Protein AF-A0AAD7UFY8-F1 (afdb_monomer)

Sequence (630 aa):
MDPDVDVEQRHHQESTEESSSSSSSSQDAAGMFREYGEAMSRKARALAVEARAWVRRVQTVTSSFAVRCQLRTARLVAACQATTTTSARGAASACRGRKPKNDDDDDDDRPRWPSWQQTWRGAIAAGLVVIAVMQPINYAVERHRKRATKEREAKRAIRRAMSRQLPAWRFGMLDVHHVKAGMSQSTFVVLPDGTTALVDAGDQDPDKFEAQAPHVKVLRLPEGLETSGEAVAEYVKRFAPIERLDYAIITHFHPDHVGVAYPNSTSYALSGIAEIGSKLDIGKFLDRAYPDYQAPRDPIVDNYVRFVRDAIKHRGSKAERFAPGRSDQVKLLKCKKMARYKKTDEARRCSRLRRAFRFRNLKADAMVADRDGNVSAIGPLDARWDENRRSLAMVLEYGNFRYFTGGDNDVDRFSHLKREPTTEIDTTTAVARAAGEVDAATMNNHGLGVNRAFFEYLAPKVVVNQAWRSDQPSEDALYLISTDNIARDGLAAPQFFATWLAPERQATLHGLTSRRRDAPHFLDDARQGHVVVRAHPVPDHEDDTLPQLFSVFVLDETSFEVKLESGPYVAGQTTSQPPVLRRDPTYGRHSRLLGRSRFIVDEAEAFSSSSLSSSLGAYHGADRHSVYGD

Mean predicted aligned error: 17.68 Å

Solvent-accessible surface area (backbone atoms only — not comparable to full-atom values): 35666 Å² total; per-residue (Å²): 134,87,84,90,85,88,92,86,86,82,83,86,80,81,78,72,74,75,70,62,67,65,56,51,59,56,51,50,52,54,46,50,54,51,52,51,54,48,52,52,51,48,52,53,50,51,52,52,49,52,51,51,52,48,52,49,52,52,51,51,53,52,49,54,51,52,53,54,48,51,54,52,51,53,52,52,52,53,57,54,60,72,61,68,82,68,85,94,79,83,81,85,88,86,83,82,89,82,85,87,85,88,84,88,86,86,89,79,97,69,83,84,73,77,65,68,66,61,59,50,53,51,52,50,51,51,51,50,51,51,48,68,54,47,50,59,50,52,51,50,52,50,52,49,49,56,49,53,50,52,50,51,50,48,52,51,49,50,54,47,78,70,39,51,54,68,78,78,88,51,87,41,29,32,38,41,33,38,48,59,24,27,36,21,40,31,33,44,31,36,38,40,60,69,31,35,36,32,42,28,26,5,25,36,59,64,68,66,47,33,74,76,37,77,88,49,53,67,45,71,60,62,91,95,53,93,45,25,18,54,46,48,47,54,50,46,42,73,82,45,85,58,68,56,38,51,29,38,37,39,30,43,66,50,32,34,28,41,9,46,53,57,89,88,51,91,69,47,44,72,25,4,43,44,31,27,45,74,77,28,41,51,41,28,42,30,28,62,43,56,94,74,58,68,71,80,71,52,66,37,45,50,26,54,53,41,40,55,52,47,37,36,77,75,63,74,23,45,75,44,47,50,51,44,38,42,50,72,92,56,72,72,56,53,38,62,70,47,51,77,46,74,85,41,73,66,20,54,52,38,52,51,50,63,72,35,48,45,35,38,30,27,26,26,48,40,34,37,9,40,83,89,34,57,68,44,68,82,52,84,81,53,73,82,49,56,60,41,50,31,16,25,24,36,38,43,34,49,58,60,36,30,36,39,43,31,47,28,17,23,56,53,88,52,67,91,78,50,95,62,91,70,86,69,60,51,40,26,51,54,52,19,56,27,68,28,71,28,40,32,30,46,41,16,41,27,22,64,12,56,57,71,52,35,54,64,31,19,50,30,55,31,36,37,29,58,24,34,38,40,67,28,47,28,70,69,38,45,46,58,51,21,55,67,51,20,46,73,72,75,41,75,58,33,50,63,33,21,27,32,52,35,71,68,45,50,51,53,46,50,65,66,37,70,89,49,96,82,54,87,74,77,47,68,51,41,30,41,15,25,38,34,42,34,36,50,44,69,62,71,80,90,52,88,82,61,76,37,38,29,36,38,35,19,19,39,76,83,82,48,32,46,71,34,59,41,55,73,40,66,36,67,64,82,81,87,74,86,76,74,75,63,79,72,89,83,78,78,87,88,81,87,89,84,85,89,79,88,84,88,85,83,88,86,81,89,86,80,90,80,90,87,81,88,82,89,83,90,80,86,86,80,89,83,92,80,88,88,90,135

Foldseek 3Di:
DDDDDDDDDPPPPPPPPPVPPVVVVVVVVVVVVVVVVVVVVVVVVVVVVVVVVVVVVVVVVVVVVVVVVVVVVVVVVVVVVVPPPDDDDDDDDDDDDDDDDDDDDDDDPDDPDPPPVVVVVVVVVVVVVCCVVVVVVVVVVVVVVVVVVVVVVVVVVVVVVVFLFDPADDQQKKKWWQALQWLAGWIWIQANHRAIEIEFWAWDDQVVVCVVVVPKHFGDGPPPDDTSLRLVLVVCCVNPVAQAHQEYEQFFQDRNGQNDFDPPDPQADLGIPLVSCVRHPYAEYEAAQPPHNDDPDDRSNVRSNSSQVCSVVPVVHYYDYQDALDFPPDASDNLVVVCVPVPDPSVVSSVLQRVQKTKGWAAAQQWGAAPNSDIDGLDDRDSPDDRLCRTTKIWIGGHLAIEIEGAAQAAPPCCPVDPDDDPDTRSLLRSLQRRFAHAEYEQHNQQRRDDLSNCHRHVYQAYEGADTIACGNPLRSLQCLACVNVVVVVGDRHAYAYQAHDPVRLVSSCVNNVPPPPDPNNDPLRHHAIKMKMWGRDDDPPPPPDFTWIKIFGAHNPPRRTQAIADRDGGNDNDPDGDDGDHDPPPDPDPDDDDDDDDDDDDDDDDDDDDDDDDDDDDDDDDDDDDDDD

InterPro domains:
  IPR001279 Metallo-beta-lactamase [PF00753] (183-261)
  IPR036866 Ribonuclease Z/Hydroxyacylglutathione hydrolase-like [G3DSA:3.60.15.10] (173-490)
  IPR036866 Ribonuclease Z/Hydroxyacylglutathione hydrolase-like [SSF56281] (172-417)
  IPR052159 Bacterial competence-related DNA uptake protein [PTHR30619] (119-481)

Structure (mmCIF, N/CA/C/O backbone):
data_AF-A0AAD7UFY8-F1
#
_entry.id   AF-A0AAD7UFY8-F1
#
loop_
_atom_site.group_PDB
_atom_site.id
_atom_site.type_symbol
_atom_site.label_atom_id
_atom_site.label_alt_id
_atom_site.label_comp_id
_atom_site.label_asym_id
_atom_site.label_entity_id
_atom_site.label_seq_id
_atom_site.pdbx_PDB_ins_code
_atom_site.Cartn_x
_atom_site.Cartn_y
_atom_site.Cartn_z
_atom_site.occupancy
_atom_site.B_iso_or_equiv
_atom_site.auth_seq_id
_atom_site.auth_comp_id
_atom_site.auth_asym_id
_atom_site.auth_atom_id
_atom_site.pdbx_PDB_model_num
ATOM 1 N N . MET A 1 1 ? 32.294 50.497 -15.571 1.00 33.16 1 MET A N 1
ATOM 2 C CA . MET A 1 1 ? 31.898 51.683 -14.794 1.00 33.16 1 MET A CA 1
ATOM 3 C C . MET A 1 1 ? 30.389 51.710 -14.825 1.00 33.16 1 MET A C 1
ATOM 5 O O . MET A 1 1 ? 29.840 51.769 -15.915 1.00 33.16 1 MET A O 1
ATOM 9 N N . ASP A 1 2 ? 29.776 51.544 -13.659 1.00 39.69 2 ASP A N 1
ATOM 10 C CA . ASP A 1 2 ? 28.362 51.849 -13.393 1.00 39.69 2 ASP A CA 1
ATOM 11 C C . ASP A 1 2 ? 28.118 53.369 -13.574 1.00 39.69 2 ASP A C 1
ATOM 13 O O . ASP A 1 2 ? 29.115 54.107 -13.490 1.00 39.69 2 ASP A O 1
ATOM 17 N N . PRO A 1 3 ? 26.884 53.875 -13.814 1.00 44.53 3 PRO A N 1
ATOM 18 C CA . PRO A 1 3 ? 25.796 53.739 -12.829 1.00 44.53 3 PRO A CA 1
ATOM 19 C C . PRO A 1 3 ? 24.346 53.604 -13.362 1.00 44.53 3 PRO A C 1
ATOM 21 O O . PRO A 1 3 ? 23.918 54.334 -14.258 1.00 44.53 3 PRO A O 1
ATOM 24 N N . ASP A 1 4 ? 23.566 52.766 -12.677 1.00 35.50 4 ASP A N 1
ATOM 25 C CA . ASP A 1 4 ? 22.106 52.849 -12.487 1.00 35.50 4 ASP A CA 1
ATOM 26 C C . ASP A 1 4 ? 21.739 53.861 -11.384 1.00 35.50 4 ASP A C 1
ATOM 28 O O . ASP A 1 4 ? 22.291 53.743 -10.293 1.00 35.50 4 ASP A O 1
ATOM 32 N N . VAL A 1 5 ? 20.772 54.770 -11.620 1.00 34.88 5 VAL A N 1
ATOM 33 C CA . VAL A 1 5 ? 19.859 55.372 -10.610 1.00 34.88 5 VAL A CA 1
ATOM 34 C C . VAL A 1 5 ? 18.601 55.971 -11.300 1.00 34.88 5 VAL A C 1
ATOM 36 O O . VAL A 1 5 ? 18.716 56.687 -12.291 1.00 34.88 5 VAL A O 1
ATOM 39 N N . ASP A 1 6 ? 17.434 55.730 -10.679 1.00 33.09 6 ASP A N 1
ATOM 40 C CA . ASP A 1 6 ? 16.138 56.445 -10.744 1.00 33.09 6 ASP A CA 1
ATOM 41 C C . ASP A 1 6 ? 15.207 56.288 -11.960 1.00 33.09 6 ASP A C 1
ATOM 43 O O . ASP A 1 6 ? 15.220 57.130 -12.846 1.00 33.09 6 ASP A O 1
ATOM 47 N N . VAL A 1 7 ? 14.251 55.339 -11.885 1.00 32.81 7 VAL A N 1
ATOM 48 C CA . VAL A 1 7 ? 12.791 55.600 -12.017 1.00 32.81 7 VAL A CA 1
ATOM 49 C C . VAL A 1 7 ? 12.005 54.464 -11.330 1.00 32.81 7 VAL A C 1
ATOM 51 O O . VAL A 1 7 ? 11.444 53.590 -11.984 1.00 32.81 7 VAL A O 1
ATOM 54 N N . GLU A 1 8 ? 11.916 54.463 -10.000 1.00 33.19 8 GLU A N 1
ATOM 55 C CA . GLU A 1 8 ? 11.010 53.547 -9.284 1.00 33.19 8 GLU A CA 1
ATOM 56 C C . GLU A 1 8 ? 10.400 54.239 -8.056 1.00 33.19 8 GLU A C 1
ATOM 58 O O . GLU A 1 8 ? 10.715 53.917 -6.919 1.00 33.19 8 GLU A O 1
ATOM 63 N N . GLN A 1 9 ? 9.555 55.263 -8.265 1.00 34.03 9 GLN A N 1
ATOM 64 C CA . GLN A 1 9 ? 8.829 55.883 -7.140 1.00 34.03 9 GLN A CA 1
ATOM 65 C C . GLN A 1 9 ? 7.509 56.613 -7.464 1.00 34.03 9 GLN A C 1
ATOM 67 O O . GLN A 1 9 ? 7.027 57.385 -6.640 1.00 34.03 9 GLN A O 1
ATOM 72 N N . ARG A 1 10 ? 6.860 56.381 -8.619 1.00 30.89 10 ARG A N 1
ATOM 73 C CA . ARG A 1 10 ? 5.578 57.064 -8.945 1.00 30.89 10 ARG A CA 1
ATOM 74 C C . ARG A 1 10 ? 4.385 56.194 -9.354 1.00 30.89 10 ARG A C 1
ATOM 76 O O . ARG A 1 10 ? 3.346 56.749 -9.685 1.00 30.89 10 ARG A O 1
ATOM 83 N N . HIS A 1 11 ? 4.458 54.867 -9.240 1.00 31.70 11 HIS A N 1
ATOM 84 C CA . HIS A 1 11 ? 3.299 53.988 -9.502 1.00 31.70 11 HIS A CA 1
ATOM 85 C C . HIS A 1 11 ? 2.785 53.201 -8.284 1.00 31.70 11 HIS A C 1
ATOM 87 O O . HIS A 1 11 ? 2.001 52.268 -8.427 1.00 31.70 11 HIS A O 1
ATOM 93 N N . HIS A 1 12 ? 3.159 53.609 -7.067 1.00 33.34 12 HIS A N 1
ATOM 94 C CA . HIS A 1 12 ? 2.721 52.965 -5.819 1.00 33.34 12 HIS A CA 1
ATOM 95 C C . HIS A 1 12 ? 1.685 53.751 -5.001 1.00 33.34 12 HIS A C 1
ATOM 97 O O . HIS A 1 12 ? 1.498 53.465 -3.822 1.00 33.34 12 HIS A O 1
ATOM 103 N N . GLN A 1 13 ? 0.975 54.706 -5.610 1.00 31.02 13 GLN A N 1
ATOM 104 C CA . GLN A 1 13 ? 0.010 55.540 -4.879 1.00 31.02 13 GLN A CA 1
ATOM 105 C C . GLN A 1 13 ? -1.427 55.577 -5.422 1.00 31.02 13 GLN A C 1
ATOM 107 O O . GLN A 1 13 ? -2.262 56.203 -4.786 1.00 31.02 13 GLN A O 1
ATOM 112 N N . GLU A 1 14 ? -1.761 54.866 -6.506 1.00 32.81 14 GLU A N 1
ATOM 113 C CA . GLU A 1 14 ? -3.135 54.871 -7.063 1.00 32.81 14 GLU A CA 1
ATOM 114 C C . GLU A 1 14 ? -3.850 53.505 -7.064 1.00 32.81 14 GLU A C 1
ATOM 116 O O . GLU A 1 14 ? -4.998 53.417 -7.480 1.00 32.81 14 GLU A O 1
ATOM 121 N N . SER A 1 15 ? -3.238 52.431 -6.549 1.00 33.56 15 SER A N 1
ATOM 122 C CA . SER A 1 15 ? -3.872 51.095 -6.495 1.00 33.56 15 SER A CA 1
ATOM 123 C C . SER A 1 15 ? -4.316 50.645 -5.096 1.00 33.56 15 SER A C 1
ATOM 125 O O . SER A 1 15 ? -4.818 49.533 -4.938 1.00 33.56 15 SER A O 1
ATOM 127 N N . THR A 1 16 ? -4.180 51.498 -4.078 1.00 33.09 16 THR A N 1
ATOM 128 C CA . THR A 1 16 ? -4.514 51.184 -2.675 1.00 33.09 16 THR A CA 1
ATOM 129 C C . THR A 1 16 ? -5.843 51.768 -2.183 1.00 33.09 16 THR A C 1
ATOM 131 O O . THR A 1 16 ? -6.260 51.443 -1.071 1.00 33.09 16 THR A O 1
ATOM 134 N N . GLU A 1 17 ? -6.562 52.558 -2.989 1.00 30.55 17 GLU A N 1
ATOM 135 C CA . GLU A 1 17 ? -7.838 53.165 -2.565 1.00 30.55 17 GLU A CA 1
ATOM 136 C C . GLU A 1 17 ? -9.103 52.387 -2.984 1.00 30.55 17 GLU A C 1
ATOM 138 O O . GLU A 1 17 ? -10.134 52.528 -2.329 1.00 30.55 17 GLU A O 1
ATOM 143 N N . GLU A 1 18 ? -9.051 51.470 -3.961 1.00 33.09 18 GLU A N 1
ATOM 144 C CA . GLU A 1 18 ? -10.240 50.681 -4.361 1.00 33.09 18 GLU A CA 1
ATOM 145 C C . GLU A 1 18 ? -10.411 49.335 -3.623 1.00 33.09 18 GLU A C 1
ATOM 147 O O . GLU A 1 18 ? -11.503 48.762 -3.626 1.00 33.09 18 GLU A O 1
ATOM 152 N N . SER A 1 19 ? -9.396 48.831 -2.908 1.00 34.62 19 SER A N 1
ATOM 153 C CA . SER A 1 19 ? -9.497 47.569 -2.144 1.00 34.62 19 SER A CA 1
ATOM 154 C C . SER A 1 19 ? -9.990 47.735 -0.697 1.00 34.62 19 SER A C 1
ATOM 156 O O . SER A 1 19 ? -10.214 46.742 0.002 1.00 34.62 19 SER A O 1
ATOM 158 N N . SER A 1 20 ? -10.171 48.969 -0.221 1.00 32.03 20 SER A N 1
ATOM 159 C CA . SER A 1 20 ? -10.594 49.266 1.157 1.00 32.03 20 SER A CA 1
ATOM 160 C C . SER A 1 20 ? -12.116 49.427 1.321 1.00 32.03 20 SER A C 1
ATOM 162 O O . SER A 1 20 ? -12.619 49.348 2.440 1.00 32.03 20 SER A O 1
ATOM 164 N N . SER A 1 21 ? -12.878 49.570 0.228 1.00 33.28 21 SER A N 1
ATOM 165 C CA . SER A 1 21 ? -14.340 49.770 0.280 1.00 33.28 21 SER A CA 1
ATOM 166 C C . SER A 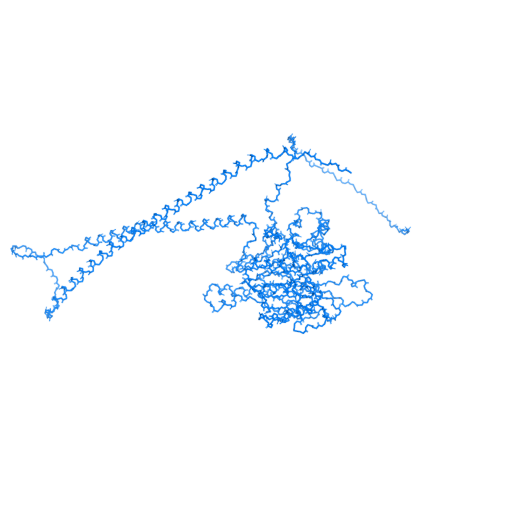1 21 ? -15.165 48.471 0.222 1.00 33.28 21 SER A C 1
ATOM 168 O O . SER A 1 21 ? -16.308 48.439 0.679 1.00 33.28 21 SER A O 1
ATOM 170 N N . SER A 1 22 ? -14.599 47.363 -0.279 1.00 38.03 22 SER A N 1
ATOM 171 C CA . SER A 1 22 ? -15.288 46.059 -0.356 1.00 38.03 22 SER A CA 1
ATOM 172 C C . SER A 1 22 ? -15.062 45.163 0.874 1.00 38.03 22 SER A C 1
ATOM 174 O O . SER A 1 22 ? -15.905 44.320 1.198 1.00 38.03 22 SER A O 1
ATOM 176 N N . SER A 1 23 ? -13.968 45.374 1.612 1.00 37.53 23 SER A N 1
ATOM 177 C CA . SER A 1 23 ? -13.652 44.640 2.845 1.00 37.53 23 SER A CA 1
ATOM 178 C C . SER A 1 23 ? -14.406 45.169 4.073 1.00 37.53 23 SER A C 1
ATOM 180 O O . SER A 1 23 ? -14.764 44.370 4.939 1.00 37.53 23 SER A O 1
ATOM 182 N N . SER A 1 24 ? -14.754 46.461 4.115 1.00 37.00 24 SER A N 1
ATOM 183 C CA . SER A 1 24 ? -15.547 47.051 5.206 1.00 37.00 24 SER A CA 1
ATOM 184 C C . SER A 1 24 ? -17.014 46.595 5.183 1.00 37.00 24 SER A C 1
ATOM 186 O O . SER A 1 24 ? -17.537 46.155 6.204 1.00 37.00 24 SER A O 1
ATOM 188 N N . SER A 1 25 ? -17.656 46.546 4.009 1.00 40.66 25 SER A N 1
ATOM 189 C CA . SER A 1 25 ? -19.080 46.165 3.898 1.00 40.66 25 SER A CA 1
ATOM 190 C C . SER A 1 25 ? -19.382 44.698 4.260 1.00 40.66 25 SER A C 1
ATOM 192 O O . SER A 1 25 ? -20.459 44.384 4.773 1.00 40.66 25 SER A O 1
ATOM 194 N N . SER A 1 26 ? -18.429 43.782 4.043 1.00 41.31 26 SER A N 1
ATOM 195 C CA . SER A 1 26 ? -18.577 42.359 4.391 1.00 41.31 26 SER A CA 1
ATOM 196 C C . SER A 1 26 ? -18.260 42.066 5.864 1.00 41.31 26 SER A C 1
ATOM 198 O O . SER A 1 26 ? -18.891 41.191 6.469 1.00 41.31 26 SER A O 1
ATOM 200 N N . GLN A 1 27 ? -17.342 42.829 6.468 1.00 41.94 27 GLN A N 1
ATOM 201 C CA . GLN A 1 27 ? -17.058 42.772 7.902 1.00 41.94 27 GLN A CA 1
ATOM 202 C C . GLN A 1 27 ? -18.187 43.402 8.732 1.00 41.94 27 GLN A C 1
ATOM 204 O O . GLN A 1 27 ? -18.560 42.824 9.757 1.00 41.94 27 GLN A O 1
ATOM 209 N N . ASP A 1 28 ? -18.819 44.473 8.244 1.00 43.88 28 ASP A N 1
ATOM 210 C CA . ASP A 1 28 ? -19.970 45.114 8.895 1.00 43.88 28 ASP A CA 1
ATOM 211 C C . ASP A 1 28 ? -21.227 44.229 8.872 1.00 43.88 28 ASP A C 1
ATOM 213 O O . ASP A 1 28 ? -21.911 44.080 9.890 1.00 43.88 28 ASP A O 1
ATOM 217 N N . ALA A 1 29 ? -21.498 43.531 7.762 1.00 40.47 29 ALA A N 1
ATOM 218 C CA . ALA A 1 29 ? -22.605 42.575 7.688 1.00 40.47 29 ALA A CA 1
ATOM 219 C C . ALA A 1 29 ? -22.383 41.361 8.613 1.00 40.47 29 ALA A C 1
ATOM 221 O O . ALA A 1 29 ? -23.294 40.936 9.330 1.00 40.47 29 ALA A O 1
ATOM 222 N N . ALA A 1 30 ? -21.163 40.812 8.651 1.00 42.09 30 ALA A N 1
ATOM 223 C CA . ALA A 1 30 ? -20.816 39.702 9.539 1.00 42.09 30 ALA A CA 1
ATOM 224 C C . ALA A 1 30 ? -20.826 40.107 11.026 1.00 42.09 30 ALA A C 1
ATOM 226 O O . ALA A 1 30 ? -21.192 39.285 11.874 1.00 42.09 30 ALA A O 1
ATOM 227 N N . GLY A 1 31 ? -20.461 41.356 11.336 1.00 39.97 31 GLY A N 1
ATOM 228 C CA . GLY A 1 31 ? -20.588 41.970 12.657 1.00 39.97 31 GLY A CA 1
ATOM 229 C C . GLY A 1 31 ? -22.048 42.077 13.090 1.00 39.97 31 GLY A C 1
ATOM 230 O O . GLY A 1 31 ? -22.416 41.509 14.119 1.00 39.97 31 GLY A O 1
ATOM 231 N N . MET A 1 32 ? -22.906 42.664 12.247 1.00 44.28 32 MET A N 1
ATOM 232 C CA . MET A 1 32 ? -24.347 42.799 12.501 1.00 44.28 32 MET A CA 1
ATOM 233 C C . MET A 1 32 ? -25.052 41.454 12.724 1.00 44.28 32 MET A C 1
ATOM 235 O O . MET A 1 32 ? -25.847 41.322 13.655 1.00 44.28 32 MET A O 1
ATOM 239 N N . PHE A 1 33 ? -24.769 40.422 11.918 1.00 41.41 33 PHE A N 1
ATOM 240 C CA . PHE A 1 33 ? -25.386 39.099 12.106 1.00 41.41 33 PHE A CA 1
ATOM 241 C C . PHE A 1 33 ? -24.938 38.415 13.405 1.00 41.41 33 PHE A C 1
ATOM 243 O O . PHE A 1 33 ? -25.727 37.700 14.035 1.00 41.41 33 PHE A O 1
ATOM 250 N N . ARG A 1 34 ? -23.688 38.640 13.828 1.00 46.66 34 ARG A N 1
ATOM 251 C CA . ARG A 1 34 ? -23.148 38.106 15.084 1.00 46.66 34 ARG A CA 1
ATOM 252 C C . ARG A 1 34 ? -23.769 38.822 16.283 1.00 46.66 34 ARG A C 1
ATOM 254 O O . ARG A 1 34 ? -24.257 38.157 17.195 1.00 46.66 34 ARG A O 1
ATOM 261 N N . GLU A 1 35 ? -23.865 40.148 16.229 1.00 48.00 35 GLU A N 1
ATOM 262 C CA . GLU A 1 35 ? -24.509 40.967 17.259 1.00 48.00 35 GLU A CA 1
ATOM 263 C C . GLU A 1 35 ? -26.005 40.662 17.398 1.00 48.00 35 GLU A C 1
ATOM 265 O O . GLU A 1 35 ? -26.506 40.490 18.513 1.00 48.00 35 GLU A O 1
ATOM 270 N N . TYR A 1 36 ? -26.715 40.496 16.277 1.00 42.72 36 TYR A N 1
ATOM 271 C CA . TYR A 1 36 ? -28.135 40.143 16.273 1.00 42.72 36 TYR A CA 1
ATOM 272 C C . TYR A 1 36 ? -28.373 38.723 16.816 1.00 42.72 36 TYR A C 1
ATOM 274 O O . TYR A 1 36 ? -29.276 38.497 17.628 1.00 42.72 36 TYR A O 1
ATOM 282 N N . GLY A 1 37 ? -27.523 37.759 16.440 1.00 43.50 37 GLY A N 1
ATOM 283 C CA . GLY A 1 37 ? -27.566 36.386 16.957 1.00 43.50 37 GLY A CA 1
ATOM 284 C C . GLY A 1 37 ? -27.269 36.293 18.459 1.00 43.50 37 GLY A C 1
ATOM 285 O O . GLY A 1 37 ? -27.918 35.531 19.190 1.00 43.50 37 GLY A O 1
ATOM 286 N N . GLU A 1 38 ? -26.336 37.106 18.950 1.00 53.19 38 GLU A N 1
ATOM 287 C CA . GLU A 1 38 ? -26.041 37.214 20.374 1.00 53.19 38 GLU A CA 1
ATOM 288 C C . GLU A 1 38 ? -27.149 37.925 21.152 1.00 53.19 38 GLU A C 1
ATOM 290 O O . GLU A 1 38 ? -27.535 37.444 22.219 1.00 53.19 38 GLU A O 1
ATOM 295 N N . ALA A 1 39 ? -27.716 39.011 20.622 1.00 46.81 39 ALA A N 1
ATOM 296 C CA . ALA A 1 39 ? -28.837 39.721 21.233 1.00 46.81 39 ALA A CA 1
ATOM 297 C C . ALA A 1 39 ? -30.076 38.818 21.366 1.00 46.81 39 ALA A C 1
ATOM 299 O O . ALA A 1 39 ? -30.699 38.766 22.431 1.00 46.81 39 ALA A O 1
ATOM 300 N N . MET A 1 40 ? -30.380 38.026 20.333 1.00 43.84 40 MET A N 1
ATOM 301 C CA . MET A 1 40 ? -31.454 37.028 20.369 1.00 43.84 40 MET A CA 1
ATOM 302 C C . MET A 1 40 ? -31.158 35.898 21.363 1.00 43.84 40 MET A C 1
ATOM 304 O O . MET A 1 40 ? -32.041 35.490 22.120 1.00 43.84 40 MET A O 1
ATOM 308 N N . SER A 1 41 ? -29.905 35.441 21.450 1.00 49.09 41 SER A N 1
ATOM 309 C CA . SER A 1 41 ? -29.491 34.441 22.443 1.00 49.09 41 SER A CA 1
ATOM 310 C C . SER A 1 41 ? -29.503 34.978 23.879 1.00 49.09 41 SER A C 1
ATOM 312 O O . SER A 1 41 ? -29.748 34.208 24.810 1.00 49.09 41 SER A O 1
ATOM 314 N N . ARG A 1 42 ? -29.242 36.276 24.088 1.00 59.00 42 ARG A N 1
ATOM 315 C CA . ARG A 1 42 ? -29.355 36.952 25.391 1.00 59.00 42 ARG A CA 1
ATOM 316 C C . ARG A 1 42 ? -30.820 37.081 25.809 1.00 59.00 42 ARG A C 1
ATOM 318 O O . ARG A 1 42 ? -31.152 36.664 26.916 1.00 59.00 42 ARG A O 1
ATOM 325 N N . LYS A 1 43 ? -31.713 37.521 24.911 1.00 48.72 43 LYS A N 1
ATOM 326 C CA . LYS A 1 43 ? -33.168 37.560 25.165 1.00 48.72 43 LYS A CA 1
ATOM 327 C C . LYS A 1 43 ? -33.750 36.172 25.447 1.00 48.72 43 LYS A C 1
ATOM 329 O O . LYS A 1 43 ? -34.502 36.012 26.403 1.00 48.72 43 LYS A O 1
ATOM 334 N N . ALA A 1 44 ? -33.357 35.151 24.685 1.00 44.41 44 ALA A N 1
ATOM 335 C CA . ALA A 1 44 ? -33.808 33.777 24.914 1.00 44.41 44 ALA A CA 1
ATOM 336 C C . ALA A 1 44 ? -33.318 33.214 26.262 1.00 44.41 44 ALA A C 1
ATOM 338 O O . ALA A 1 44 ? -34.069 32.530 26.958 1.00 44.41 44 ALA A O 1
ATOM 339 N N . ARG A 1 45 ? -32.077 33.525 26.665 1.00 55.44 45 ARG A N 1
ATOM 340 C CA . ARG A 1 45 ? -31.550 33.152 27.988 1.00 55.44 45 ARG A CA 1
ATOM 341 C C . ARG A 1 45 ? -32.264 33.891 29.121 1.00 55.44 45 ARG A C 1
ATOM 343 O O . ARG A 1 45 ? -32.598 33.246 30.109 1.00 55.44 45 ARG A O 1
ATOM 350 N N . ALA A 1 46 ? -32.553 35.182 28.961 1.00 55.25 46 ALA A N 1
ATOM 351 C CA . ALA A 1 46 ? -33.312 35.965 29.937 1.00 55.25 46 ALA A CA 1
ATOM 352 C C . ALA A 1 46 ? -34.733 35.405 30.134 1.00 55.25 46 ALA A C 1
ATOM 354 O O . ALA A 1 46 ? -35.115 35.096 31.260 1.00 55.25 46 ALA A O 1
ATOM 355 N N . LEU A 1 47 ? -35.452 35.127 29.040 1.00 48.41 47 LEU A N 1
ATOM 356 C CA . LEU A 1 47 ? -36.782 34.505 29.082 1.00 48.41 47 LEU A CA 1
ATOM 357 C C . LEU A 1 47 ? -36.757 33.108 29.721 1.00 48.41 47 LEU A C 1
ATOM 359 O O . LEU A 1 47 ? -37.661 32.745 30.469 1.00 48.41 47 LEU A O 1
ATOM 363 N N . ALA A 1 48 ? -35.707 32.317 29.480 1.00 45.81 48 ALA A N 1
ATOM 364 C CA . ALA A 1 48 ? -35.552 31.006 30.111 1.00 45.81 48 ALA A CA 1
ATOM 365 C C . ALA A 1 48 ? -35.267 31.100 31.621 1.00 45.81 48 ALA A C 1
ATOM 367 O O . ALA A 1 48 ? -35.697 30.231 32.384 1.00 45.81 48 ALA A O 1
ATOM 368 N N . VAL A 1 49 ? -34.547 32.135 32.066 1.00 58.50 49 VAL A N 1
ATOM 369 C CA . VAL A 1 49 ? -34.302 32.403 33.491 1.00 58.50 49 VAL A CA 1
ATOM 370 C C . VAL A 1 49 ? -35.588 32.862 34.177 1.00 58.50 49 VAL A C 1
ATOM 372 O O . VAL A 1 49 ? -35.923 32.319 35.231 1.00 58.50 49 VAL A O 1
ATOM 375 N N . GLU A 1 50 ? -36.353 33.764 33.561 1.00 54.31 50 GLU A N 1
ATOM 376 C CA . GLU A 1 50 ? -37.657 34.203 34.075 1.00 54.31 50 GLU A CA 1
ATOM 377 C C . GLU A 1 50 ? -38.664 33.053 34.142 1.00 54.31 50 GLU A C 1
ATOM 379 O O . GLU A 1 50 ? -39.301 32.853 35.177 1.00 54.31 50 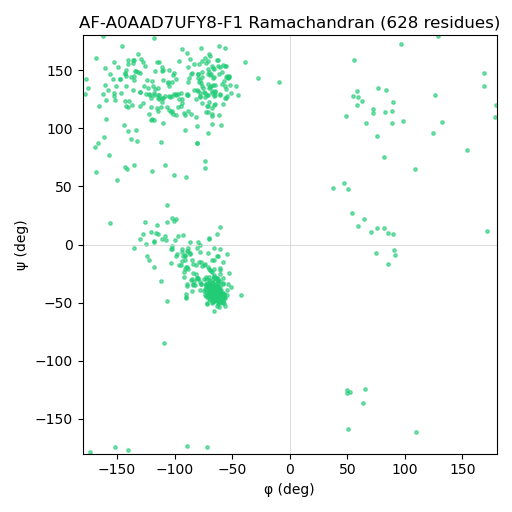GLU A O 1
ATOM 384 N N . ALA A 1 51 ? -38.738 32.218 33.102 1.00 44.91 51 ALA A N 1
ATOM 385 C CA . ALA A 1 51 ? -39.595 31.035 33.094 1.00 44.91 51 ALA A CA 1
ATOM 386 C C . ALA A 1 51 ? -39.216 30.046 34.212 1.00 44.91 51 ALA A C 1
ATOM 388 O O . ALA A 1 51 ? -40.089 29.520 34.901 1.00 44.91 51 ALA A O 1
ATOM 389 N N . ARG A 1 52 ? -37.917 29.824 34.461 1.00 53.53 52 ARG A N 1
ATOM 390 C CA . ARG A 1 52 ? -37.448 28.974 35.573 1.00 53.53 52 ARG A CA 1
ATOM 391 C C . ARG A 1 52 ? -37.748 29.585 36.940 1.00 53.53 52 ARG A C 1
ATOM 393 O O . ARG A 1 52 ? -38.113 28.849 37.856 1.00 53.53 52 ARG A O 1
ATOM 400 N N . ALA A 1 53 ? -37.604 30.900 37.091 1.00 55.41 53 ALA A N 1
ATOM 401 C CA . ALA A 1 53 ? -37.946 31.604 38.323 1.00 55.41 53 ALA A CA 1
ATOM 402 C C . ALA A 1 53 ? -39.454 31.534 38.605 1.00 55.41 53 ALA A C 1
ATOM 404 O O . ALA A 1 53 ? -39.857 31.299 39.745 1.00 55.41 53 ALA A O 1
ATOM 405 N N . TRP A 1 54 ? -40.283 31.655 37.566 1.00 50.56 54 TRP A N 1
ATOM 406 C CA . TRP A 1 54 ? -41.731 31.512 37.663 1.00 50.56 54 TRP A CA 1
ATOM 407 C C . TRP A 1 54 ? -42.138 30.082 38.036 1.00 50.56 54 TRP A C 1
ATOM 409 O O . TRP A 1 54 ? -42.883 29.896 38.996 1.00 50.56 54 TRP A O 1
ATOM 419 N N . VAL A 1 55 ? -41.559 29.063 37.388 1.00 47.88 55 VAL A N 1
ATOM 420 C CA . VAL A 1 55 ? -41.786 27.647 37.738 1.00 47.88 55 VAL A CA 1
ATOM 421 C C . VAL A 1 55 ? -41.403 27.360 39.191 1.00 47.88 55 VAL A C 1
ATOM 423 O O . VAL A 1 55 ? -42.169 26.708 39.897 1.00 47.88 55 VAL A O 1
ATOM 426 N N . ARG A 1 56 ? -40.271 27.890 39.677 1.00 51.78 56 ARG A N 1
ATOM 427 C CA . ARG A 1 56 ? -39.882 27.745 41.090 1.00 51.78 56 ARG A CA 1
ATOM 428 C C . ARG A 1 56 ? -40.885 28.410 42.030 1.00 51.78 56 ARG A C 1
ATOM 430 O O . ARG A 1 56 ? -41.259 27.794 43.018 1.00 51.78 56 ARG A O 1
ATOM 437 N N . ARG A 1 57 ? -41.373 29.620 41.725 1.00 53.16 57 ARG A N 1
ATOM 438 C CA . ARG A 1 57 ? -42.405 30.288 42.545 1.00 53.16 57 ARG A CA 1
ATOM 439 C C . ARG A 1 57 ? -43.704 29.488 42.586 1.00 53.16 57 ARG A C 1
ATOM 441 O O . ARG A 1 57 ? -44.266 29.317 43.664 1.00 53.16 57 ARG A O 1
ATOM 448 N N . VAL A 1 58 ? -44.145 28.953 41.447 1.00 48.50 58 VAL A N 1
ATOM 449 C CA . VAL A 1 58 ? -45.333 28.091 41.373 1.00 48.50 58 VAL A CA 1
ATOM 450 C C . VAL A 1 58 ? -45.126 26.820 42.200 1.00 48.50 58 VAL A C 1
ATOM 452 O O . VAL A 1 58 ? -45.985 26.496 43.014 1.00 48.50 58 VAL A O 1
ATOM 455 N N . GLN A 1 59 ? -43.964 26.167 42.092 1.00 46.97 59 GLN A N 1
ATOM 456 C CA . GLN A 1 59 ? -43.620 24.987 42.896 1.00 46.97 59 GLN A CA 1
ATOM 457 C C . GLN A 1 59 ? -43.592 25.282 44.402 1.00 46.97 59 GLN A C 1
ATOM 459 O O . GLN A 1 59 ? -44.067 24.467 45.194 1.00 46.97 59 GLN A O 1
ATOM 464 N N . THR A 1 60 ? -43.086 26.442 44.824 1.00 49.03 60 THR A N 1
ATOM 465 C CA . THR A 1 60 ? -43.075 26.842 46.240 1.00 49.03 60 THR A CA 1
ATOM 466 C C . THR A 1 60 ? -44.489 27.087 46.771 1.00 49.03 60 THR A C 1
ATOM 468 O O . THR A 1 60 ? -44.810 26.661 47.884 1.00 49.03 60 THR A O 1
ATOM 471 N N . VAL A 1 61 ? -45.362 27.715 45.976 1.00 49.56 61 VAL A N 1
ATOM 472 C CA . VAL A 1 61 ? -46.769 27.951 46.340 1.00 49.56 61 VAL A CA 1
ATOM 473 C C . VAL A 1 61 ? -47.545 26.633 46.419 1.00 49.56 61 VAL A C 1
ATOM 475 O O . VAL A 1 61 ? -48.252 26.405 47.401 1.00 49.56 61 VAL A O 1
ATOM 478 N N . THR A 1 62 ? -47.363 25.721 45.458 1.00 45.59 62 THR A N 1
ATOM 479 C CA . THR A 1 62 ? -48.038 24.411 45.464 1.00 45.59 62 THR A CA 1
ATOM 480 C C . THR A 1 62 ? -47.544 23.511 46.593 1.00 45.59 62 THR A C 1
ATOM 482 O O . THR A 1 62 ? -48.348 22.837 47.233 1.00 45.59 62 THR A O 1
ATOM 485 N N . SER A 1 63 ? -46.245 23.546 46.906 1.00 44.75 63 SER A N 1
ATOM 486 C CA . SER A 1 63 ? -45.663 22.783 48.021 1.00 44.75 63 SER A CA 1
ATOM 487 C C . SER A 1 63 ? -46.138 23.317 49.375 1.00 44.75 63 SER A C 1
ATOM 489 O O . SER A 1 63 ? -46.515 22.544 50.251 1.00 44.75 63 SER A O 1
ATOM 491 N N . SER A 1 64 ? -46.229 24.643 49.528 1.00 47.12 64 SER A N 1
ATOM 492 C CA . SER A 1 64 ? -46.761 25.277 50.743 1.00 47.12 64 SER A CA 1
ATOM 493 C C . SER A 1 64 ? -48.246 24.963 50.963 1.00 47.12 64 SER A C 1
ATOM 495 O O . SER A 1 64 ? -48.687 24.803 52.102 1.00 47.12 64 SER A O 1
ATOM 497 N N . PHE A 1 65 ? -49.023 24.844 49.883 1.00 44.50 65 PHE A N 1
ATOM 498 C CA . PHE A 1 65 ? -50.433 24.459 49.941 1.00 44.50 65 PHE A CA 1
ATOM 499 C C . PHE A 1 65 ? -50.613 22.969 50.281 1.00 44.50 65 PHE A C 1
ATOM 501 O O . PHE A 1 65 ? -51.451 22.626 51.118 1.00 44.50 65 PHE A O 1
ATOM 508 N N . ALA A 1 66 ? -49.780 22.094 49.706 1.00 42.56 66 ALA A N 1
ATOM 509 C CA . ALA A 1 66 ? -49.771 20.660 49.996 1.00 42.56 66 ALA A CA 1
ATOM 510 C C . ALA A 1 66 ? -49.396 20.364 51.459 1.00 42.56 66 ALA A C 1
ATOM 512 O O . ALA A 1 66 ? -50.085 19.589 52.121 1.00 42.56 66 ALA A O 1
ATOM 513 N N . VAL A 1 67 ? -48.385 21.053 52.001 1.00 45.44 67 VAL A N 1
ATOM 514 C CA . VAL A 1 67 ? -47.970 20.917 53.409 1.00 45.44 67 VAL A CA 1
ATOM 515 C C . VAL A 1 67 ? -49.065 21.403 54.368 1.00 45.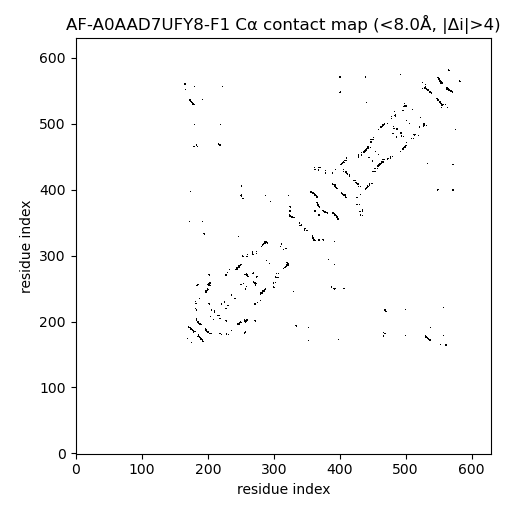44 67 VAL A C 1
ATOM 517 O O . VAL A 1 67 ? -49.358 20.736 55.360 1.00 45.44 67 VAL A O 1
ATOM 520 N N . ARG A 1 68 ? -49.751 22.518 54.063 1.00 47.59 68 ARG A N 1
ATOM 521 C CA . ARG A 1 68 ? -50.896 22.989 54.872 1.00 47.59 68 ARG A CA 1
ATOM 522 C C . ARG A 1 68 ? -52.091 22.033 54.816 1.00 47.59 68 ARG A C 1
ATOM 524 O O . ARG A 1 68 ? -52.769 21.868 55.831 1.00 47.59 68 ARG A O 1
ATOM 531 N N . CYS A 1 69 ? -52.337 21.391 53.673 1.00 44.75 69 CYS A N 1
ATOM 532 C CA . CYS A 1 69 ? -53.356 20.346 53.560 1.00 44.75 69 CYS A CA 1
ATOM 533 C C . CYS A 1 69 ? -52.981 19.118 54.395 1.00 44.75 69 CYS A C 1
ATOM 535 O O . CYS A 1 69 ? -53.791 18.689 55.214 1.00 44.75 69 CYS A O 1
ATOM 537 N N . GLN A 1 70 ? -51.749 18.613 54.283 1.00 45.97 70 GLN A N 1
ATOM 538 C CA . GLN A 1 70 ? -51.271 17.462 55.061 1.00 45.97 70 GLN A CA 1
ATOM 539 C C . GLN A 1 70 ? -51.317 17.714 56.573 1.00 45.97 70 GLN A C 1
ATOM 541 O O . GLN A 1 70 ? -51.802 16.862 57.310 1.00 45.97 70 GLN A O 1
ATOM 546 N N . LEU A 1 71 ? -50.929 18.906 57.043 1.00 46.78 71 LEU A N 1
ATOM 547 C CA . LEU A 1 71 ? -51.024 19.278 58.463 1.00 46.78 71 LEU A CA 1
ATOM 548 C C . LEU A 1 71 ? -52.475 19.359 58.965 1.00 46.78 71 LEU A C 1
ATOM 550 O O . LEU A 1 71 ? -52.758 18.957 60.093 1.00 46.78 71 LEU A O 1
ATOM 554 N N . ARG A 1 72 ? -53.415 19.836 58.137 1.00 47.91 72 ARG A N 1
ATOM 555 C CA . ARG A 1 72 ? -54.852 19.811 58.469 1.00 47.91 72 ARG A CA 1
ATOM 556 C C . ARG A 1 72 ? -55.420 18.393 58.473 1.00 47.91 72 ARG A C 1
ATOM 558 O O . ARG A 1 72 ? -56.217 18.078 59.350 1.00 47.91 72 ARG A O 1
ATOM 565 N N . THR A 1 73 ? -54.981 17.538 57.549 1.00 47.22 73 THR A N 1
ATOM 566 C CA . THR A 1 73 ? -55.432 16.137 57.489 1.00 47.22 73 THR A CA 1
ATOM 567 C C . THR A 1 73 ? -54.886 15.344 58.678 1.00 47.22 73 THR A C 1
ATOM 569 O O . THR A 1 73 ? -55.635 14.616 59.314 1.00 47.22 73 THR A O 1
ATOM 572 N N . ALA A 1 74 ? -53.623 15.559 59.058 1.00 46.38 74 ALA A N 1
ATOM 573 C CA . ALA A 1 74 ? -53.009 14.936 60.230 1.00 46.38 74 ALA A CA 1
ATOM 574 C C . ALA A 1 74 ? -53.692 15.350 61.547 1.00 46.38 74 ALA A C 1
ATOM 576 O O . ALA A 1 74 ? -53.926 14.504 62.404 1.00 46.38 74 ALA A O 1
ATOM 577 N N . ARG A 1 75 ? -54.086 16.626 61.694 1.00 48.00 75 ARG A N 1
ATOM 578 C CA . ARG A 1 75 ? -54.862 17.095 62.860 1.00 48.00 75 ARG A CA 1
ATOM 579 C C . ARG A 1 75 ? -56.271 16.493 62.920 1.00 48.00 75 ARG A C 1
ATOM 581 O O . ARG A 1 75 ? -56.736 16.167 64.004 1.00 48.00 75 ARG A O 1
ATOM 588 N N . LEU A 1 76 ? -56.926 16.310 61.772 1.00 48.09 76 LEU A N 1
ATOM 589 C CA . LEU A 1 76 ? -58.241 15.662 61.676 1.00 48.09 76 LEU A CA 1
ATOM 590 C C . LEU A 1 76 ? -58.180 14.159 61.993 1.00 48.09 76 LEU A C 1
ATOM 592 O O . LEU A 1 76 ? -59.048 13.646 62.694 1.00 48.09 76 LEU A O 1
ATOM 596 N N . VAL A 1 77 ? -57.134 13.466 61.534 1.00 49.06 77 VAL A N 1
ATOM 597 C CA . VAL A 1 77 ? -56.900 12.044 61.842 1.00 49.06 77 VAL A CA 1
ATOM 598 C C . VAL A 1 77 ? -56.561 11.849 63.324 1.00 49.06 77 VAL A C 1
ATOM 600 O O . VAL A 1 77 ? -57.108 10.945 63.950 1.00 49.06 77 VAL A O 1
ATOM 603 N N . ALA A 1 78 ? -55.753 12.734 63.918 1.00 46.78 78 ALA A N 1
ATOM 604 C CA . ALA A 1 78 ? -55.465 12.711 65.354 1.00 46.78 78 ALA A CA 1
ATOM 605 C C . ALA A 1 78 ? -56.721 12.967 66.216 1.00 46.78 78 ALA A C 1
ATOM 607 O O . ALA A 1 78 ? -56.893 12.327 67.250 1.00 46.78 78 ALA A O 1
ATOM 608 N N . ALA A 1 79 ? -57.635 13.839 65.771 1.00 46.91 79 ALA A N 1
ATOM 609 C CA . ALA A 1 79 ? -58.904 14.095 66.459 1.00 46.91 79 ALA A CA 1
ATOM 610 C C . ALA A 1 79 ? -59.893 12.910 66.364 1.00 46.91 79 ALA A C 1
ATOM 612 O O . ALA A 1 79 ? -60.622 12.636 67.317 1.00 46.91 79 ALA A O 1
ATOM 613 N N . CYS A 1 80 ? -59.887 12.170 65.247 1.00 43.00 80 CYS A N 1
ATOM 614 C CA . CYS A 1 80 ? -60.659 10.928 65.088 1.00 43.00 80 CYS A CA 1
ATOM 615 C C . CYS A 1 80 ? -60.093 9.760 65.912 1.00 43.00 80 CYS A C 1
ATOM 617 O O . CYS A 1 80 ? -60.856 8.970 66.454 1.00 43.00 80 CYS A O 1
ATOM 619 N N . GLN A 1 81 ? -58.769 9.646 66.047 1.00 44.69 81 GLN A N 1
ATOM 620 C CA . GLN A 1 81 ? -58.157 8.573 66.844 1.00 44.69 81 GLN A CA 1
ATOM 621 C C . GLN A 1 81 ? -58.327 8.781 68.357 1.00 44.69 81 GLN A C 1
ATOM 623 O O . GLN A 1 81 ? -58.429 7.802 69.094 1.00 44.69 81 GLN A O 1
ATOM 628 N N . ALA A 1 82 ? -58.435 10.032 68.817 1.00 43.44 82 ALA A N 1
ATOM 629 C CA . ALA A 1 82 ? -58.726 10.359 70.215 1.00 43.44 82 ALA A CA 1
ATOM 630 C C . ALA A 1 82 ? -60.190 10.088 70.629 1.00 43.44 82 ALA A C 1
ATOM 632 O O . ALA A 1 82 ? -60.476 10.008 71.818 1.00 43.44 82 ALA A O 1
ATOM 633 N N . THR A 1 83 ? -61.113 9.929 69.672 1.00 45.84 83 THR A N 1
ATOM 634 C CA . THR A 1 83 ? -62.544 9.662 69.929 1.00 45.84 83 THR A CA 1
ATOM 635 C C . THR A 1 83 ? -62.925 8.179 69.825 1.00 45.84 83 THR A C 1
ATOM 637 O O . THR A 1 83 ? -64.020 7.803 70.229 1.00 45.84 83 THR A O 1
ATOM 640 N N . THR A 1 84 ? -62.023 7.306 69.360 1.00 41.00 84 THR A N 1
ATOM 641 C CA . THR A 1 84 ? -62.274 5.859 69.185 1.00 41.00 84 THR A CA 1
ATOM 642 C C . THR A 1 84 ? -61.796 4.955 70.333 1.00 41.00 84 THR A C 1
ATOM 644 O O . THR A 1 84 ? -61.870 3.735 70.211 1.00 41.00 84 THR A O 1
ATOM 647 N N . THR A 1 85 ? -61.334 5.499 71.465 1.00 37.66 85 THR A N 1
ATOM 648 C CA . THR A 1 85 ? -60.945 4.707 72.655 1.00 37.66 85 THR A CA 1
ATOM 649 C C . THR A 1 85 ? -62.054 4.511 73.694 1.00 37.66 85 THR A C 1
ATOM 651 O O . THR A 1 85 ? -61.808 3.901 74.734 1.00 37.66 85 THR A O 1
ATOM 654 N N . THR A 1 86 ? -63.298 4.902 73.407 1.00 39.25 86 THR A N 1
ATOM 655 C CA . THR A 1 86 ? -64.443 4.609 74.282 1.00 39.25 86 THR A CA 1
ATOM 656 C C . THR A 1 86 ? -65.613 4.004 73.503 1.00 39.25 86 THR A C 1
ATOM 658 O O . THR A 1 86 ? -66.203 4.626 72.627 1.00 39.25 86 THR A O 1
ATOM 661 N N . SER A 1 87 ? -65.977 2.779 73.897 1.00 36.16 87 SER A N 1
ATOM 662 C CA . SER A 1 87 ? -67.134 1.972 73.468 1.00 36.16 87 SER A CA 1
ATOM 663 C C . SER A 1 87 ? -67.010 1.178 72.154 1.00 36.16 87 SER A C 1
ATOM 665 O O . SER A 1 87 ? -67.646 1.441 71.140 1.00 36.16 87 SER A O 1
ATOM 667 N N . ALA A 1 88 ? -66.268 0.071 72.221 1.00 34.06 88 ALA A N 1
ATOM 668 C CA . ALA A 1 88 ? -66.549 -1.100 71.397 1.00 34.06 88 ALA A CA 1
ATOM 669 C C . ALA A 1 88 ? -67.502 -2.032 72.166 1.00 34.06 88 ALA A C 1
ATOM 671 O O . ALA A 1 88 ? -67.059 -2.788 73.026 1.00 34.06 88 ALA A O 1
ATOM 672 N N . ARG A 1 89 ? -68.807 -1.966 71.877 1.00 33.56 89 ARG A N 1
ATOM 673 C CA . ARG A 1 89 ? -69.797 -3.031 72.136 1.00 33.56 89 ARG A CA 1
ATOM 674 C C . ARG A 1 89 ? -71.076 -2.721 71.352 1.00 33.56 89 ARG A C 1
ATOM 676 O O . ARG A 1 89 ? -71.720 -1.720 71.631 1.00 33.56 89 ARG A O 1
ATOM 683 N N . GLY A 1 90 ? -71.465 -3.614 70.441 1.00 28.91 90 GLY A N 1
ATOM 684 C CA . GLY A 1 90 ? -72.851 -3.702 69.967 1.00 28.91 90 GLY A CA 1
ATOM 685 C C . GLY A 1 90 ? -73.068 -3.593 68.458 1.00 28.91 90 GLY A C 1
ATOM 686 O O . GLY A 1 90 ? -73.218 -2.506 67.928 1.00 28.91 90 GLY A O 1
ATOM 687 N N . ALA A 1 91 ? -73.163 -4.767 67.833 1.00 30.59 91 ALA A N 1
ATOM 688 C CA . ALA A 1 91 ? -74.151 -5.158 66.824 1.00 30.59 91 ALA A CA 1
ATOM 689 C C . ALA A 1 91 ? -74.309 -4.364 65.507 1.00 30.59 91 ALA A C 1
ATOM 691 O O . ALA A 1 91 ? -74.748 -3.221 65.436 1.00 30.59 91 ALA A O 1
ATOM 692 N N . ALA A 1 92 ? -74.077 -5.118 64.431 1.00 32.53 92 ALA A N 1
ATOM 693 C CA . ALA A 1 92 ? -74.595 -4.908 63.090 1.00 32.53 92 ALA A CA 1
ATOM 694 C C . ALA A 1 92 ? -76.139 -4.971 63.026 1.00 32.53 92 ALA A C 1
ATOM 696 O O . ALA A 1 92 ? -76.780 -5.476 63.944 1.00 32.53 92 ALA A O 1
ATOM 697 N N . SER A 1 93 ? -76.675 -4.589 61.856 1.00 30.45 93 SER A N 1
ATOM 698 C CA . SER A 1 93 ? -78.075 -4.674 61.389 1.00 30.45 93 SER A CA 1
ATOM 699 C C . SER A 1 93 ? -78.981 -3.477 61.709 1.00 30.45 93 SER A C 1
ATOM 701 O O . SER A 1 93 ? -79.553 -3.399 62.787 1.00 30.45 93 SER A O 1
ATOM 703 N N . ALA A 1 94 ? -79.263 -2.647 60.696 1.00 29.59 94 ALA A N 1
ATOM 704 C CA . ALA A 1 94 ? -80.608 -2.583 60.105 1.00 29.59 94 ALA A CA 1
ATOM 705 C C . ALA A 1 94 ? -80.655 -1.644 58.887 1.00 29.59 94 ALA A C 1
ATOM 707 O O . ALA A 1 94 ? -80.145 -0.528 58.879 1.00 29.59 94 ALA A O 1
ATOM 708 N N . CYS A 1 95 ? -81.299 -2.150 57.843 1.00 29.08 95 CYS A N 1
ATOM 709 C CA . CYS A 1 95 ? -81.610 -1.499 56.583 1.00 29.08 95 CYS A CA 1
ATOM 710 C C . CYS A 1 95 ? -82.891 -0.645 56.675 1.00 29.08 95 CYS A C 1
ATOM 712 O O . CYS A 1 95 ? -83.827 -1.019 57.369 1.00 29.08 95 CYS A O 1
ATOM 714 N N . ARG A 1 96 ? -82.965 0.364 55.790 1.00 29.38 96 ARG A N 1
ATOM 715 C CA . ARG A 1 96 ? -84.168 0.972 55.169 1.00 29.38 96 ARG A CA 1
ATOM 716 C C . ARG A 1 96 ? -85.097 1.862 56.019 1.00 29.38 96 ARG A C 1
ATOM 718 O O . ARG A 1 96 ? -85.944 1.387 56.755 1.00 29.38 96 ARG A O 1
ATOM 725 N N . GLY A 1 97 ? -85.092 3.146 55.641 1.00 31.97 97 GLY A N 1
ATOM 726 C CA . GLY A 1 97 ? -86.276 3.850 55.124 1.00 31.97 97 GLY A CA 1
ATOM 727 C C . GLY A 1 97 ? -87.211 4.541 56.122 1.00 31.97 97 GLY A C 1
ATOM 728 O O . GLY A 1 97 ? -87.941 3.867 56.834 1.00 31.97 97 GLY A O 1
ATOM 729 N N . ARG A 1 98 ? -87.292 5.881 56.040 1.00 27.58 98 ARG A N 1
ATOM 730 C CA . ARG A 1 98 ? -88.523 6.716 56.009 1.00 27.58 98 ARG A CA 1
ATOM 731 C C . ARG A 1 98 ? -88.176 8.207 56.189 1.00 27.58 98 ARG A C 1
ATOM 733 O O . ARG A 1 98 ? -87.388 8.563 57.051 1.00 27.58 98 ARG A O 1
ATOM 740 N N . LYS A 1 99 ? -88.800 9.074 55.384 1.00 38.72 99 LYS A N 1
ATOM 741 C CA . LYS A 1 99 ? -89.239 10.435 55.785 1.00 38.72 99 LYS A CA 1
ATOM 742 C C . LYS A 1 99 ? -90.649 10.280 56.413 1.00 38.72 99 LYS A C 1
ATOM 744 O O . LYS A 1 99 ? -91.272 9.280 56.039 1.00 38.72 99 LYS A O 1
ATOM 749 N N . PRO A 1 100 ? -91.215 11.193 57.248 1.00 51.03 100 PRO A N 1
ATOM 750 C CA . PRO A 1 100 ? -91.058 12.664 57.194 1.00 51.03 100 PRO A CA 1
ATOM 751 C C . PRO A 1 100 ? -91.197 13.464 58.536 1.00 51.03 100 PRO A C 1
ATOM 753 O O . PRO A 1 100 ? -91.448 12.886 59.582 1.00 51.03 100 PRO A O 1
ATOM 756 N N . LYS A 1 101 ? -91.169 14.807 58.389 1.00 29.81 101 LYS A N 1
ATOM 757 C CA . LYS A 1 101 ? -91.787 15.911 59.178 1.00 29.81 101 LYS A CA 1
ATOM 758 C C . LYS A 1 101 ? -91.124 16.482 60.459 1.00 29.81 101 LYS A C 1
ATOM 760 O O . LYS A 1 101 ? -90.705 15.747 61.340 1.00 29.81 101 LYS A O 1
ATOM 765 N N . ASN A 1 102 ? -91.113 17.827 60.447 1.00 35.81 102 ASN A N 1
ATOM 766 C CA . ASN A 1 102 ? -90.936 18.881 61.469 1.00 35.81 102 ASN A CA 1
ATOM 767 C C . ASN A 1 102 ? -91.620 18.564 62.829 1.00 35.81 102 ASN A C 1
ATOM 769 O O . ASN A 1 102 ? -92.528 17.737 62.838 1.00 35.81 102 ASN A O 1
ATOM 773 N N . ASP A 1 103 ? -91.245 19.111 63.993 1.00 32.91 103 ASP A N 1
ATOM 774 C CA . ASP A 1 103 ? -91.050 20.526 64.367 1.00 32.91 103 ASP A CA 1
ATOM 775 C C . ASP A 1 103 ? -90.015 20.720 65.513 1.00 32.91 103 ASP A C 1
ATOM 777 O O . ASP A 1 103 ? -89.759 19.797 66.283 1.00 32.91 103 ASP A O 1
ATOM 781 N N . ASP A 1 104 ? -89.459 21.938 65.537 1.00 35.91 104 ASP A N 1
ATOM 782 C CA . ASP A 1 104 ? -89.042 22.842 66.633 1.00 35.91 104 ASP A CA 1
ATOM 783 C C . ASP A 1 104 ? -88.009 22.502 67.744 1.00 35.91 104 ASP A C 1
ATOM 785 O O . ASP A 1 104 ? -88.082 21.512 68.467 1.00 35.91 104 ASP A O 1
ATOM 789 N N . ASP A 1 105 ? -87.121 23.501 67.877 1.00 36.03 105 ASP A N 1
ATOM 790 C CA . ASP A 1 105 ? -86.354 24.035 69.013 1.00 36.03 105 ASP A CA 1
ATOM 791 C C . ASP A 1 105 ? -85.022 23.422 69.515 1.00 36.03 105 ASP A C 1
ATOM 793 O O . ASP A 1 105 ? -84.937 22.350 70.108 1.00 36.03 105 ASP A O 1
ATOM 797 N N . ASP A 1 106 ? -84.012 24.285 69.320 1.00 40.91 106 ASP A N 1
ATOM 798 C CA . ASP A 1 106 ? -82.830 24.621 70.118 1.00 40.91 106 ASP A CA 1
ATOM 799 C C . ASP A 1 106 ? -81.577 23.722 70.191 1.00 40.91 106 ASP A C 1
ATOM 801 O O . ASP A 1 106 ? -81.602 22.510 70.383 1.00 40.91 106 ASP A O 1
ATOM 805 N N . ASP A 1 107 ? -80.454 24.448 70.068 1.00 43.56 107 ASP A N 1
ATOM 806 C CA . ASP A 1 107 ? -79.034 24.108 70.211 1.00 43.56 107 ASP A CA 1
ATOM 807 C C . ASP A 1 107 ? -78.394 23.137 69.204 1.00 43.56 107 ASP A C 1
ATOM 809 O O . ASP A 1 107 ? -78.472 21.917 69.331 1.00 43.56 107 ASP A O 1
ATOM 813 N N . ASP A 1 108 ? -77.594 23.683 68.268 1.00 35.53 108 ASP A N 1
ATOM 814 C CA . ASP A 1 108 ? -76.373 22.979 67.852 1.00 35.53 108 ASP A CA 1
ATOM 815 C C . ASP A 1 108 ? -75.309 23.871 67.182 1.00 35.53 108 ASP A C 1
ATOM 817 O O . ASP A 1 108 ? -75.388 24.263 66.011 1.00 35.53 108 ASP A O 1
ATOM 821 N N . ASP A 1 109 ? -74.242 24.106 67.936 1.00 44.81 109 ASP A N 1
ATOM 822 C CA . ASP A 1 109 ? -72.971 24.688 67.524 1.00 44.81 109 ASP A CA 1
ATOM 823 C C . ASP A 1 109 ? -72.165 23.655 66.698 1.00 44.81 109 ASP A C 1
ATOM 825 O O . ASP A 1 109 ? -71.123 23.139 67.112 1.00 44.81 109 ASP A O 1
ATOM 829 N N . ARG A 1 110 ? -72.665 23.279 65.507 1.00 37.09 110 ARG A N 1
ATOM 830 C CA . ARG A 1 110 ? -71.947 22.364 64.595 1.00 37.09 110 ARG A CA 1
ATOM 831 C C . ARG A 1 110 ? -71.023 23.118 63.634 1.00 37.09 110 ARG A C 1
ATOM 833 O O . ARG A 1 110 ? -71.484 23.970 62.868 1.00 37.09 110 ARG A O 1
ATOM 840 N N . PRO A 1 111 ? -69.734 22.740 63.534 1.00 39.94 111 PRO A N 1
ATOM 841 C CA . PRO A 1 111 ? -68.828 23.338 62.566 1.00 39.94 111 PRO A CA 1
ATOM 842 C C . PRO A 1 111 ? -69.286 23.007 61.139 1.00 39.94 111 PRO A C 1
ATOM 844 O O . PRO A 1 111 ? -69.369 21.842 60.745 1.00 39.94 111 PRO A O 1
ATOM 847 N N . ARG A 1 112 ? -69.559 24.041 60.332 1.00 41.16 112 ARG A N 1
ATOM 848 C CA . ARG A 1 112 ? -69.789 23.913 58.884 1.00 41.16 112 ARG A CA 1
ATOM 849 C C . ARG A 1 112 ? -68.547 23.309 58.222 1.00 41.16 112 ARG A C 1
ATOM 851 O O . ARG A 1 112 ? -67.556 24.000 57.989 1.00 41.16 112 ARG A O 1
ATOM 858 N N . TRP A 1 113 ? -68.599 22.024 57.887 1.00 42.53 113 TRP A N 1
ATOM 859 C CA . TRP A 1 113 ? -67.574 21.381 57.067 1.00 42.53 113 TRP A CA 1
ATOM 860 C C . TRP A 1 113 ? -67.622 21.953 55.641 1.00 42.53 113 TRP A C 1
ATOM 862 O O . TRP A 1 113 ? -68.701 21.991 55.042 1.00 42.53 113 TRP A O 1
ATOM 872 N N . PRO A 1 114 ? -66.489 22.386 55.053 1.00 47.56 114 PRO A N 1
ATOM 873 C CA . PRO A 1 114 ? -66.464 22.816 53.661 1.00 47.56 114 PRO A CA 1
ATOM 874 C C . PRO A 1 114 ? -66.876 21.650 52.759 1.00 47.56 114 PRO A C 1
ATOM 876 O O . PRO A 1 114 ? -66.329 20.552 52.875 1.00 47.56 114 PRO A O 1
ATOM 879 N N . SER A 1 115 ? -67.831 21.872 51.852 1.00 46.16 115 SER A N 1
ATOM 880 C CA . SER A 1 115 ? -68.238 20.838 50.897 1.00 46.16 115 SER A CA 1
ATOM 881 C C . SER A 1 115 ? -67.027 20.386 50.066 1.00 46.16 115 SER A C 1
ATOM 883 O O . SER A 1 115 ? -66.394 21.177 49.364 1.00 46.16 115 SER A O 1
ATOM 885 N N . TRP A 1 116 ? -66.702 19.094 50.130 1.00 44.69 116 TRP A N 1
ATOM 886 C CA . TRP A 1 116 ? -65.578 18.485 49.408 1.00 44.69 116 TRP A CA 1
ATOM 887 C C . TRP A 1 116 ? -65.665 18.663 47.877 1.00 44.69 116 TRP A C 1
ATOM 889 O O . TRP A 1 116 ? -64.676 18.500 47.167 1.00 44.69 116 TRP A O 1
ATOM 899 N N . GLN A 1 117 ? -66.826 19.049 47.339 1.00 45.19 117 GLN A N 1
ATOM 900 C CA . GLN A 1 117 ? -67.009 19.319 45.912 1.00 45.19 117 GLN A CA 1
ATOM 901 C C . GLN A 1 117 ? -66.298 20.594 45.426 1.00 45.19 117 GLN A C 1
ATOM 903 O O . GLN A 1 117 ? -65.865 20.637 44.274 1.00 45.19 117 GLN A O 1
ATOM 908 N N . GLN A 1 118 ? -66.131 21.622 46.267 1.00 49.12 118 GLN A N 1
ATOM 909 C CA . GLN A 1 118 ? -65.448 22.860 45.855 1.00 49.12 118 GLN A CA 1
ATOM 910 C C . GLN A 1 118 ? -63.920 22.699 45.812 1.00 49.12 118 GLN A C 1
ATOM 912 O O . GLN A 1 118 ? -63.269 23.240 44.918 1.00 49.12 118 GLN A O 1
ATOM 917 N N . THR A 1 119 ? -63.342 21.892 46.705 1.00 54.59 119 THR A N 1
ATOM 918 C CA . THR A 1 119 ? -61.899 21.600 46.726 1.00 54.59 119 THR A CA 1
ATOM 919 C C . THR A 1 119 ? -61.474 20.682 45.579 1.00 54.59 119 THR A C 1
ATOM 921 O O . THR A 1 119 ? -60.440 20.930 44.959 1.00 54.59 119 THR A O 1
ATOM 924 N N . TRP A 1 120 ? -62.295 19.690 45.212 1.00 47.88 120 TRP A N 1
ATOM 925 C CA . TRP A 1 120 ? -62.036 18.839 44.043 1.00 47.88 120 TRP A CA 1
ATOM 926 C C . TRP A 1 120 ? -62.176 19.588 42.716 1.00 47.88 120 TRP A C 1
ATOM 928 O O . TRP A 1 120 ? -61.331 19.430 41.837 1.00 47.88 120 TRP A O 1
ATOM 938 N N . ARG A 1 121 ? -63.185 20.458 42.571 1.00 49.97 121 ARG A N 1
ATOM 939 C CA . ARG A 1 121 ? -63.330 21.301 41.371 1.00 49.97 121 ARG A CA 1
ATOM 940 C C . ARG A 1 121 ? -62.159 22.268 41.203 1.00 49.97 121 ARG A C 1
ATOM 942 O O . ARG A 1 121 ? -61.667 22.414 40.089 1.00 49.97 121 ARG A O 1
ATOM 949 N N . GLY A 1 122 ? -61.667 22.861 42.294 1.00 51.84 122 GLY A N 1
ATOM 950 C CA . GLY A 1 122 ? -60.471 23.709 42.275 1.00 51.84 122 GLY A CA 1
ATOM 951 C C . GLY A 1 122 ? -59.194 22.945 41.907 1.00 51.84 122 GLY A C 1
ATOM 952 O O . GLY A 1 122 ? -58.404 23.429 41.100 1.00 51.84 122 GLY A O 1
ATOM 953 N N . ALA A 1 123 ? -59.011 21.729 42.432 1.00 55.00 123 ALA A N 1
ATOM 954 C CA . ALA A 1 123 ? -57.855 20.887 42.116 1.00 55.00 123 ALA A CA 1
ATOM 955 C C . ALA A 1 123 ? -57.872 20.375 40.664 1.00 55.00 123 ALA A C 1
ATOM 957 O O . ALA A 1 123 ? -56.841 20.401 39.993 1.00 55.00 123 ALA A O 1
ATOM 958 N N . ILE A 1 124 ? -59.040 19.969 40.154 1.00 57.19 124 ILE A N 1
ATOM 959 C CA . ILE A 1 124 ? -59.212 19.548 38.756 1.00 57.19 124 ILE A CA 1
ATOM 960 C C . ILE A 1 124 ? -59.014 20.740 37.815 1.00 57.19 124 ILE A C 1
ATOM 962 O O . ILE A 1 124 ? -58.291 20.614 36.831 1.00 57.19 124 ILE A O 1
ATOM 966 N N . ALA A 1 125 ? -59.575 21.912 38.129 1.00 57.62 125 ALA A N 1
ATOM 967 C CA . ALA A 1 125 ? -59.368 23.123 37.336 1.00 57.62 125 ALA A CA 1
ATOM 968 C C . ALA A 1 125 ? -57.888 23.543 37.312 1.00 57.62 125 ALA A C 1
ATOM 970 O O . ALA A 1 125 ? -57.354 23.834 36.245 1.00 57.62 125 ALA A O 1
ATOM 971 N N . ALA A 1 126 ? -57.191 23.498 38.452 1.00 57.84 126 ALA A N 1
ATOM 972 C CA . ALA A 1 126 ? -55.757 23.778 38.517 1.00 57.84 126 ALA A CA 1
ATOM 973 C C . ALA A 1 126 ? -54.928 22.752 37.722 1.00 57.84 126 ALA A C 1
ATOM 975 O O . ALA A 1 126 ? -54.015 23.134 36.992 1.00 57.84 126 ALA A O 1
ATOM 976 N N . GLY A 1 127 ? -55.272 21.462 37.802 1.00 60.03 127 GLY A N 1
ATOM 977 C CA . GLY A 1 127 ? -54.638 20.406 37.008 1.00 60.03 127 GLY A CA 1
ATOM 978 C C . GLY A 1 127 ? -54.855 20.586 35.503 1.00 60.03 127 GLY A C 1
ATOM 979 O O . GLY A 1 127 ? -53.907 20.477 34.728 1.00 60.03 127 GLY A O 1
ATOM 980 N N . LEU A 1 128 ? -56.074 20.940 35.088 1.00 63.09 128 LEU A N 1
ATOM 981 C CA . LEU A 1 128 ? -56.411 21.216 33.690 1.00 63.09 128 LEU A CA 1
ATOM 982 C C . LEU A 1 128 ? -55.695 22.461 33.160 1.00 63.09 128 LEU A C 1
ATOM 984 O O . LEU A 1 128 ? -55.217 22.431 32.032 1.00 63.09 128 LEU A O 1
ATOM 988 N N . VAL A 1 129 ? -55.539 23.516 33.967 1.00 65.00 129 VAL A N 1
ATOM 989 C CA . VAL A 1 129 ? -54.751 24.704 33.594 1.00 65.00 129 VAL A CA 1
ATOM 990 C C . VAL A 1 129 ? -53.268 24.354 33.443 1.00 65.00 129 VAL A C 1
ATOM 992 O O . VAL A 1 129 ? -52.640 24.767 32.471 1.00 65.00 129 VAL A O 1
ATOM 995 N N . VAL A 1 130 ? -52.702 23.541 34.341 1.00 63.28 130 VAL A N 1
ATOM 996 C CA . VAL A 1 130 ? -51.310 23.078 34.216 1.00 63.28 130 VAL A CA 1
ATOM 997 C C . VAL A 1 130 ? -51.120 22.243 32.950 1.00 63.28 130 VAL A C 1
ATOM 999 O O . VAL A 1 130 ? -50.143 22.455 32.239 1.00 63.28 130 VAL A O 1
ATOM 1002 N N . ILE A 1 131 ? -52.050 21.344 32.618 1.00 63.03 131 ILE A N 1
ATOM 1003 C CA . ILE A 1 131 ? -51.991 20.542 31.385 1.00 63.03 131 ILE A CA 1
ATOM 1004 C C . ILE A 1 131 ? -52.146 21.436 30.146 1.00 63.03 131 ILE A C 1
ATOM 1006 O O . ILE A 1 131 ? -51.332 21.340 29.226 1.00 63.03 131 ILE A O 1
ATOM 1010 N N . ALA A 1 132 ? -53.128 22.342 30.144 1.00 65.75 132 ALA A N 1
ATOM 1011 C CA . ALA A 1 132 ? -53.406 23.255 29.036 1.00 65.75 132 ALA A CA 1
ATOM 1012 C C . ALA A 1 132 ? -52.254 24.232 28.762 1.00 65.75 132 ALA A C 1
ATOM 1014 O O . ALA A 1 132 ? -52.067 24.638 27.621 1.00 65.75 132 ALA A O 1
ATOM 1015 N N . VAL A 1 133 ? -51.456 24.583 29.777 1.00 67.62 133 VAL A N 1
ATOM 1016 C CA . VAL A 1 133 ? -50.282 25.457 29.627 1.00 67.62 133 VAL A CA 1
ATOM 1017 C C . VAL A 1 133 ? -49.007 24.659 29.332 1.00 67.62 133 VAL A C 1
ATOM 1019 O O . VAL A 1 133 ? -48.226 25.044 28.463 1.00 67.62 133 VAL A O 1
ATOM 1022 N N . MET A 1 134 ? -48.778 23.527 30.005 1.00 61.88 134 MET A N 1
ATOM 1023 C CA . MET A 1 134 ? -47.531 22.763 29.865 1.00 61.88 134 MET A CA 1
ATOM 1024 C C . MET A 1 134 ? -47.472 21.926 28.588 1.00 61.88 134 MET A C 1
ATOM 1026 O O . MET A 1 134 ? -46.384 21.758 28.036 1.00 61.88 134 MET A O 1
ATOM 1030 N N . GLN A 1 135 ? -48.596 21.406 28.082 1.00 64.06 135 GLN A N 1
ATOM 1031 C CA . GLN A 1 135 ? -48.575 20.617 26.845 1.00 64.06 135 GLN A CA 1
ATOM 1032 C C . GLN A 1 135 ? -48.172 21.431 25.607 1.00 64.06 135 GLN A C 1
ATOM 1034 O O . GLN A 1 135 ? -47.285 20.968 24.884 1.00 64.06 135 GLN A O 1
ATOM 1039 N N . PRO A 1 136 ? -48.707 22.645 25.364 1.00 71.19 136 PRO A N 1
ATOM 1040 C CA . PRO A 1 136 ? -48.252 23.485 24.258 1.00 71.19 136 PRO A CA 1
ATOM 1041 C C . PRO A 1 136 ? -46.776 23.865 24.378 1.00 71.19 136 PRO A C 1
ATOM 1043 O O . PRO A 1 136 ? -46.065 23.873 23.374 1.00 71.19 136 PRO A O 1
ATOM 1046 N N . ILE A 1 137 ? -46.293 24.125 25.599 1.00 68.00 137 ILE A N 1
ATOM 1047 C CA . ILE A 1 137 ? -44.885 24.451 25.860 1.00 68.00 137 ILE A CA 1
ATOM 1048 C C . ILE A 1 137 ? -43.990 23.245 25.560 1.00 68.00 137 ILE A C 1
ATOM 1050 O O . ILE A 1 137 ? -43.014 23.383 24.825 1.00 68.00 137 ILE A O 1
ATOM 1054 N N . ASN A 1 138 ? -44.329 22.053 26.056 1.00 62.81 138 ASN A N 1
ATOM 1055 C CA . ASN A 1 138 ? -43.565 20.834 25.781 1.00 62.81 138 ASN A CA 1
ATOM 1056 C C . ASN A 1 138 ? -43.561 20.495 24.285 1.00 62.81 138 ASN A C 1
ATOM 1058 O O . ASN A 1 138 ? -42.504 20.199 23.724 1.00 62.81 138 ASN A O 1
ATOM 1062 N N . TYR A 1 139 ? -44.707 20.628 23.613 1.00 66.31 139 TYR A N 1
ATOM 1063 C CA . TYR A 1 139 ? -44.816 20.433 22.170 1.00 66.31 139 TYR A CA 1
ATOM 1064 C C . TYR A 1 139 ? -43.976 21.453 21.383 1.00 66.31 139 TYR A C 1
ATOM 1066 O O . TYR A 1 139 ? -43.257 21.085 20.451 1.00 66.31 139 TYR A O 1
ATOM 1074 N N . ALA A 1 140 ? -43.995 22.729 21.780 1.00 66.12 140 ALA A N 1
ATOM 1075 C CA . ALA A 1 140 ? -43.182 23.776 21.167 1.00 66.12 140 ALA A CA 1
ATOM 1076 C C . ALA A 1 140 ? -41.678 23.542 21.381 1.00 66.12 140 ALA A C 1
ATOM 1078 O O . ALA A 1 140 ? -40.903 23.679 20.433 1.00 66.12 140 ALA A O 1
ATOM 1079 N N . VAL A 1 141 ? -41.265 23.127 22.584 1.00 67.00 141 VAL A N 1
ATOM 1080 C CA . VAL A 1 141 ? -39.872 22.778 22.911 1.00 67.00 141 VAL A CA 1
ATOM 1081 C C . VAL A 1 141 ? -39.401 21.589 22.081 1.00 67.00 141 VAL A C 1
ATOM 1083 O O . VAL A 1 141 ? -38.301 21.620 21.526 1.00 67.00 141 VAL A O 1
ATOM 1086 N N . GLU A 1 142 ? -40.221 20.551 21.943 1.00 69.69 142 GLU A N 1
ATOM 1087 C CA . GLU A 1 142 ? -39.855 19.372 21.166 1.00 69.69 142 GLU A CA 1
ATOM 1088 C C . GLU A 1 142 ? -39.816 19.661 19.660 1.00 69.69 142 GLU A C 1
ATOM 1090 O O . GLU A 1 142 ? -38.895 19.225 18.963 1.00 69.69 142 GLU A O 1
ATOM 1095 N N . ARG A 1 143 ? -40.740 20.486 19.155 1.00 72.50 143 ARG A N 1
ATOM 1096 C CA . ARG A 1 143 ? -40.721 20.981 17.772 1.00 72.50 143 ARG A CA 1
ATOM 1097 C C . ARG A 1 143 ? -39.491 21.849 17.497 1.00 72.50 143 ARG A C 1
ATOM 1099 O O . ARG A 1 143 ? -38.876 21.698 16.441 1.00 72.50 143 ARG A O 1
ATOM 1106 N N . HIS A 1 144 ? -39.095 22.707 18.441 1.00 70.50 144 HIS A N 1
ATOM 1107 C CA . HIS A 1 144 ? -37.861 23.491 18.348 1.00 70.50 144 HIS A CA 1
ATOM 1108 C C . HIS A 1 144 ? -36.614 22.608 18.382 1.00 70.50 144 HIS A C 1
ATOM 1110 O O . HIS A 1 144 ? -35.715 22.823 17.575 1.00 70.50 144 HIS A O 1
ATOM 1116 N N . ARG A 1 145 ? -36.567 21.582 19.244 1.00 67.44 145 ARG A N 1
ATOM 1117 C CA . ARG A 1 145 ? -35.474 20.595 19.258 1.00 67.44 145 ARG A CA 1
ATOM 1118 C C . ARG A 1 145 ? -35.371 19.866 17.920 1.00 67.44 145 ARG A C 1
ATOM 1120 O O . ARG A 1 145 ? -34.295 19.846 17.338 1.00 67.44 145 ARG A O 1
ATOM 1127 N N . LYS A 1 146 ? -36.483 19.344 17.387 1.00 68.44 146 LYS A N 1
ATOM 1128 C CA . LYS A 1 146 ? -36.513 18.644 16.088 1.00 68.44 146 LYS A CA 1
ATOM 1129 C C . LYS A 1 146 ? -36.092 19.557 14.929 1.00 68.44 146 LYS A C 1
ATOM 1131 O O . LYS A 1 146 ? -35.325 19.125 14.071 1.00 68.44 146 LYS A O 1
ATOM 1136 N N . ARG A 1 147 ? -36.531 20.823 14.915 1.00 70.31 147 ARG A N 1
ATOM 1137 C CA . ARG A 1 147 ? -36.083 21.825 13.928 1.00 70.31 147 ARG A CA 1
ATOM 1138 C C . ARG A 1 147 ? -34.599 22.158 14.068 1.00 70.31 147 ARG A C 1
ATOM 1140 O O . ARG A 1 147 ? -33.906 22.151 13.063 1.00 70.31 147 ARG A O 1
ATOM 1147 N N . ALA A 1 148 ? -34.101 22.370 15.285 1.00 66.56 148 ALA A N 1
ATOM 1148 C CA . ALA A 1 148 ? -32.690 22.662 15.532 1.00 66.56 148 ALA A CA 1
ATOM 1149 C C . ALA A 1 148 ? -31.771 21.491 15.140 1.00 66.56 148 ALA A C 1
ATOM 1151 O O . ALA A 1 148 ? -30.675 21.719 14.633 1.00 66.56 148 ALA A O 1
ATOM 1152 N N . THR A 1 149 ? -32.213 20.243 15.330 1.00 74.25 149 THR A N 1
ATOM 1153 C CA . THR A 1 149 ? -31.487 19.056 14.854 1.00 74.25 149 THR A CA 1
ATOM 1154 C C . THR A 1 149 ? -31.458 19.005 13.329 1.00 74.25 149 THR A C 1
ATOM 1156 O O . THR A 1 149 ? -30.371 18.931 12.764 1.00 74.25 149 THR A O 1
ATOM 1159 N N . LYS A 1 150 ? -32.611 19.162 12.658 1.00 70.56 150 LYS A N 1
ATOM 1160 C CA . LYS A 1 150 ? -32.679 19.209 11.185 1.00 70.56 150 LYS A CA 1
ATOM 1161 C C . LYS A 1 150 ? -31.856 20.353 10.594 1.00 70.56 150 LYS A C 1
ATOM 1163 O O . LYS A 1 150 ? -31.189 20.176 9.585 1.00 70.56 150 LYS A O 1
ATOM 1168 N N . GLU A 1 151 ? -31.865 21.520 11.229 1.00 71.06 151 GLU A N 1
ATOM 1169 C CA . GLU A 1 151 ? -31.080 22.678 10.801 1.00 71.06 151 GLU A CA 1
ATOM 1170 C C . GLU A 1 151 ? -29.575 22.452 11.006 1.00 71.06 151 GLU A C 1
ATOM 1172 O O . GLU A 1 151 ? -28.776 22.811 10.146 1.00 71.06 151 GLU A O 1
ATOM 1177 N N . ARG A 1 152 ? -29.162 21.809 12.108 1.00 67.88 152 ARG A N 1
ATOM 1178 C CA . ARG A 1 152 ? -27.764 21.393 12.318 1.00 67.88 152 ARG A CA 1
ATOM 1179 C C . ARG A 1 152 ? -27.321 20.357 11.293 1.00 67.88 152 ARG A C 1
ATOM 1181 O O . ARG A 1 152 ? -26.209 20.462 10.787 1.00 67.88 152 ARG A O 1
ATOM 1188 N N . GLU A 1 153 ? -28.167 19.383 10.981 1.00 64.81 153 GLU A N 1
ATOM 1189 C CA . GLU A 1 153 ? -27.906 18.372 9.954 1.00 64.81 153 GLU A CA 1
ATOM 1190 C C . GLU A 1 153 ? -27.800 19.006 8.566 1.00 64.81 153 GLU A C 1
ATOM 1192 O O . GLU A 1 153 ? -26.822 18.751 7.869 1.00 64.81 153 GLU A O 1
ATOM 1197 N N . ALA A 1 154 ? -28.713 19.914 8.213 1.00 58.62 154 ALA A N 1
ATOM 1198 C CA . ALA A 1 154 ? -28.673 20.667 6.963 1.00 58.62 154 ALA A CA 1
ATOM 1199 C C . ALA A 1 154 ? -27.429 21.564 6.869 1.00 58.62 154 ALA A C 1
ATOM 1201 O O . ALA A 1 154 ? -26.725 21.526 5.867 1.00 58.62 154 ALA A O 1
ATOM 1202 N N . LYS A 1 155 ? -27.075 22.305 7.928 1.00 59.97 155 LYS A N 1
ATOM 1203 C CA . LYS A 1 155 ? -25.841 23.115 7.970 1.00 59.97 155 LYS A CA 1
ATOM 1204 C C . LYS A 1 155 ? -24.584 22.255 7.871 1.00 59.97 155 LYS A C 1
ATOM 1206 O O . LYS A 1 155 ? -23.614 22.665 7.243 1.00 59.97 155 LYS A O 1
ATOM 1211 N N . ARG A 1 156 ? -24.583 21.057 8.463 1.00 55.97 156 ARG A N 1
ATOM 1212 C CA . ARG A 1 156 ? -23.466 20.106 8.364 1.00 55.97 156 ARG A CA 1
ATOM 1213 C C . ARG A 1 156 ? -23.390 19.465 6.978 1.00 55.97 156 ARG A C 1
ATOM 1215 O O . ARG A 1 156 ? -22.285 19.227 6.508 1.00 55.97 156 ARG A O 1
ATOM 1222 N N . ALA A 1 157 ? -24.526 19.223 6.327 1.00 53.34 157 ALA A N 1
ATOM 1223 C CA . ALA A 1 157 ? -24.606 18.745 4.950 1.00 53.34 157 ALA A CA 1
ATOM 1224 C C . ALA A 1 157 ? -24.141 19.816 3.954 1.00 53.34 157 ALA A C 1
ATOM 1226 O O . ALA A 1 157 ? -23.315 19.512 3.107 1.00 53.34 157 ALA A O 1
ATOM 1227 N N . ILE A 1 158 ? -24.562 21.074 4.120 1.00 57.88 158 ILE A N 1
ATOM 1228 C CA . ILE A 1 158 ? -24.094 22.215 3.317 1.00 57.88 158 ILE A CA 1
ATOM 1229 C C . ILE A 1 158 ? -22.593 22.431 3.528 1.00 57.88 158 ILE A C 1
ATOM 1231 O O . ILE A 1 158 ? -21.844 22.505 2.566 1.00 57.88 158 ILE A O 1
ATOM 1235 N N . ARG A 1 159 ? -22.114 22.438 4.780 1.00 52.50 159 ARG A N 1
ATOM 1236 C CA . ARG A 1 159 ? -20.679 22.576 5.078 1.00 52.50 159 ARG A CA 1
ATOM 1237 C C . ARG A 1 159 ? -19.851 21.395 4.550 1.00 52.50 159 ARG A C 1
ATOM 1239 O O . ARG A 1 159 ? -18.693 21.598 4.228 1.00 52.50 159 ARG A O 1
ATOM 1246 N N . ARG A 1 160 ? -20.427 20.188 4.444 1.00 52.78 160 ARG A N 1
ATOM 1247 C CA . ARG A 1 160 ? -19.812 19.025 3.772 1.00 52.78 160 ARG A CA 1
ATOM 1248 C C . ARG A 1 160 ? -19.813 19.167 2.253 1.00 52.78 160 ARG A C 1
ATOM 1250 O O . ARG A 1 160 ? -18.793 18.897 1.649 1.00 52.78 160 ARG A O 1
ATOM 1257 N N . ALA A 1 161 ? -20.913 19.628 1.665 1.00 51.62 161 ALA A N 1
ATOM 1258 C CA . ALA A 1 161 ? -21.018 19.892 0.232 1.00 51.62 161 ALA A CA 1
ATOM 1259 C C . ALA A 1 161 ? -20.105 21.047 -0.222 1.00 51.62 161 ALA A C 1
ATOM 1261 O O . ALA A 1 161 ? -19.688 21.078 -1.369 1.00 51.62 161 ALA A O 1
ATOM 1262 N N . MET A 1 162 ? -19.774 21.973 0.683 1.00 53.72 162 MET A N 1
ATOM 1263 C CA . MET A 1 162 ? -18.787 23.039 0.468 1.00 53.72 162 MET A CA 1
ATOM 1264 C C . MET A 1 162 ? -17.360 22.645 0.885 1.00 53.72 162 MET A C 1
ATOM 1266 O O . MET A 1 162 ? -16.423 23.397 0.640 1.00 53.72 162 MET A O 1
ATOM 1270 N N . SER A 1 163 ? -17.183 21.511 1.566 1.00 59.59 163 SER A N 1
ATOM 1271 C CA . SER A 1 163 ? -15.886 21.042 2.050 1.00 59.59 163 SER A CA 1
ATOM 1272 C C . SER A 1 163 ? -15.267 20.156 0.984 1.00 59.59 163 SER A C 1
ATOM 1274 O O . SER A 1 163 ? -15.698 19.019 0.818 1.00 59.59 163 SER A O 1
ATOM 1276 N N . ARG A 1 164 ? -14.185 20.623 0.362 1.00 83.00 164 ARG A N 1
ATOM 1277 C CA . ARG A 1 164 ? -13.331 19.779 -0.482 1.00 83.00 164 ARG A CA 1
ATOM 1278 C C . ARG A 1 164 ? -12.527 18.747 0.308 1.00 83.00 164 ARG A C 1
ATOM 1280 O O . ARG A 1 164 ? -11.714 18.057 -0.262 1.00 83.00 164 ARG A O 1
ATOM 1287 N N . GLN A 1 165 ? -12.698 18.610 1.619 1.00 89.62 165 GLN A N 1
ATOM 1288 C CA . GLN A 1 165 ? -11.965 17.607 2.398 1.00 89.62 165 GLN A CA 1
ATOM 1289 C C . GLN A 1 165 ? -12.539 16.202 2.186 1.00 89.62 165 GLN A C 1
ATOM 1291 O O . GLN A 1 165 ? -13.755 16.038 2.046 1.00 89.62 165 GLN A O 1
ATOM 1296 N N . LEU A 1 166 ? -11.676 15.182 2.258 1.00 93.00 166 LEU A N 1
ATOM 1297 C CA . LEU A 1 166 ? -12.110 13.785 2.246 1.00 93.00 166 LEU A CA 1
ATOM 1298 C C . LEU A 1 166 ? -13.151 13.577 3.359 1.00 93.00 166 LEU A C 1
ATOM 1300 O O . LEU A 1 166 ? -12.878 13.906 4.522 1.00 93.00 166 LEU A O 1
ATOM 1304 N N . PRO A 1 167 ? -14.341 13.019 3.064 1.00 91.19 167 PRO A N 1
ATOM 1305 C CA . PRO A 1 167 ? -15.312 12.735 4.108 1.00 91.19 167 PRO A CA 1
ATOM 1306 C C . PRO A 1 167 ? -14.673 11.862 5.192 1.00 91.19 167 PRO A C 1
ATOM 1308 O O . PRO A 1 167 ? -14.002 10.881 4.881 1.00 91.19 167 PRO A O 1
ATOM 1311 N N . ALA A 1 168 ? -14.868 12.211 6.463 1.00 92.38 168 ALA A N 1
ATOM 1312 C CA . ALA A 1 168 ? -14.254 11.464 7.558 1.00 92.38 168 ALA A CA 1
ATOM 1313 C C . ALA A 1 168 ? -14.683 9.987 7.540 1.00 92.38 168 ALA A C 1
ATOM 1315 O O . ALA A 1 168 ? -15.871 9.688 7.361 1.00 92.38 168 ALA A O 1
ATOM 1316 N N . TRP A 1 169 ? -13.720 9.095 7.780 1.00 95.25 169 TRP A N 1
ATOM 1317 C CA . TRP A 1 169 ? -13.965 7.668 7.953 1.00 95.25 169 TRP A CA 1
ATOM 1318 C C . TRP A 1 169 ? -15.002 7.420 9.057 1.00 95.25 169 TRP A C 1
ATOM 1320 O O . TRP A 1 169 ? -15.076 8.139 10.062 1.00 95.25 169 TRP A O 1
ATOM 1330 N N . ARG A 1 170 ? -15.835 6.394 8.875 1.00 93.06 170 ARG A N 1
ATOM 1331 C CA . ARG A 1 170 ? -16.830 5.965 9.863 1.00 93.06 170 ARG A CA 1
ATOM 1332 C C . ARG A 1 170 ? -16.742 4.464 10.053 1.00 93.06 170 ARG A C 1
ATOM 1334 O O . ARG A 1 170 ? -16.508 3.736 9.099 1.00 93.06 170 ARG A O 1
ATOM 1341 N N . PHE A 1 171 ? -17.049 4.016 11.266 1.00 92.69 171 PHE A N 1
ATOM 1342 C CA . PHE A 1 171 ? -17.165 2.598 11.590 1.00 92.69 171 PHE A CA 1
ATOM 1343 C C . PHE A 1 171 ? -17.960 1.831 10.521 1.00 92.69 171 PHE A C 1
ATOM 1345 O O . PHE A 1 171 ? -19.076 2.226 10.172 1.00 92.69 171 PHE A O 1
ATOM 1352 N N . GLY A 1 172 ? -17.380 0.736 10.033 1.00 93.81 172 GLY A N 1
ATOM 1353 C CA . GLY A 1 172 ? -17.882 -0.067 8.924 1.00 93.81 172 GLY A CA 1
ATOM 1354 C C . GLY A 1 172 ? -17.346 0.334 7.548 1.00 93.81 172 GLY A C 1
ATOM 1355 O O . GLY A 1 172 ? -17.584 -0.399 6.599 1.00 93.81 172 GLY A O 1
ATOM 1356 N N . MET A 1 173 ? -16.634 1.449 7.395 1.00 97.06 173 MET A N 1
ATOM 1357 C CA . MET A 1 173 ? -15.927 1.766 6.147 1.00 97.06 173 MET A CA 1
ATOM 1358 C C . MET A 1 173 ? -14.551 1.104 6.137 1.00 97.06 173 MET A C 1
ATOM 1360 O O . MET A 1 173 ? -13.918 0.979 7.179 1.00 97.06 173 MET A O 1
ATOM 1364 N N . LEU A 1 174 ? -14.070 0.711 4.969 1.00 98.31 174 LEU A N 1
ATOM 1365 C CA . LEU A 1 174 ? -12.670 0.350 4.758 1.00 98.31 174 LEU A CA 1
ATOM 1366 C C . LEU A 1 174 ? -12.046 1.438 3.891 1.00 98.31 174 LEU A C 1
ATOM 1368 O O . LEU A 1 174 ? -12.558 1.671 2.799 1.00 98.31 174 LEU A O 1
ATOM 1372 N N . ASP A 1 175 ? -10.941 2.029 4.340 1.00 98.69 175 ASP A N 1
ATOM 1373 C CA . ASP A 1 175 ? -10.147 2.943 3.517 1.00 98.69 175 ASP A CA 1
ATOM 1374 C C . ASP A 1 175 ? -8.765 2.352 3.239 1.00 98.69 175 ASP A C 1
ATOM 1376 O O . ASP A 1 175 ? -8.098 1.857 4.149 1.00 98.69 175 ASP A O 1
ATOM 1380 N N . VAL A 1 176 ? -8.333 2.442 1.983 1.00 98.81 176 VAL A N 1
ATOM 1381 C CA . VAL A 1 176 ? -6.992 2.095 1.506 1.00 98.81 176 VAL A CA 1
ATOM 1382 C C . VAL A 1 176 ? -6.384 3.348 0.878 1.00 98.81 176 VAL A C 1
ATOM 1384 O O . VAL A 1 176 ? -6.811 3.784 -0.189 1.00 98.81 176 VAL A O 1
ATOM 1387 N N . HIS A 1 177 ? -5.421 3.952 1.565 1.00 98.75 177 HIS A N 1
ATOM 1388 C CA . HIS A 1 177 ? -4.759 5.197 1.195 1.00 98.75 177 HIS A CA 1
ATOM 1389 C C . HIS A 1 177 ? -3.382 4.900 0.603 1.00 98.75 177 HIS A C 1
ATOM 1391 O O . HIS A 1 177 ? -2.495 4.437 1.311 1.00 98.75 177 HIS A O 1
ATOM 1397 N N . HIS A 1 178 ? -3.188 5.210 -0.670 1.00 98.69 178 HIS A N 1
ATOM 1398 C CA . HIS A 1 178 ? -1.900 5.166 -1.353 1.00 98.69 178 HIS A CA 1
ATOM 1399 C C . HIS A 1 178 ? -1.274 6.553 -1.231 1.00 98.69 178 HIS A C 1
ATOM 1401 O O . HIS A 1 178 ? -1.831 7.537 -1.734 1.00 98.69 178 HIS A O 1
ATOM 1407 N N . VAL A 1 179 ? -0.175 6.643 -0.491 1.00 97.56 179 VAL A N 1
ATOM 1408 C CA . VAL A 1 179 ? 0.393 7.918 -0.049 1.00 97.56 179 VAL A CA 1
ATOM 1409 C C . VAL A 1 179 ? 1.457 8.369 -1.045 1.00 97.56 179 VAL A C 1
ATOM 1411 O O . VAL A 1 179 ? 2.400 7.636 -1.329 1.00 97.56 179 VAL A O 1
ATOM 1414 N N . LYS A 1 180 ? 1.321 9.588 -1.572 1.00 95.88 180 LYS A N 1
ATOM 1415 C CA . LYS A 1 180 ? 2.360 10.241 -2.370 1.00 95.88 180 LYS A CA 1
ATOM 1416 C C . LYS A 1 180 ? 3.394 10.844 -1.417 1.00 95.88 180 LYS A C 1
ATOM 1418 O O . LYS A 1 180 ? 3.145 11.890 -0.826 1.00 95.88 180 LYS A O 1
ATOM 1423 N N . ALA A 1 181 ? 4.531 10.177 -1.255 1.00 94.38 181 ALA A N 1
ATOM 1424 C CA . ALA A 1 181 ? 5.567 10.567 -0.299 1.00 94.38 181 ALA A CA 1
ATOM 1425 C C . ALA A 1 181 ? 6.968 10.349 -0.888 1.00 94.38 181 ALA A C 1
ATOM 1427 O O . ALA A 1 181 ? 7.708 9.493 -0.424 1.00 94.38 181 ALA A O 1
ATOM 1428 N N . GLY A 1 182 ? 7.321 11.095 -1.940 1.00 92.88 182 GLY A N 1
ATOM 1429 C CA . GLY A 1 182 ? 8.644 10.984 -2.564 1.00 92.88 182 GLY A CA 1
ATOM 1430 C C . GLY A 1 182 ? 8.878 9.600 -3.176 1.00 92.88 182 GLY A C 1
ATOM 1431 O O . GLY A 1 182 ? 7.988 9.044 -3.820 1.00 92.88 182 GLY A O 1
ATOM 1432 N N . MET A 1 183 ? 10.064 9.033 -2.959 1.00 94.19 183 MET A N 1
ATOM 1433 C CA . MET A 1 183 ? 10.437 7.700 -3.445 1.00 94.19 183 MET A CA 1
ATOM 1434 C C . MET A 1 183 ? 10.092 6.613 -2.426 1.00 94.19 183 MET A C 1
ATOM 1436 O O . MET A 1 183 ? 10.947 5.873 -1.934 1.00 94.19 183 MET A O 1
ATOM 1440 N N . SER A 1 184 ? 8.807 6.562 -2.091 1.00 95.00 184 SER A N 1
ATOM 1441 C CA . SER A 1 184 ? 8.232 5.600 -1.164 1.00 95.00 184 SER A CA 1
ATOM 1442 C C . SER A 1 184 ? 7.013 4.940 -1.779 1.00 95.00 184 SER A C 1
ATOM 1444 O O . SER A 1 184 ? 6.093 5.617 -2.244 1.00 95.00 184 SER A O 1
ATOM 1446 N N . GLN A 1 185 ? 6.964 3.614 -1.704 1.00 97.50 185 GLN A N 1
ATOM 1447 C CA . GLN A 1 185 ? 5.718 2.878 -1.761 1.00 97.50 185 GLN A CA 1
ATOM 1448 C C . GLN A 1 185 ? 5.157 2.743 -0.344 1.00 97.50 185 GLN A C 1
ATOM 1450 O O . GLN A 1 185 ? 5.741 2.088 0.517 1.00 97.50 185 GLN A O 1
ATOM 1455 N N . SER A 1 186 ? 4.006 3.374 -0.113 1.00 97.75 186 SER A N 1
ATOM 1456 C CA . SER A 1 186 ? 3.348 3.405 1.193 1.00 97.75 186 SER A CA 1
ATOM 1457 C C . SER A 1 186 ? 1.837 3.319 1.043 1.00 97.75 186 SER A C 1
ATOM 1459 O O . SER A 1 186 ? 1.204 4.215 0.477 1.00 97.75 186 SER A O 1
ATOM 1461 N N . THR A 1 187 ? 1.231 2.276 1.609 1.00 98.75 187 THR A N 1
ATOM 1462 C CA . THR A 1 187 ? -0.229 2.137 1.645 1.00 98.75 187 THR A CA 1
ATOM 1463 C C . THR A 1 187 ? -0.746 2.070 3.082 1.00 98.75 187 THR A C 1
ATOM 1465 O O . THR A 1 187 ? -0.596 1.062 3.774 1.00 98.75 187 THR A O 1
ATOM 1468 N N . PHE A 1 188 ? -1.406 3.134 3.537 1.00 98.81 188 PHE A N 1
ATOM 1469 C CA . PHE A 1 188 ? -2.061 3.192 4.841 1.00 98.81 188 PHE A CA 1
ATOM 1470 C C . PHE A 1 188 ? -3.501 2.675 4.758 1.00 98.81 188 PHE A C 1
ATOM 1472 O O . PHE A 1 188 ? -4.294 3.121 3.935 1.00 98.81 188 PHE A O 1
ATOM 1479 N N . VAL A 1 189 ? -3.873 1.743 5.630 1.00 98.81 189 VAL A N 1
ATOM 1480 C CA . VAL A 1 189 ? -5.180 1.079 5.610 1.00 98.81 189 VAL A CA 1
ATOM 1481 C C . VAL A 1 189 ? -5.900 1.277 6.938 1.00 98.81 189 VAL A C 1
ATOM 1483 O O . VAL A 1 189 ? -5.362 0.959 8.001 1.00 98.81 189 VAL A O 1
ATOM 1486 N N . VAL A 1 190 ? -7.155 1.726 6.875 1.00 98.56 190 VAL A N 1
ATOM 1487 C CA . VAL A 1 190 ? -8.077 1.781 8.017 1.00 98.56 190 VAL A CA 1
ATOM 1488 C C . VAL A 1 190 ? -9.170 0.736 7.813 1.00 98.56 190 VAL A C 1
ATOM 1490 O O . VAL A 1 190 ? -10.077 0.903 6.998 1.00 98.56 190 VAL A O 1
ATOM 1493 N N . LEU A 1 191 ? -9.074 -0.367 8.557 1.00 98.06 191 LEU A N 1
ATOM 1494 C CA . LEU A 1 191 ? -10.010 -1.487 8.496 1.00 98.06 191 LEU A CA 1
ATOM 1495 C C . LEU A 1 191 ? -11.394 -1.112 9.059 1.00 98.06 191 LEU A C 1
ATOM 1497 O O . LEU A 1 191 ? -11.497 -0.175 9.851 1.00 98.06 191 LEU A O 1
ATOM 1501 N N . PRO A 1 192 ? -12.455 -1.888 8.756 1.00 96.44 192 PRO A N 1
ATOM 1502 C CA . PRO A 1 192 ? -13.835 -1.580 9.150 1.00 96.44 192 PRO A CA 1
ATOM 1503 C C . PRO A 1 192 ? -14.109 -1.294 10.629 1.00 96.44 192 PRO A C 1
ATOM 1505 O O . PRO A 1 192 ? -15.088 -0.617 10.947 1.00 96.44 192 PRO A O 1
ATOM 1508 N N . ASP A 1 193 ? -13.282 -1.785 11.551 1.00 95.06 193 ASP A N 1
ATOM 1509 C CA . ASP A 1 193 ? -13.416 -1.511 12.985 1.00 95.06 193 ASP A CA 1
ATOM 1510 C C . ASP A 1 193 ? -12.478 -0.408 13.507 1.00 95.06 193 ASP A C 1
ATOM 1512 O O . ASP A 1 193 ? -12.468 -0.138 14.709 1.00 95.06 193 ASP A O 1
ATOM 1516 N N . GLY A 1 194 ? -11.710 0.233 12.624 1.00 95.44 194 GLY A N 1
ATOM 1517 C CA . GLY A 1 194 ? -10.686 1.222 12.953 1.00 95.44 194 GLY A CA 1
ATOM 1518 C C . GLY A 1 194 ? -9.321 0.613 13.285 1.00 95.44 194 GLY A C 1
ATOM 1519 O O . GLY A 1 194 ? -8.453 1.319 13.796 1.00 95.44 194 GLY A O 1
ATOM 1520 N N . THR A 1 195 ? -9.117 -0.689 13.060 1.00 97.69 195 THR A N 1
ATOM 1521 C CA . THR A 1 195 ? -7.769 -1.270 13.067 1.00 97.69 195 THR A CA 1
ATOM 1522 C C . THR A 1 195 ? -6.939 -0.702 11.923 1.00 97.69 195 THR A C 1
ATOM 1524 O O . THR A 1 195 ? -7.433 -0.589 10.806 1.00 97.69 195 THR A O 1
ATOM 1527 N N . THR A 1 196 ? -5.681 -0.362 12.195 1.00 98.50 196 THR A N 1
ATOM 1528 C CA . THR A 1 196 ? -4.797 0.281 11.217 1.00 98.50 196 THR A CA 1
ATOM 1529 C C . THR A 1 196 ? -3.685 -0.642 10.739 1.00 98.50 196 THR A C 1
ATOM 1531 O O . THR A 1 196 ? -3.105 -1.399 11.518 1.00 98.50 196 THR A O 1
ATOM 1534 N N . ALA A 1 197 ? -3.360 -0.572 9.454 1.00 98.62 197 ALA A N 1
ATOM 1535 C CA . ALA A 1 197 ? -2.204 -1.248 8.885 1.00 98.62 197 ALA A CA 1
ATOM 1536 C C . ALA A 1 197 ? -1.431 -0.296 7.973 1.00 98.62 197 ALA A C 1
ATOM 1538 O O . ALA A 1 197 ? -2.022 0.588 7.360 1.00 98.62 197 ALA A O 1
ATOM 1539 N N . LEU A 1 198 ? -0.123 -0.493 7.884 1.00 98.75 198 LEU A N 1
ATOM 1540 C CA . LEU A 1 198 ? 0.735 0.156 6.903 1.00 98.75 198 LEU A CA 1
ATOM 1541 C C . LEU A 1 198 ? 1.399 -0.943 6.071 1.00 98.75 198 LEU A C 1
ATOM 1543 O O . LEU A 1 198 ? 2.058 -1.814 6.640 1.00 98.75 198 LEU A O 1
ATOM 1547 N N . VAL A 1 199 ? 1.138 -0.961 4.765 1.00 98.88 199 VAL A N 1
ATOM 1548 C CA . VAL A 1 199 ? 1.769 -1.883 3.814 1.00 98.88 199 VAL A CA 1
ATOM 1549 C C . VAL A 1 199 ? 2.894 -1.132 3.128 1.00 98.88 199 VAL A C 1
ATOM 1551 O O . VAL A 1 199 ? 2.617 -0.202 2.370 1.00 98.88 199 VAL A O 1
ATOM 1554 N N . ASP A 1 200 ? 4.120 -1.552 3.430 1.00 98.75 200 ASP A N 1
ATOM 1555 C CA . ASP A 1 200 ? 5.369 -0.866 3.107 1.00 98.75 200 ASP A CA 1
ATOM 1556 C C . ASP A 1 200 ? 5.437 0.577 3.630 1.00 98.75 200 ASP A C 1
ATOM 1558 O O . ASP A 1 200 ? 4.432 1.203 3.973 1.00 98.75 200 ASP A O 1
ATOM 1562 N N . ALA A 1 201 ? 6.659 1.079 3.755 1.00 97.25 201 ALA A N 1
ATOM 1563 C CA . ALA A 1 201 ? 6.946 2.499 3.842 1.00 97.25 201 ALA A CA 1
ATOM 1564 C C . ALA A 1 201 ? 8.437 2.727 3.638 1.00 97.25 201 ALA A C 1
ATOM 1566 O O . ALA A 1 201 ? 9.209 2.739 4.600 1.00 97.25 201 ALA A O 1
ATOM 1567 N N . GLY A 1 202 ? 8.858 2.864 2.386 1.00 96.06 202 GLY A N 1
ATOM 1568 C CA . GLY A 1 202 ? 10.254 3.150 2.100 1.00 96.06 202 GLY A CA 1
ATOM 1569 C C . GLY A 1 202 ? 10.587 4.621 2.046 1.00 96.06 202 GLY A C 1
ATOM 1570 O O . GLY A 1 202 ? 9.775 5.479 2.394 1.00 96.06 202 GLY A O 1
ATOM 1571 N N . ASP A 1 203 ? 11.826 4.874 1.657 1.00 95.31 203 ASP A N 1
ATOM 1572 C CA . ASP A 1 203 ? 12.453 6.189 1.675 1.00 95.31 203 ASP A CA 1
ATOM 1573 C C . ASP A 1 203 ? 13.764 6.110 0.882 1.00 95.31 203 ASP A C 1
ATOM 1575 O O . ASP A 1 203 ? 14.863 6.198 1.432 1.00 95.31 203 ASP A O 1
ATOM 1579 N N . GLN A 1 204 ? 13.639 5.798 -0.412 1.00 93.81 204 GLN A N 1
ATOM 1580 C CA . GLN A 1 204 ? 14.791 5.677 -1.297 1.00 93.81 204 GLN A CA 1
ATOM 1581 C C . GLN A 1 204 ? 15.458 7.044 -1.484 1.00 93.81 204 GLN A C 1
ATOM 1583 O O . GLN A 1 204 ? 14.793 8.057 -1.683 1.00 93.81 204 GLN A O 1
ATOM 1588 N N . ASP A 1 205 ? 16.789 7.051 -1.445 1.00 90.00 205 ASP A N 1
ATOM 1589 C CA . ASP A 1 205 ? 17.588 8.268 -1.567 1.00 90.00 205 ASP A CA 1
ATOM 1590 C C . ASP A 1 205 ? 17.568 8.775 -3.024 1.00 90.00 205 ASP A C 1
ATOM 1592 O O . ASP A 1 205 ? 18.095 8.092 -3.916 1.00 90.00 205 ASP A O 1
ATOM 1596 N N . PRO A 1 206 ? 16.971 9.952 -3.288 1.00 89.81 206 PRO A N 1
ATOM 1597 C CA . PRO A 1 206 ? 16.805 10.450 -4.645 1.00 89.81 206 PRO A CA 1
ATOM 1598 C C . PRO A 1 206 ? 18.121 10.856 -5.297 1.00 89.81 206 PRO A C 1
ATOM 1600 O O . PRO A 1 206 ? 18.304 10.614 -6.489 1.00 89.81 206 PRO A O 1
ATOM 1603 N N . ASP A 1 207 ? 19.065 11.401 -4.533 1.00 89.38 207 ASP A N 1
ATOM 1604 C CA . ASP A 1 207 ? 20.334 11.875 -5.081 1.00 89.38 207 ASP A CA 1
ATOM 1605 C C . ASP A 1 207 ? 21.240 10.693 -5.431 1.00 89.38 207 ASP A C 1
ATOM 1607 O O . ASP A 1 207 ? 21.862 10.663 -6.496 1.00 89.38 207 ASP A O 1
ATOM 1611 N N . LYS A 1 208 ? 21.262 9.659 -4.578 1.00 88.50 208 LYS A N 1
ATOM 1612 C CA . LYS A 1 208 ? 21.962 8.408 -4.905 1.00 88.50 208 LYS A CA 1
ATOM 1613 C C . LYS A 1 208 ? 21.347 7.705 -6.109 1.00 88.50 208 LYS A C 1
ATOM 1615 O O . LYS A 1 208 ? 22.095 7.151 -6.913 1.00 88.50 208 LYS A O 1
ATOM 1620 N N . PHE A 1 209 ? 20.019 7.702 -6.235 1.00 90.69 209 PHE A N 1
ATOM 1621 C CA . PHE A 1 209 ? 19.359 7.075 -7.378 1.00 90.69 209 PHE A CA 1
ATOM 1622 C C . PHE A 1 209 ? 19.666 7.818 -8.681 1.00 90.69 209 PHE A C 1
ATOM 1624 O O . PHE A 1 209 ? 20.084 7.192 -9.652 1.00 90.69 209 PHE A O 1
ATOM 1631 N N . GLU A 1 210 ? 19.524 9.144 -8.708 1.00 90.50 210 GLU A N 1
ATOM 1632 C CA . GLU A 1 210 ? 19.823 9.947 -9.901 1.00 90.50 210 GLU A CA 1
ATOM 1633 C C . GLU A 1 210 ? 21.301 9.847 -10.307 1.00 90.50 210 GLU A C 1
ATOM 1635 O O . GLU A 1 210 ? 21.604 9.802 -11.498 1.00 90.50 210 GLU A O 1
ATOM 1640 N N . ALA A 1 211 ? 22.229 9.709 -9.354 1.00 91.44 211 ALA A N 1
ATOM 1641 C CA . ALA A 1 211 ? 23.634 9.445 -9.669 1.00 91.44 211 ALA A CA 1
ATOM 1642 C C . ALA A 1 211 ? 23.849 8.099 -10.395 1.00 91.44 211 ALA A C 1
ATOM 1644 O O . ALA A 1 211 ? 24.766 7.976 -11.208 1.00 91.44 211 ALA A O 1
ATOM 1645 N N . GLN A 1 212 ? 23.017 7.089 -10.116 1.00 91.06 212 GLN A N 1
ATOM 1646 C CA . GLN A 1 212 ? 23.069 5.771 -10.764 1.00 91.06 212 GLN A CA 1
ATOM 1647 C C . GLN A 1 212 ? 22.291 5.729 -12.087 1.00 91.06 212 GLN A C 1
ATOM 1649 O O . GLN A 1 212 ? 22.660 4.984 -12.994 1.00 91.06 212 GLN A O 1
ATOM 1654 N N . ALA A 1 213 ? 21.225 6.521 -12.205 1.00 90.62 213 ALA A N 1
ATOM 1655 C CA . ALA A 1 213 ? 20.336 6.561 -13.360 1.00 90.62 213 ALA A CA 1
ATOM 1656 C C . ALA A 1 213 ? 20.018 8.015 -13.774 1.00 90.62 213 ALA A C 1
ATOM 1658 O O . ALA A 1 213 ? 18.867 8.442 -13.681 1.00 90.62 213 ALA A O 1
ATOM 1659 N N . PRO A 1 214 ? 20.996 8.780 -14.300 1.00 88.56 214 PRO A N 1
ATOM 1660 C CA . PRO A 1 214 ? 20.864 10.229 -14.524 1.00 88.56 214 PRO A CA 1
ATOM 1661 C C . PRO A 1 214 ? 19.815 10.625 -15.572 1.00 88.56 214 PRO A C 1
ATOM 1663 O O . PRO A 1 214 ? 19.453 11.793 -15.691 1.00 88.56 214 PRO A O 1
ATOM 1666 N N . HIS A 1 215 ? 19.323 9.666 -16.358 1.00 89.44 215 HIS A N 1
ATOM 1667 C CA . HIS A 1 215 ? 18.274 9.879 -17.358 1.00 89.44 215 HIS A CA 1
ATOM 1668 C C . HIS A 1 215 ? 16.861 9.598 -16.830 1.00 89.44 215 HIS A C 1
ATOM 1670 O O . HIS A 1 215 ? 15.885 9.843 -17.538 1.00 89.44 215 HIS A O 1
ATOM 1676 N N . VAL A 1 216 ? 16.741 9.080 -15.606 1.00 90.19 216 VAL A N 1
ATOM 1677 C CA . VAL A 1 216 ? 15.467 8.759 -14.965 1.00 90.19 216 VAL A CA 1
ATOM 1678 C C . VAL A 1 216 ? 15.178 9.825 -13.915 1.00 90.19 216 VAL A C 1
ATOM 1680 O O . VAL A 1 216 ? 15.900 9.947 -12.931 1.00 90.19 216 VAL A O 1
ATOM 1683 N N . LYS A 1 217 ? 14.109 10.600 -14.115 1.00 91.75 217 LYS A N 1
ATOM 1684 C CA . LYS A 1 217 ? 13.691 11.623 -13.148 1.00 91.75 217 LYS A CA 1
ATOM 1685 C C . LYS A 1 217 ? 12.957 10.955 -11.997 1.00 91.75 217 LYS A C 1
ATOM 1687 O O . LYS A 1 217 ? 12.120 10.081 -12.237 1.00 91.75 217 LYS A O 1
ATOM 1692 N N . VAL A 1 218 ? 13.209 11.407 -10.775 1.00 93.25 218 VAL A N 1
ATOM 1693 C CA . VAL A 1 218 ? 12.537 10.888 -9.578 1.00 93.25 218 VAL A CA 1
ATOM 1694 C C . VAL A 1 218 ? 11.592 11.918 -8.972 1.00 93.25 218 VAL A C 1
ATOM 1696 O O . VAL A 1 218 ? 11.760 13.130 -9.123 1.00 93.25 218 VAL A O 1
ATOM 1699 N N . LEU A 1 219 ? 10.570 11.427 -8.284 1.00 91.81 219 LEU A N 1
ATOM 1700 C CA . LEU A 1 219 ? 9.630 12.238 -7.537 1.00 91.81 219 LEU A CA 1
ATOM 1701 C C . LEU A 1 219 ? 10.319 12.800 -6.291 1.00 91.81 219 LEU A C 1
ATOM 1703 O O . LEU A 1 219 ? 10.742 12.056 -5.408 1.00 91.81 219 LEU A O 1
ATOM 1707 N N . ARG A 1 220 ? 10.380 14.128 -6.205 1.00 89.94 220 ARG A N 1
ATOM 1708 C CA . ARG A 1 220 ? 10.845 14.843 -5.015 1.00 89.94 220 ARG A CA 1
ATOM 1709 C C . ARG A 1 220 ? 9.683 15.094 -4.049 1.00 89.94 220 ARG A C 1
ATOM 1711 O O . ARG A 1 220 ? 8.524 15.167 -4.464 1.00 89.94 220 ARG A O 1
ATOM 1718 N N . LEU A 1 221 ? 10.002 15.201 -2.762 1.00 89.19 221 LEU A N 1
ATOM 1719 C CA . LEU A 1 221 ? 9.034 15.583 -1.735 1.00 89.19 221 LEU A CA 1
ATOM 1720 C C . LEU A 1 221 ? 8.600 17.049 -1.914 1.00 89.19 221 LEU A C 1
ATOM 1722 O O . LEU A 1 221 ? 9.369 17.851 -2.452 1.00 89.19 221 LEU A O 1
ATOM 1726 N N . PRO A 1 222 ? 7.385 17.413 -1.465 1.00 81.69 222 PRO A N 1
ATOM 1727 C CA . PRO A 1 222 ? 6.994 18.811 -1.319 1.00 81.69 222 PRO A CA 1
ATOM 1728 C C . PRO A 1 222 ? 7.964 19.587 -0.416 1.00 81.69 222 PRO A C 1
ATOM 1730 O O . PRO A 1 222 ? 8.582 19.019 0.484 1.00 81.69 222 PRO A O 1
ATOM 1733 N N . GLU A 1 223 ? 8.059 20.900 -0.630 1.00 76.69 223 GLU A N 1
ATOM 1734 C CA . GLU A 1 223 ? 8.873 21.787 0.207 1.00 76.69 223 GLU A CA 1
ATOM 1735 C C . GLU A 1 223 ? 8.472 21.681 1.690 1.00 76.69 223 GLU A C 1
ATOM 1737 O O . GLU A 1 223 ? 7.286 21.670 2.025 1.00 76.69 223 GLU A O 1
ATOM 1742 N N . GLY A 1 224 ? 9.469 21.612 2.577 1.00 77.50 224 GLY A N 1
ATOM 1743 C CA . GLY A 1 224 ? 9.277 21.526 4.028 1.00 77.50 224 GLY A CA 1
ATOM 1744 C C . GLY A 1 224 ? 9.188 20.108 4.602 1.00 77.50 224 GLY A C 1
ATOM 1745 O O . GLY A 1 224 ? 9.151 19.980 5.821 1.00 77.50 224 GLY A O 1
ATOM 1746 N N . LEU A 1 225 ? 9.187 19.065 3.764 1.00 83.06 225 LEU A N 1
ATOM 1747 C CA . LEU A 1 225 ? 9.322 17.668 4.192 1.00 83.06 225 LEU A CA 1
ATOM 1748 C C . LEU A 1 225 ? 10.735 17.164 3.892 1.00 83.06 225 LEU A C 1
ATOM 1750 O O . LEU A 1 225 ? 11.195 17.267 2.754 1.00 83.06 225 LEU A O 1
ATOM 1754 N N . GLU A 1 226 ? 11.414 16.609 4.898 1.00 83.25 226 GLU A N 1
ATOM 1755 C CA . GLU A 1 226 ? 12.808 16.168 4.747 1.00 83.25 226 GLU A CA 1
ATOM 1756 C C . GLU A 1 226 ? 12.920 14.716 4.272 1.00 83.25 226 GLU A C 1
ATOM 1758 O O . GLU A 1 226 ? 13.809 14.391 3.484 1.00 83.25 226 GLU A O 1
ATOM 1763 N N . THR A 1 227 ? 12.012 13.840 4.716 1.00 92.19 227 THR A N 1
ATOM 1764 C CA . THR A 1 227 ? 12.046 12.404 4.397 1.00 92.19 227 THR A CA 1
ATOM 1765 C C . THR A 1 227 ? 10.670 11.855 4.030 1.00 92.19 227 THR A C 1
ATOM 1767 O O . THR A 1 227 ? 9.615 12.386 4.398 1.00 92.19 227 THR A O 1
ATOM 1770 N N . SER A 1 228 ? 10.664 10.726 3.323 1.00 94.94 228 SER A N 1
ATOM 1771 C CA . SER A 1 228 ? 9.423 10.024 2.985 1.00 94.94 228 SER A CA 1
ATOM 1772 C C . SER A 1 228 ? 8.760 9.449 4.239 1.00 94.94 228 SER A C 1
ATOM 1774 O O . SER A 1 228 ? 7.534 9.466 4.366 1.00 94.94 228 SER A O 1
ATOM 1776 N N . GLY A 1 229 ? 9.568 8.986 5.202 1.00 94.62 229 GLY A N 1
ATOM 1777 C CA . GLY A 1 229 ? 9.094 8.489 6.494 1.00 94.62 229 GLY A CA 1
ATOM 1778 C C . GLY A 1 229 ? 8.339 9.557 7.288 1.00 94.62 229 GLY A C 1
ATOM 1779 O O . GLY A 1 229 ? 7.280 9.277 7.860 1.00 94.62 229 GLY A O 1
ATOM 1780 N N . GLU A 1 230 ? 8.823 10.799 7.273 1.00 93.12 230 GLU A N 1
ATOM 1781 C CA . GLU A 1 230 ? 8.123 11.943 7.848 1.00 93.12 230 GLU A CA 1
ATOM 1782 C C . GLU A 1 230 ? 6.781 12.199 7.167 1.00 93.12 230 GLU A C 1
ATOM 1784 O O . GLU A 1 230 ? 5.751 12.205 7.847 1.00 93.12 230 GLU A O 1
ATOM 1789 N N . ALA A 1 231 ? 6.782 12.327 5.839 1.00 94.81 231 ALA A N 1
ATOM 1790 C CA . ALA A 1 231 ? 5.581 12.594 5.054 1.00 94.81 231 ALA A CA 1
ATOM 1791 C C . ALA A 1 231 ? 4.474 11.558 5.323 1.00 94.81 231 ALA A C 1
ATOM 1793 O O . ALA A 1 231 ? 3.307 11.902 5.538 1.00 94.81 231 ALA A O 1
ATOM 1794 N N . VAL A 1 232 ? 4.838 10.272 5.382 1.00 96.81 232 VAL A N 1
ATOM 1795 C CA . VAL A 1 232 ? 3.899 9.184 5.687 1.00 96.81 232 VAL A CA 1
ATOM 1796 C C . VAL A 1 232 ? 3.416 9.258 7.137 1.00 96.81 232 VAL A C 1
ATOM 1798 O O . VAL A 1 232 ? 2.220 9.100 7.389 1.00 96.81 232 VAL A O 1
ATOM 1801 N N . ALA A 1 233 ? 4.296 9.525 8.107 1.00 94.94 233 ALA A N 1
ATOM 1802 C CA . ALA A 1 233 ? 3.902 9.639 9.511 1.00 94.94 233 ALA A CA 1
ATOM 1803 C C . ALA A 1 233 ? 2.921 10.802 9.747 1.00 94.94 233 ALA A C 1
ATOM 1805 O O . ALA A 1 233 ? 1.952 10.648 10.499 1.00 94.94 233 ALA A O 1
ATOM 1806 N N . GLU A 1 234 ? 3.139 11.950 9.101 1.00 92.44 234 GLU A N 1
ATOM 1807 C CA . GLU A 1 234 ? 2.220 13.089 9.147 1.00 92.44 234 GLU A CA 1
ATOM 1808 C C . GLU A 1 234 ? 0.872 12.765 8.500 1.00 92.44 234 GLU A C 1
ATOM 1810 O O . GLU A 1 234 ? -0.182 13.034 9.091 1.00 92.44 234 GLU A O 1
ATOM 1815 N N . TYR A 1 235 ? 0.896 12.106 7.337 1.00 95.69 235 TYR A N 1
ATOM 1816 C CA . TYR A 1 235 ? -0.313 11.643 6.662 1.00 95.69 235 TYR A CA 1
ATOM 1817 C C . TYR A 1 235 ? -1.138 10.720 7.567 1.00 95.69 235 TYR A C 1
ATOM 1819 O O . TYR A 1 235 ? -2.334 10.949 7.782 1.00 95.69 235 TYR A O 1
ATOM 1827 N N . VAL A 1 236 ? -0.500 9.702 8.156 1.00 96.50 236 VAL A N 1
ATOM 1828 C CA . VAL A 1 236 ? -1.161 8.754 9.063 1.00 96.50 236 VAL A CA 1
ATOM 1829 C C . VAL A 1 236 ? -1.790 9.494 10.238 1.00 96.50 236 VAL A C 1
ATOM 1831 O O . VAL A 1 236 ? -2.980 9.310 10.482 1.00 96.50 236 VAL A O 1
ATOM 1834 N N . LYS A 1 237 ? -1.050 10.381 10.919 1.00 93.06 237 LYS A N 1
ATOM 1835 C CA . LYS A 1 237 ? -1.568 11.159 12.062 1.00 93.06 237 LYS A CA 1
ATOM 1836 C C . LYS A 1 237 ? -2.791 12.001 11.699 1.00 93.06 237 LYS A C 1
ATOM 1838 O O . LYS A 1 237 ? -3.675 12.182 12.540 1.00 93.06 237 LYS A O 1
ATOM 1843 N N . ARG A 1 238 ? -2.874 12.498 10.460 1.00 91.88 238 ARG A N 1
ATOM 1844 C CA . ARG A 1 238 ? -4.013 13.294 9.990 1.00 91.88 238 ARG A CA 1
ATOM 1845 C C . ARG A 1 238 ? -5.277 12.466 9.769 1.00 91.88 238 ARG A C 1
ATOM 1847 O O . ARG A 1 238 ? -6.358 12.898 10.173 1.00 91.88 238 ARG A O 1
ATOM 1854 N N . PHE A 1 239 ? -5.161 11.300 9.136 1.00 94.00 239 PHE A N 1
ATOM 1855 C CA . PHE A 1 239 ? -6.320 10.457 8.803 1.00 94.00 239 PHE A CA 1
ATOM 1856 C C . PHE A 1 239 ? -6.684 9.453 9.903 1.00 94.00 239 PHE A C 1
ATOM 1858 O O . PHE A 1 239 ? -7.830 9.006 9.983 1.00 94.00 239 PHE A O 1
ATOM 1865 N N . ALA A 1 240 ? -5.748 9.165 10.801 1.00 91.81 240 ALA A N 1
ATOM 1866 C CA . ALA A 1 240 ? -5.956 8.418 12.027 1.00 91.81 240 ALA A CA 1
ATOM 1867 C C . ALA A 1 240 ? -5.065 9.015 13.133 1.00 91.81 240 ALA A C 1
ATOM 1869 O O . ALA A 1 240 ? -3.870 8.733 13.165 1.00 91.81 240 ALA A O 1
ATOM 1870 N N . PRO A 1 241 ? -5.610 9.808 14.073 1.00 87.19 241 PRO A N 1
ATOM 1871 C CA . PRO A 1 241 ? -4.839 10.365 15.185 1.00 87.19 241 PRO A CA 1
ATOM 1872 C C . PRO A 1 241 ? -4.523 9.268 16.215 1.00 87.19 241 PRO A C 1
ATOM 1874 O O . PRO A 1 241 ? -5.130 9.183 17.283 1.00 87.19 241 PRO A O 1
ATOM 1877 N N . ILE A 1 242 ? -3.616 8.371 15.842 1.00 91.44 242 ILE A N 1
ATOM 1878 C CA . ILE A 1 242 ? -3.164 7.213 16.606 1.00 91.44 242 ILE A CA 1
ATOM 1879 C C . ILE A 1 242 ? -1.717 7.416 17.043 1.00 91.44 242 ILE A C 1
ATOM 1881 O O . ILE A 1 242 ? -0.926 8.037 16.345 1.00 91.44 242 ILE A O 1
ATOM 1885 N N . GLU A 1 243 ? -1.365 6.839 18.185 1.00 91.88 243 GLU A N 1
ATOM 1886 C CA . GLU A 1 243 ? 0.026 6.774 18.662 1.00 91.88 243 GLU A CA 1
ATOM 1887 C C . GLU A 1 243 ? 0.704 5.459 18.257 1.00 91.88 243 GLU A C 1
ATOM 1889 O O . GLU A 1 243 ? 1.926 5.340 18.292 1.00 91.88 243 GLU A O 1
ATOM 1894 N N . ARG A 1 244 ? -0.102 4.456 17.883 1.00 95.69 244 ARG A N 1
ATOM 1895 C CA . ARG A 1 244 ? 0.353 3.105 17.561 1.00 95.69 244 ARG A CA 1
ATOM 1896 C C . ARG A 1 244 ? -0.388 2.530 16.358 1.00 95.69 244 ARG A C 1
ATOM 1898 O O . ARG A 1 244 ? -1.615 2.400 16.397 1.00 95.69 244 ARG A O 1
ATOM 1905 N N . LEU A 1 245 ? 0.362 2.128 15.335 1.00 97.50 245 LEU A N 1
ATOM 1906 C CA . LEU A 1 245 ? -0.113 1.310 14.219 1.00 97.50 245 LEU A CA 1
ATOM 1907 C C . LEU A 1 245 ? -0.392 -0.111 14.712 1.00 97.50 245 LEU A C 1
ATOM 1909 O O . LEU A 1 245 ? 0.415 -0.679 15.447 1.00 97.50 245 LEU A O 1
ATOM 1913 N N . ASP A 1 246 ? -1.520 -0.718 14.332 1.00 98.38 246 ASP A N 1
ATOM 1914 C CA . ASP A 1 246 ? -1.784 -2.103 14.744 1.00 98.38 246 ASP A CA 1
ATOM 1915 C C . ASP A 1 246 ? -0.900 -3.100 13.966 1.00 98.38 246 ASP A C 1
ATOM 1917 O O . ASP A 1 246 ? -0.397 -4.058 14.563 1.00 98.38 246 ASP A O 1
ATOM 1921 N N . TYR A 1 247 ? -0.671 -2.852 12.671 1.00 98.81 247 TYR A N 1
ATOM 1922 C CA . TYR A 1 247 ? 0.138 -3.695 11.785 1.00 98.81 247 TYR A CA 1
ATOM 1923 C C . TYR A 1 247 ? 1.093 -2.880 10.901 1.00 98.81 247 TYR A C 1
ATOM 1925 O O . TYR A 1 247 ? 0.706 -1.846 10.362 1.00 98.81 247 TYR A O 1
ATOM 1933 N N . ALA A 1 248 ? 2.298 -3.401 10.691 1.00 98.75 248 ALA A N 1
ATOM 1934 C CA . ALA A 1 248 ? 3.171 -3.061 9.571 1.00 98.75 248 ALA A CA 1
ATOM 1935 C C . ALA A 1 248 ? 3.402 -4.334 8.745 1.00 98.75 248 ALA A C 1
ATOM 1937 O O . ALA A 1 248 ? 3.716 -5.385 9.309 1.00 98.75 248 ALA A O 1
ATOM 1938 N N . ILE A 1 249 ? 3.187 -4.263 7.436 1.00 98.88 249 ILE A N 1
ATOM 1939 C CA . ILE A 1 249 ? 3.268 -5.395 6.512 1.00 98.88 249 ILE A CA 1
ATOM 1940 C C . ILE A 1 249 ? 4.295 -5.034 5.449 1.00 98.88 249 ILE A C 1
ATOM 1942 O O . ILE A 1 249 ? 4.055 -4.125 4.667 1.00 98.88 249 ILE A O 1
ATOM 1946 N N . ILE A 1 250 ? 5.425 -5.728 5.442 1.00 98.75 250 ILE A N 1
ATOM 1947 C CA . ILE A 1 250 ? 6.545 -5.445 4.548 1.00 98.75 250 ILE A CA 1
ATOM 1948 C C . ILE A 1 250 ? 6.554 -6.471 3.428 1.00 98.75 250 ILE A C 1
ATOM 1950 O O . ILE A 1 250 ? 6.748 -7.664 3.677 1.00 98.75 250 ILE A O 1
ATOM 1954 N N . THR A 1 251 ? 6.314 -6.012 2.204 1.00 98.56 251 THR A N 1
ATOM 1955 C CA . THR A 1 251 ? 6.218 -6.872 1.028 1.00 98.56 251 THR A CA 1
ATOM 1956 C C . THR A 1 251 ? 7.571 -7.480 0.680 1.00 98.56 251 THR A C 1
ATOM 1958 O O . THR A 1 251 ? 7.652 -8.689 0.470 1.00 98.56 251 THR A O 1
ATOM 1961 N N . HIS A 1 252 ? 8.628 -6.677 0.667 1.00 97.12 252 HIS A N 1
ATOM 1962 C CA . HIS A 1 252 ? 10.011 -7.092 0.442 1.00 97.12 252 HIS A CA 1
ATOM 1963 C C . HIS A 1 252 ? 10.968 -5.993 0.923 1.00 97.12 252 HIS A C 1
ATOM 1965 O O . HIS A 1 252 ? 10.526 -4.974 1.451 1.00 97.12 252 HIS A O 1
ATOM 1971 N N . PHE A 1 253 ? 12.277 -6.215 0.797 1.00 96.81 253 PHE A N 1
ATOM 1972 C CA . PHE A 1 253 ? 13.287 -5.387 1.463 1.00 96.81 253 PHE A CA 1
ATOM 1973 C C . PHE A 1 253 ? 13.992 -4.353 0.572 1.00 96.81 253 PHE A C 1
ATOM 1975 O O . PHE A 1 253 ? 15.088 -3.913 0.914 1.00 96.81 253 PHE A O 1
ATOM 1982 N N . HIS A 1 254 ? 13.382 -3.932 -0.539 1.00 96.38 254 HIS A N 1
ATOM 1983 C CA . HIS A 1 254 ? 13.910 -2.809 -1.315 1.00 96.38 254 HIS A CA 1
ATOM 1984 C C . HIS A 1 254 ? 13.727 -1.461 -0.601 1.00 96.38 254 HIS A C 1
ATOM 1986 O O . HIS A 1 254 ? 12.806 -1.287 0.204 1.00 96.38 254 HIS A O 1
ATOM 1992 N N . PRO A 1 255 ? 14.619 -0.490 -0.857 1.00 96.31 255 PRO A N 1
ATOM 1993 C CA . PRO A 1 255 ? 14.682 0.743 -0.077 1.00 96.31 255 PRO A CA 1
ATOM 1994 C C . PRO A 1 255 ? 13.452 1.648 -0.215 1.00 96.31 255 PRO A C 1
ATOM 1996 O O . PRO A 1 255 ? 13.098 2.345 0.732 1.00 96.31 255 PRO A O 1
ATOM 1999 N N . ASP A 1 256 ? 12.741 1.609 -1.334 1.00 96.94 256 ASP A N 1
ATOM 2000 C CA . ASP A 1 256 ? 11.462 2.297 -1.519 1.00 96.94 256 ASP A CA 1
ATOM 2001 C C . ASP A 1 256 ? 10.274 1.571 -0.853 1.00 96.94 256 ASP A C 1
ATOM 2003 O O . ASP A 1 256 ? 9.186 2.140 -0.764 1.00 96.94 256 ASP A O 1
ATOM 2007 N N . HIS A 1 257 ? 10.514 0.419 -0.209 1.00 98.12 257 HIS A N 1
ATOM 2008 C CA . HIS A 1 257 ? 9.546 -0.308 0.627 1.00 98.12 257 HIS A CA 1
ATOM 2009 C C . HIS A 1 257 ? 9.893 -0.326 2.121 1.00 98.12 257 HIS A C 1
ATOM 2011 O O . HIS A 1 257 ? 8.984 -0.336 2.954 1.00 98.12 257 HIS A O 1
ATOM 2017 N N . VAL A 1 258 ? 11.182 -0.317 2.490 1.00 97.56 258 VAL A N 1
ATOM 2018 C CA . VAL A 1 258 ? 11.616 -0.361 3.907 1.00 97.56 258 VAL A CA 1
ATOM 2019 C C . VAL A 1 258 ? 12.483 0.808 4.365 1.00 97.56 258 VAL A C 1
ATOM 2021 O O . VAL A 1 258 ? 12.658 0.991 5.568 1.00 97.56 258 VAL A O 1
ATOM 2024 N N . GLY A 1 259 ? 13.001 1.611 3.442 1.00 96.31 259 GLY A N 1
ATOM 2025 C CA . GLY A 1 259 ? 13.953 2.684 3.713 1.00 96.31 259 GLY A CA 1
ATOM 2026 C C . GLY A 1 259 ? 15.394 2.249 3.472 1.00 96.31 259 GLY A C 1
ATOM 2027 O O . GLY A 1 259 ? 15.689 1.080 3.223 1.00 96.31 259 GLY A O 1
ATOM 2028 N N . VAL A 1 260 ? 16.314 3.205 3.546 1.00 93.94 260 VAL A N 1
ATOM 2029 C CA . VAL A 1 260 ? 17.740 2.969 3.296 1.00 93.94 260 VAL A CA 1
ATOM 2030 C C . VAL A 1 260 ? 18.515 2.663 4.581 1.00 93.94 260 VAL A C 1
ATOM 2032 O O . VAL A 1 260 ? 18.048 2.848 5.707 1.00 93.94 260 VAL A O 1
ATOM 2035 N N . ALA A 1 261 ? 19.754 2.206 4.408 1.00 91.81 261 ALA A N 1
ATOM 2036 C CA . ALA A 1 261 ? 20.741 2.129 5.475 1.00 91.81 261 ALA A CA 1
ATOM 2037 C C . ALA A 1 261 ? 21.795 3.229 5.304 1.00 91.81 261 ALA A C 1
ATOM 2039 O O . ALA A 1 261 ? 22.277 3.474 4.196 1.00 91.81 261 ALA A O 1
ATOM 2040 N N . TYR A 1 262 ? 22.205 3.848 6.412 1.00 83.94 262 TYR A N 1
ATOM 2041 C CA . TYR A 1 262 ? 23.341 4.768 6.437 1.00 83.94 262 TYR A CA 1
ATOM 2042 C C . TYR A 1 262 ? 24.577 4.078 7.031 1.00 83.94 262 TYR A C 1
ATOM 2044 O O . TYR A 1 262 ? 24.445 3.335 8.014 1.00 83.94 262 TYR A O 1
ATOM 2052 N N . PRO A 1 263 ? 25.782 4.318 6.474 1.00 69.00 263 PRO A N 1
ATOM 2053 C CA . PRO A 1 263 ? 27.024 3.845 7.072 1.00 69.00 263 PRO A CA 1
ATOM 2054 C C . PRO A 1 263 ? 27.136 4.287 8.540 1.00 69.00 263 PRO A C 1
ATOM 2056 O O . PRO A 1 263 ? 26.747 5.399 8.888 1.00 69.00 263 PRO A O 1
ATOM 2059 N N . ASN A 1 264 ? 27.702 3.430 9.394 1.00 64.31 264 ASN A N 1
ATOM 2060 C CA . ASN A 1 264 ? 28.043 3.718 10.797 1.00 64.31 264 ASN A CA 1
ATOM 2061 C C . ASN A 1 264 ? 26.884 3.876 11.801 1.00 64.31 264 ASN A C 1
ATOM 2063 O O . ASN A 1 264 ? 27.138 4.254 12.946 1.00 64.31 264 ASN A O 1
ATOM 2067 N N . SER A 1 265 ? 25.635 3.542 11.454 1.00 65.44 265 SER A N 1
ATOM 2068 C CA . SER A 1 265 ? 24.591 3.439 12.485 1.00 65.44 265 SER A CA 1
ATOM 2069 C C . SER A 1 265 ? 24.824 2.204 13.364 1.00 65.44 265 SER A C 1
ATOM 2071 O O . SER A 1 265 ? 24.733 1.067 12.899 1.00 65.44 265 SER A O 1
ATOM 2073 N N . THR A 1 266 ? 25.137 2.420 14.644 1.00 65.12 266 THR A N 1
ATOM 2074 C CA . THR A 1 266 ? 25.374 1.346 15.625 1.00 65.12 266 THR A CA 1
ATOM 2075 C C . THR A 1 266 ? 24.082 0.656 16.079 1.00 65.12 266 THR A C 1
ATOM 2077 O O . THR A 1 266 ? 24.139 -0.460 16.595 1.00 65.12 266 THR A O 1
ATOM 2080 N N . SER A 1 267 ? 22.919 1.282 15.856 1.00 85.25 267 SER A N 1
ATOM 2081 C CA . SER A 1 267 ? 21.585 0.723 16.101 1.00 85.25 267 SER A CA 1
ATOM 2082 C C . SER A 1 267 ? 20.873 0.420 14.780 1.00 85.25 267 SER A C 1
ATOM 2084 O O . SER A 1 267 ? 20.924 -0.703 14.295 1.00 85.25 267 SER A O 1
ATOM 2086 N N . TYR A 1 268 ? 20.211 1.401 14.183 1.00 92.56 268 TYR A N 1
ATOM 2087 C CA . TYR A 1 268 ? 19.612 1.377 12.851 1.00 92.56 268 TYR A CA 1
ATOM 2088 C C . TYR A 1 268 ? 19.385 2.824 12.393 1.00 92.56 268 TYR A C 1
ATOM 2090 O O . TYR A 1 268 ? 19.256 3.740 13.204 1.00 92.56 268 TYR A O 1
ATOM 2098 N N . ALA A 1 269 ? 19.410 3.056 11.087 1.00 93.12 269 ALA A N 1
ATOM 2099 C CA . ALA A 1 269 ? 19.044 4.316 10.467 1.00 93.12 269 ALA A CA 1
ATOM 2100 C C . ALA A 1 269 ? 17.536 4.555 10.610 1.00 93.12 269 ALA A C 1
ATOM 2102 O O . ALA A 1 269 ? 16.739 3.647 10.362 1.00 93.12 269 ALA A O 1
ATOM 2103 N N . LEU A 1 270 ? 17.162 5.782 10.978 1.00 93.94 270 LEU A N 1
ATOM 2104 C CA . LEU A 1 270 ? 15.786 6.263 10.908 1.00 93.94 270 LEU A CA 1
ATOM 2105 C C . LEU A 1 270 ? 15.500 6.681 9.464 1.00 93.94 270 LEU A C 1
ATOM 2107 O O . LEU A 1 270 ? 15.725 7.822 9.088 1.00 93.94 270 LEU A O 1
ATOM 2111 N N . SER A 1 271 ? 15.070 5.717 8.658 1.00 94.56 271 SER A N 1
ATOM 2112 C CA . SER A 1 271 ? 14.615 5.916 7.282 1.00 94.56 271 SER A CA 1
ATOM 2113 C C . SER A 1 271 ? 13.427 4.991 7.027 1.00 94.56 271 SER A C 1
ATOM 2115 O O . SER A 1 271 ? 13.357 3.899 7.606 1.00 94.56 271 SER A O 1
ATOM 2117 N N . GLY A 1 272 ? 12.464 5.450 6.226 1.00 96.69 272 GLY A N 1
ATOM 2118 C CA . GLY A 1 272 ? 11.253 4.696 5.896 1.00 96.69 272 GLY A CA 1
ATOM 2119 C C . GLY A 1 272 ? 10.513 4.189 7.139 1.00 96.69 272 GLY A C 1
ATOM 2120 O O . GLY A 1 272 ? 10.227 4.943 8.077 1.00 96.69 272 GLY A O 1
ATOM 2121 N N . ILE A 1 273 ? 10.233 2.884 7.188 1.00 98.19 273 ILE A N 1
ATOM 2122 C CA . ILE A 1 273 ? 9.455 2.266 8.267 1.00 98.19 273 ILE A CA 1
ATOM 2123 C C . ILE A 1 273 ? 10.126 2.401 9.639 1.00 98.19 273 ILE A C 1
ATOM 2125 O O . ILE A 1 273 ? 9.430 2.484 10.653 1.00 98.19 273 ILE A O 1
ATOM 2129 N N . ALA A 1 274 ? 11.461 2.458 9.693 1.00 97.25 274 ALA A N 1
ATOM 2130 C CA . ALA A 1 274 ? 12.186 2.638 10.947 1.00 97.25 274 ALA A CA 1
ATOM 2131 C C . ALA A 1 274 ? 11.985 4.049 11.521 1.00 97.25 274 ALA A C 1
ATOM 2133 O O . ALA A 1 274 ? 11.807 4.211 12.731 1.00 97.25 274 ALA A O 1
ATOM 2134 N N . GLU A 1 275 ? 11.944 5.068 10.659 1.00 96.56 275 GLU A N 1
ATOM 2135 C CA . GLU A 1 275 ? 11.624 6.433 11.072 1.00 96.56 275 GLU A CA 1
ATOM 2136 C C . GLU A 1 275 ? 10.172 6.540 11.547 1.00 96.56 275 GLU A C 1
ATOM 2138 O O . GLU A 1 275 ? 9.909 7.055 12.638 1.00 96.56 275 GLU A O 1
ATOM 2143 N N . ILE A 1 276 ? 9.228 5.978 10.786 1.00 97.00 276 ILE A N 1
ATOM 2144 C CA . ILE A 1 276 ? 7.809 5.952 11.163 1.00 97.00 276 ILE A CA 1
ATOM 2145 C C . ILE A 1 276 ? 7.638 5.254 12.511 1.00 97.00 276 ILE A C 1
ATOM 2147 O O . ILE A 1 276 ? 6.958 5.786 13.382 1.00 97.00 276 ILE A O 1
ATOM 2151 N N . GLY A 1 277 ? 8.316 4.123 12.724 1.00 96.12 277 GLY A N 1
ATOM 2152 C CA . GLY A 1 277 ? 8.328 3.380 13.984 1.00 96.12 277 GLY A CA 1
ATOM 2153 C C . GLY A 1 277 ? 8.879 4.146 15.189 1.00 96.12 277 GLY A C 1
ATOM 2154 O O . GLY A 1 277 ? 8.574 3.805 16.333 1.00 96.12 277 GLY A O 1
ATOM 2155 N N . SER A 1 278 ? 9.686 5.185 14.954 1.00 93.44 278 SER A N 1
ATOM 2156 C CA . SER A 1 278 ? 10.153 6.092 16.006 1.00 93.44 278 SER A CA 1
ATOM 2157 C C . SER A 1 278 ? 9.100 7.142 16.385 1.00 93.44 278 SER A C 1
ATOM 2159 O O . SER A 1 278 ? 9.043 7.547 17.547 1.00 93.44 278 SER A O 1
ATOM 2161 N N . LYS A 1 279 ? 8.247 7.533 15.424 1.00 93.94 279 LYS A N 1
ATOM 2162 C CA . LYS A 1 279 ? 7.183 8.547 15.550 1.00 93.94 279 LYS A CA 1
ATOM 2163 C C . LYS A 1 279 ? 5.824 7.945 15.949 1.00 93.94 279 LYS A C 1
ATOM 2165 O O . LYS A 1 279 ? 5.004 8.648 16.540 1.00 93.94 279 LYS A O 1
ATOM 2170 N N . LEU A 1 280 ? 5.577 6.687 15.590 1.00 94.94 280 LEU A N 1
ATOM 2171 C CA . LEU A 1 280 ? 4.362 5.905 15.811 1.00 94.94 280 LEU A CA 1
ATOM 2172 C C . LEU A 1 280 ? 4.775 4.476 16.173 1.00 94.94 280 LEU A C 1
ATOM 2174 O O . LEU A 1 280 ? 5.383 3.783 15.360 1.00 94.94 280 LEU A O 1
ATOM 2178 N N . ASP A 1 281 ? 4.418 3.999 17.364 1.00 95.81 281 ASP A N 1
ATOM 2179 C CA . ASP A 1 281 ? 4.742 2.623 17.744 1.00 95.81 281 ASP A CA 1
ATOM 2180 C C . ASP A 1 281 ? 4.081 1.619 16.782 1.00 95.81 281 ASP A C 1
ATOM 2182 O O . ASP A 1 281 ? 2.998 1.861 16.244 1.00 95.81 281 ASP A O 1
ATOM 2186 N N . ILE A 1 282 ? 4.678 0.436 16.615 1.00 98.38 282 ILE A N 1
ATOM 2187 C CA . ILE A 1 282 ? 4.133 -0.613 15.741 1.00 98.38 282 ILE A CA 1
ATOM 2188 C C . ILE A 1 282 ? 3.698 -1.822 16.573 1.00 98.38 282 ILE A C 1
ATOM 2190 O O . ILE A 1 282 ? 4.434 -2.379 17.380 1.00 98.38 282 ILE A O 1
ATOM 2194 N N . GLY A 1 283 ? 2.442 -2.239 16.425 1.00 98.44 283 GLY A N 1
ATOM 2195 C CA . GLY A 1 283 ? 1.850 -3.392 17.103 1.00 98.44 283 GLY A CA 1
ATOM 2196 C C . GLY A 1 283 ? 2.482 -4.708 16.676 1.00 98.44 283 GLY A C 1
ATOM 2197 O O . GLY A 1 283 ? 2.981 -5.467 17.514 1.00 98.44 283 GLY A O 1
ATOM 2198 N N . LYS A 1 284 ? 2.439 -4.981 15.374 1.00 98.75 284 LYS A N 1
ATOM 2199 C CA . LYS A 1 284 ? 2.913 -6.234 14.803 1.00 98.75 284 LYS A CA 1
ATOM 2200 C C . LYS A 1 284 ? 3.518 -6.030 13.417 1.00 98.75 284 LYS A C 1
ATOM 2202 O O . LYS A 1 284 ? 2.853 -5.479 12.549 1.00 98.75 284 LYS A O 1
ATOM 2207 N N . PHE A 1 285 ? 4.713 -6.565 13.211 1.00 98.81 285 PHE A N 1
ATOM 2208 C CA . PHE A 1 285 ? 5.352 -6.706 11.909 1.00 98.81 285 PHE A CA 1
ATOM 2209 C C . PHE A 1 285 ? 4.960 -8.031 11.251 1.00 98.81 285 PHE A C 1
ATOM 2211 O O . PHE A 1 285 ? 4.873 -9.070 11.917 1.00 98.81 285 PHE A O 1
ATOM 2218 N N . LEU A 1 286 ? 4.719 -7.985 9.947 1.00 98.69 286 LEU A N 1
ATOM 2219 C CA . LEU A 1 286 ? 4.579 -9.140 9.071 1.00 98.69 286 LEU A CA 1
ATOM 2220 C C . LEU A 1 286 ? 5.528 -8.962 7.891 1.00 98.69 286 LEU A C 1
ATOM 2222 O O . LEU A 1 286 ? 5.401 -7.988 7.160 1.00 98.69 286 LEU A O 1
ATOM 2226 N N . ASP A 1 287 ? 6.439 -9.906 7.697 1.00 98.19 287 ASP A N 1
ATOM 2227 C CA . ASP A 1 287 ? 7.361 -9.922 6.559 1.00 98.19 287 ASP A CA 1
ATOM 2228 C C . ASP A 1 287 ? 7.647 -11.361 6.112 1.00 98.19 287 ASP A C 1
ATOM 2230 O O . ASP A 1 287 ? 7.244 -12.327 6.767 1.00 98.19 287 ASP A O 1
ATOM 2234 N N . ARG A 1 288 ? 8.317 -11.521 4.970 1.00 95.25 288 ARG A N 1
ATOM 2235 C CA . ARG A 1 288 ? 8.571 -12.839 4.369 1.00 95.25 288 ARG A CA 1
ATOM 2236 C C . ARG A 1 288 ? 9.567 -13.714 5.147 1.00 95.25 288 ARG A C 1
ATOM 2238 O O . ARG A 1 288 ? 9.540 -14.940 5.013 1.00 95.25 288 ARG A O 1
ATOM 2245 N N . ALA A 1 289 ? 10.435 -13.127 5.974 1.00 95.00 289 ALA A N 1
ATOM 2246 C CA . ALA A 1 289 ? 11.674 -13.785 6.392 1.00 95.00 289 ALA A CA 1
ATOM 2247 C C . ALA A 1 289 ? 11.874 -13.931 7.912 1.00 95.00 289 ALA A C 1
ATOM 2249 O O . ALA A 1 289 ? 12.766 -14.677 8.324 1.00 95.00 289 ALA A O 1
ATOM 2250 N N . TYR A 1 290 ? 11.049 -13.301 8.753 1.00 96.75 290 TYR A N 1
ATOM 2251 C CA . TYR A 1 290 ? 11.094 -13.478 10.207 1.00 96.75 290 TYR A CA 1
ATOM 2252 C C . TYR A 1 290 ? 10.967 -14.965 10.616 1.00 96.75 290 TYR A C 1
ATOM 2254 O O . TYR A 1 290 ? 10.187 -15.703 10.015 1.00 96.75 290 TYR A O 1
ATOM 2262 N N . PRO A 1 291 ? 11.652 -15.448 11.667 1.00 95.69 291 PRO A N 1
ATOM 2263 C CA . PRO A 1 291 ? 12.669 -14.760 12.468 1.00 95.69 291 PRO A CA 1
ATOM 2264 C C . PRO A 1 291 ? 14.089 -14.871 11.895 1.00 95.69 291 PRO A C 1
ATOM 2266 O O . PRO A 1 291 ? 15.004 -14.227 12.414 1.00 95.69 291 PRO A O 1
ATOM 2269 N N . ASP A 1 292 ? 14.273 -15.696 10.866 1.00 90.75 292 ASP A N 1
ATOM 2270 C CA . ASP A 1 292 ? 15.586 -16.199 10.463 1.00 90.75 292 ASP A CA 1
ATOM 2271 C C . ASP A 1 292 ? 16.331 -15.222 9.553 1.00 90.75 292 ASP A C 1
ATOM 2273 O O . ASP A 1 292 ? 17.550 -15.094 9.659 1.00 90.75 292 ASP A O 1
ATOM 2277 N N . TYR A 1 293 ? 15.600 -14.507 8.689 1.00 91.19 293 TYR A N 1
ATOM 2278 C CA . TYR A 1 293 ? 16.153 -13.573 7.703 1.00 91.19 293 TYR A CA 1
ATOM 2279 C C . TYR A 1 293 ? 17.324 -14.186 6.925 1.00 91.19 293 TYR A C 1
ATOM 2281 O O . TYR A 1 293 ? 18.430 -13.640 6.907 1.00 91.19 293 TYR A O 1
ATOM 2289 N N . GLN A 1 294 ? 17.090 -15.371 6.347 1.00 79.88 294 GLN A N 1
ATOM 2290 C CA . GLN A 1 294 ? 18.086 -16.069 5.535 1.00 79.88 294 GLN A CA 1
ATOM 2291 C C . GLN A 1 294 ? 18.466 -15.249 4.290 1.00 79.88 294 GLN A C 1
ATOM 2293 O O . GLN A 1 294 ? 17.683 -14.429 3.815 1.00 79.88 294 GLN A O 1
ATOM 2298 N N . ALA A 1 295 ? 19.687 -15.476 3.797 1.00 65.56 295 ALA A N 1
ATOM 2299 C CA . ALA A 1 295 ? 20.325 -14.723 2.719 1.00 65.56 295 ALA A CA 1
ATOM 2300 C C . ALA A 1 295 ? 19.499 -14.672 1.406 1.00 65.56 295 ALA A C 1
ATOM 2302 O O . ALA A 1 295 ? 18.753 -15.614 1.125 1.00 65.56 295 ALA A O 1
ATOM 2303 N N . PRO A 1 296 ? 19.677 -13.623 0.573 1.00 72.44 296 PRO A N 1
ATOM 2304 C CA . PRO A 1 296 ? 20.692 -12.569 0.698 1.00 72.44 296 PRO A CA 1
ATOM 2305 C C . PRO A 1 296 ? 20.349 -11.521 1.768 1.00 72.44 296 PRO A C 1
ATOM 2307 O O . PRO A 1 296 ? 19.201 -11.119 1.925 1.00 72.44 296 PRO A O 1
ATOM 2310 N N . ARG A 1 297 ? 21.367 -11.110 2.534 1.00 80.75 297 ARG A N 1
ATOM 2311 C CA . ARG A 1 297 ? 21.300 -9.974 3.458 1.00 80.75 297 ARG A CA 1
ATOM 2312 C C . ARG A 1 297 ? 22.252 -8.913 2.950 1.00 80.75 297 ARG A C 1
ATOM 2314 O O . ARG A 1 297 ? 23.423 -9.203 2.711 1.00 80.75 297 ARG A O 1
ATOM 2321 N N . ASP A 1 298 ? 21.739 -7.710 2.819 1.00 89.25 298 ASP A N 1
ATOM 2322 C CA . ASP A 1 298 ? 22.514 -6.519 2.528 1.00 89.25 298 ASP A CA 1
ATOM 2323 C C . ASP A 1 298 ? 22.369 -5.523 3.700 1.00 89.25 298 ASP A C 1
ATOM 2325 O O . ASP A 1 298 ? 21.641 -5.791 4.670 1.00 89.25 298 ASP A O 1
ATOM 2329 N N . PRO A 1 299 ? 23.049 -4.365 3.653 1.00 92.38 299 PRO A N 1
ATOM 2330 C CA . PRO A 1 299 ? 22.930 -3.363 4.704 1.00 92.38 299 PRO A CA 1
ATOM 2331 C C . PRO A 1 299 ? 21.500 -2.852 4.954 1.00 92.38 299 PRO A C 1
ATOM 2333 O O . PRO A 1 299 ? 21.204 -2.469 6.089 1.00 92.38 299 PRO A O 1
ATOM 2336 N N . ILE A 1 300 ? 20.620 -2.849 3.943 1.00 93.38 300 ILE A N 1
ATOM 2337 C CA . ILE A 1 300 ? 19.219 -2.408 4.051 1.00 93.38 300 ILE A CA 1
ATOM 2338 C C . ILE A 1 300 ? 18.416 -3.434 4.854 1.00 93.38 300 ILE A C 1
ATOM 2340 O O . ILE A 1 300 ? 17.796 -3.082 5.863 1.00 93.38 300 ILE A O 1
ATOM 2344 N N . VAL A 1 301 ? 18.505 -4.715 4.484 1.00 94.38 301 VAL A N 1
ATOM 2345 C CA . VAL A 1 301 ? 17.878 -5.818 5.231 1.00 94.38 301 VAL A CA 1
ATOM 2346 C C . VAL A 1 301 ? 18.380 -5.825 6.674 1.00 94.38 301 VAL A C 1
ATOM 2348 O O . VAL A 1 301 ? 17.598 -5.943 7.618 1.00 94.38 301 VAL A O 1
ATOM 2351 N N . ASP A 1 302 ? 19.687 -5.651 6.876 1.00 93.75 302 ASP A N 1
ATOM 2352 C CA . ASP A 1 302 ? 20.275 -5.594 8.211 1.00 93.75 302 ASP A CA 1
ATOM 2353 C C . ASP A 1 302 ? 19.731 -4.431 9.045 1.00 93.75 302 ASP A C 1
ATOM 2355 O O . ASP A 1 302 ? 19.479 -4.603 10.242 1.00 93.75 302 ASP A O 1
ATOM 2359 N N . ASN A 1 303 ? 19.513 -3.269 8.426 1.00 95.56 303 ASN A N 1
ATOM 2360 C CA . ASN A 1 303 ? 18.904 -2.118 9.078 1.00 95.56 303 ASN A CA 1
ATOM 2361 C C . ASN A 1 303 ? 17.478 -2.414 9.550 1.00 95.56 303 ASN A C 1
ATOM 2363 O O . ASN A 1 303 ? 17.174 -2.242 10.734 1.00 95.56 303 ASN A O 1
ATOM 2367 N N . TYR A 1 304 ? 16.640 -2.937 8.650 1.00 96.62 304 TYR A N 1
ATOM 2368 C CA . TYR A 1 304 ? 15.268 -3.336 8.962 1.00 96.62 304 TYR A CA 1
ATOM 2369 C C . TYR A 1 304 ? 15.225 -4.377 10.092 1.00 96.62 304 TYR A C 1
ATOM 2371 O O . TYR A 1 304 ? 14.485 -4.224 11.065 1.00 96.62 304 TYR A O 1
ATOM 2379 N N . VAL A 1 305 ? 16.079 -5.405 10.034 1.00 95.88 305 VAL A N 1
ATOM 2380 C CA . VAL A 1 305 ? 16.130 -6.457 11.060 1.00 95.88 305 VAL A CA 1
ATOM 2381 C C . VAL A 1 305 ? 16.527 -5.900 12.428 1.00 95.88 305 VAL A C 1
ATOM 2383 O O . VAL A 1 305 ? 15.946 -6.304 13.441 1.00 95.88 305 VAL A O 1
ATOM 2386 N N . ARG A 1 306 ? 17.507 -4.989 12.493 1.00 95.69 306 ARG A N 1
ATOM 2387 C CA . ARG A 1 306 ? 17.896 -4.340 13.757 1.00 95.69 306 ARG A CA 1
ATOM 2388 C C . ARG A 1 306 ? 16.752 -3.500 14.322 1.00 95.69 306 ARG A C 1
ATOM 2390 O O . ARG A 1 306 ? 16.460 -3.638 15.509 1.00 95.69 306 ARG A O 1
ATOM 2397 N N . PHE A 1 307 ? 16.060 -2.734 13.479 1.00 97.00 307 PHE A N 1
ATOM 2398 C CA . PHE A 1 307 ? 14.873 -1.972 13.869 1.00 97.00 307 PHE A CA 1
ATOM 2399 C C . PHE A 1 307 ? 13.753 -2.869 14.422 1.00 97.00 307 PHE A C 1
ATOM 2401 O O . PHE A 1 307 ? 13.275 -2.641 15.533 1.00 97.00 307 PHE A O 1
ATOM 2408 N N . VAL A 1 308 ? 13.372 -3.941 13.717 1.00 97.81 308 VAL A N 1
ATOM 2409 C CA . VAL A 1 308 ? 12.321 -4.865 14.185 1.00 97.81 308 VAL A CA 1
ATOM 2410 C C . VAL A 1 308 ? 12.698 -5.499 15.526 1.00 97.81 308 VAL A C 1
ATOM 2412 O O . VAL A 1 308 ? 11.867 -5.594 16.432 1.00 97.81 308 VAL A O 1
ATOM 2415 N N . ARG A 1 309 ? 13.960 -5.917 15.691 1.00 96.94 309 ARG A N 1
ATOM 2416 C CA . ARG A 1 309 ? 14.454 -6.496 16.951 1.00 96.94 309 ARG A CA 1
ATOM 2417 C C . ARG A 1 309 ? 14.411 -5.490 18.101 1.00 96.94 309 ARG A C 1
ATOM 2419 O O . ARG A 1 309 ? 13.993 -5.860 19.198 1.00 96.94 309 ARG A O 1
ATOM 2426 N N . ASP A 1 310 ? 14.797 -4.241 17.854 1.00 96.75 310 ASP A N 1
ATOM 2427 C CA . ASP A 1 310 ? 14.692 -3.149 18.826 1.00 96.75 310 ASP A CA 1
ATOM 2428 C C . ASP A 1 310 ? 13.233 -2.890 19.225 1.00 96.75 310 ASP A C 1
ATOM 2430 O O . ASP A 1 310 ? 12.894 -2.907 20.410 1.00 96.75 310 ASP A O 1
ATOM 2434 N N . ALA A 1 311 ? 12.334 -2.781 18.245 1.00 97.31 311 ALA A N 1
ATOM 2435 C CA . ALA A 1 311 ? 10.912 -2.560 18.474 1.00 97.31 311 ALA A CA 1
ATOM 2436 C C . ALA A 1 311 ? 10.256 -3.698 19.284 1.00 97.31 311 ALA A C 1
ATOM 2438 O O . ALA A 1 311 ? 9.369 -3.447 20.107 1.00 97.31 311 ALA A O 1
ATOM 2439 N N . ILE A 1 312 ? 10.683 -4.950 19.090 1.00 97.94 312 ILE A N 1
ATOM 2440 C CA . ILE A 1 312 ? 10.237 -6.091 19.907 1.00 97.94 312 ILE A CA 1
ATOM 2441 C C . ILE A 1 312 ? 10.766 -5.964 21.336 1.00 97.94 312 ILE A C 1
ATOM 2443 O O . ILE A 1 312 ? 9.997 -6.068 22.293 1.00 97.94 312 ILE A O 1
ATOM 2447 N N . LYS A 1 313 ? 12.074 -5.732 21.485 1.00 96.62 313 LYS A N 1
ATOM 2448 C CA . LYS A 1 313 ? 12.754 -5.732 22.784 1.00 96.62 313 LYS A CA 1
ATOM 2449 C C . LYS A 1 313 ? 12.333 -4.559 23.670 1.00 96.62 313 LYS A C 1
ATOM 2451 O O . LYS A 1 313 ? 12.227 -4.728 24.882 1.00 96.62 313 LYS A O 1
ATOM 2456 N N . HIS A 1 314 ? 12.087 -3.395 23.074 1.00 95.56 314 HIS A N 1
ATOM 2457 C CA . HIS A 1 314 ? 11.938 -2.139 23.806 1.00 95.56 314 HIS A CA 1
ATOM 2458 C C . HIS A 1 314 ? 10.556 -1.482 23.669 1.00 95.56 314 HIS A C 1
ATOM 2460 O O . HIS A 1 314 ? 10.193 -0.690 24.532 1.00 95.56 314 HIS A O 1
ATOM 2466 N N . ARG A 1 315 ? 9.752 -1.829 22.650 1.00 94.44 315 ARG A N 1
ATOM 2467 C CA . ARG A 1 315 ? 8.450 -1.171 22.364 1.00 94.44 315 ARG A CA 1
ATOM 2468 C C . ARG A 1 315 ? 7.240 -2.117 22.399 1.00 94.44 315 ARG A C 1
ATOM 2470 O O . ARG A 1 315 ? 6.126 -1.772 21.983 1.00 94.44 315 ARG A O 1
ATOM 2477 N N . GLY A 1 316 ? 7.446 -3.345 22.881 1.00 95.69 316 GLY A N 1
ATOM 2478 C CA . GLY A 1 316 ? 6.398 -4.362 23.016 1.00 95.69 316 GLY A CA 1
ATOM 2479 C C . GLY A 1 316 ? 5.803 -4.821 21.681 1.00 95.69 316 GLY A C 1
ATOM 2480 O O . GLY A 1 316 ? 4.663 -5.293 21.645 1.00 95.69 316 GLY A O 1
ATOM 2481 N N . SER A 1 317 ? 6.535 -4.634 20.582 1.00 98.31 317 SER A N 1
ATOM 2482 C CA . SER A 1 317 ? 6.113 -5.067 19.249 1.00 98.31 317 SER A CA 1
ATOM 2483 C C . SER A 1 317 ? 6.164 -6.586 19.131 1.00 98.31 317 SER A C 1
ATOM 2485 O O . SER A 1 317 ? 6.889 -7.272 19.853 1.00 98.31 317 SER A O 1
ATOM 2487 N N . LYS A 1 318 ? 5.401 -7.127 18.185 1.00 98.50 318 LYS A N 1
ATOM 2488 C CA . LYS A 1 318 ? 5.496 -8.530 17.768 1.00 98.50 318 LYS A CA 1
ATOM 2489 C C . LYS A 1 318 ? 5.958 -8.595 16.324 1.00 98.50 318 LYS A C 1
ATOM 2491 O O . LYS A 1 318 ? 5.723 -7.659 15.574 1.00 98.50 318 LYS A O 1
ATOM 2496 N N . ALA A 1 319 ? 6.540 -9.710 15.920 1.00 98.56 319 ALA A N 1
ATOM 2497 C CA . ALA A 1 319 ? 6.781 -10.006 14.516 1.00 98.56 319 ALA A CA 1
ATOM 2498 C C . ALA A 1 319 ? 6.359 -11.444 14.226 1.00 98.56 319 ALA A C 1
ATOM 2500 O O . ALA A 1 319 ? 6.374 -12.298 15.116 1.00 98.56 319 ALA A O 1
ATOM 2501 N N . GLU A 1 320 ? 5.908 -11.694 13.005 1.00 98.31 320 GLU A N 1
ATOM 2502 C CA . GLU A 1 320 ? 5.520 -13.021 12.545 1.00 98.31 320 GLU A CA 1
ATOM 2503 C C . GLU A 1 320 ? 5.825 -13.141 11.051 1.00 98.31 320 GLU A C 1
ATOM 2505 O O . GLU A 1 320 ? 5.629 -12.188 10.300 1.00 98.31 320 GLU A O 1
ATOM 2510 N N . ARG A 1 321 ? 6.272 -14.322 10.613 1.00 98.06 321 ARG A N 1
ATOM 2511 C CA . ARG A 1 321 ? 6.454 -14.605 9.188 1.00 98.06 321 ARG A CA 1
ATOM 2512 C C . ARG A 1 321 ? 5.112 -14.580 8.475 1.00 98.06 321 ARG A C 1
ATOM 2514 O O . ARG A 1 321 ? 4.195 -15.288 8.894 1.00 98.06 321 ARG A O 1
ATOM 2521 N N . PHE A 1 322 ? 4.993 -13.836 7.388 1.00 98.19 322 PHE A N 1
ATOM 2522 C CA . PHE A 1 322 ? 3.840 -13.902 6.504 1.00 98.19 322 PHE A CA 1
ATOM 2523 C C . PHE A 1 322 ? 3.788 -15.274 5.826 1.00 98.19 322 PHE A C 1
ATOM 2525 O O . PHE A 1 322 ? 4.718 -15.674 5.130 1.00 98.19 322 PHE A O 1
ATOM 2532 N N . ALA A 1 323 ? 2.702 -16.009 6.044 1.00 97.62 323 ALA A N 1
ATOM 2533 C CA . ALA A 1 323 ? 2.542 -17.368 5.548 1.00 97.62 323 ALA A CA 1
ATOM 2534 C C . ALA A 1 323 ? 1.394 -17.428 4.527 1.00 97.62 323 ALA A C 1
ATOM 2536 O O . ALA A 1 323 ? 0.247 -17.153 4.907 1.00 97.62 323 ALA A O 1
ATOM 2537 N N . PRO A 1 324 ? 1.673 -17.777 3.257 1.00 98.06 324 PRO A N 1
ATOM 2538 C CA . PRO A 1 324 ? 0.649 -18.009 2.241 1.00 98.06 324 PRO A CA 1
ATOM 2539 C C . PRO A 1 324 ? -0.412 -19.014 2.701 1.00 98.06 324 PRO A C 1
ATOM 2541 O O . PRO A 1 324 ? -0.120 -19.946 3.447 1.00 98.06 324 PRO A O 1
ATOM 2544 N N . GLY A 1 325 ? -1.659 -18.793 2.292 1.00 96.75 325 GLY A N 1
ATOM 2545 C CA . GLY A 1 325 ? -2.812 -19.634 2.630 1.00 96.75 325 GLY A CA 1
ATOM 2546 C C . GLY A 1 325 ? -3.461 -19.286 3.971 1.00 96.75 325 GLY A C 1
ATOM 2547 O O . GLY A 1 325 ? -4.621 -19.622 4.205 1.00 96.75 325 GLY A O 1
ATOM 2548 N N . ARG A 1 326 ? -2.774 -18.544 4.849 1.00 96.94 326 ARG A N 1
ATOM 2549 C CA . ARG A 1 326 ? -3.381 -18.055 6.093 1.00 96.94 326 ARG A CA 1
ATOM 2550 C C . ARG A 1 326 ? -4.241 -16.823 5.853 1.00 96.94 326 ARG A C 1
ATOM 2552 O O . ARG A 1 326 ? -3.919 -15.959 5.041 1.00 96.94 326 ARG A O 1
ATOM 2559 N N . SER A 1 327 ? -5.311 -16.711 6.639 1.00 95.69 327 SER A N 1
ATOM 2560 C CA . SER A 1 327 ? -6.196 -15.541 6.625 1.00 95.69 327 SER A CA 1
ATOM 2561 C C . SER A 1 327 ? -6.406 -14.891 7.994 1.00 95.69 327 SER A C 1
ATOM 2563 O O . SER A 1 327 ? -7.411 -14.226 8.250 1.00 95.69 327 SER A O 1
ATOM 2565 N N . ASP A 1 328 ? -5.507 -15.177 8.933 1.00 95.62 328 ASP A N 1
ATOM 2566 C CA . ASP A 1 328 ? -5.714 -14.907 10.351 1.00 95.62 328 ASP A CA 1
ATOM 2567 C C . ASP A 1 328 ? -4.535 -14.148 10.998 1.00 95.62 328 ASP A C 1
ATOM 2569 O O . ASP A 1 328 ? -4.543 -13.894 12.208 1.00 95.62 328 ASP A O 1
ATOM 2573 N N . GLN A 1 329 ? -3.536 -13.752 10.202 1.00 97.25 329 GLN A N 1
ATOM 2574 C CA . GLN A 1 329 ? -2.377 -12.983 10.664 1.00 97.25 329 GLN A CA 1
ATOM 2575 C C . GLN A 1 329 ? -2.690 -11.487 10.829 1.00 97.25 329 GLN A C 1
ATOM 2577 O O . GLN A 1 329 ? -2.127 -10.861 11.736 1.00 97.25 329 GLN A O 1
ATOM 2582 N N . VAL A 1 330 ? -3.642 -10.965 10.044 1.00 97.75 330 VAL A N 1
ATOM 2583 C CA . VAL A 1 330 ? -4.246 -9.625 10.154 1.00 97.75 330 VAL A CA 1
ATOM 2584 C C . VAL A 1 330 ? -5.726 -9.780 10.510 1.00 97.75 330 VAL A C 1
ATOM 2586 O O . VAL A 1 330 ? -6.458 -10.530 9.868 1.00 97.75 330 VAL A O 1
ATOM 2589 N N . LYS A 1 331 ? -6.173 -9.121 11.583 1.00 95.62 331 LYS A N 1
ATOM 2590 C CA . LYS A 1 331 ? -7.520 -9.278 12.155 1.00 95.62 331 LYS A CA 1
ATOM 2591 C C . LYS A 1 331 ? -8.066 -7.922 12.603 1.00 95.62 331 LYS A C 1
ATOM 2593 O O . LYS A 1 331 ? -7.307 -7.049 12.999 1.00 95.62 331 LYS A O 1
ATOM 2598 N N . LEU A 1 332 ? -9.391 -7.806 12.662 1.00 95.38 332 LEU A N 1
ATOM 2599 C CA . LEU A 1 332 ? -10.095 -6.679 13.288 1.00 95.38 332 LEU A CA 1
ATOM 2600 C C . LEU A 1 332 ? -9.871 -6.685 14.817 1.00 95.38 332 LEU A C 1
ATOM 2602 O O . LEU A 1 332 ? -10.426 -7.530 15.540 1.00 95.38 332 LEU A O 1
ATOM 2606 N N . LEU A 1 333 ? -9.004 -5.799 15.320 1.00 93.88 333 LEU A N 1
ATOM 2607 C CA . LEU A 1 333 ? -8.548 -5.790 16.717 1.00 93.88 333 LEU A CA 1
ATOM 2608 C C . LEU A 1 333 ? -9.441 -4.962 17.639 1.00 93.88 333 LEU A C 1
ATOM 2610 O O . LEU A 1 333 ? -9.611 -5.323 18.811 1.00 93.88 333 LEU A O 1
ATOM 2614 N N . LYS A 1 334 ? -10.023 -3.867 17.150 1.00 90.12 334 LYS A N 1
ATOM 2615 C CA . LYS A 1 334 ? -10.837 -2.964 17.975 1.00 90.12 334 LYS A CA 1
ATOM 2616 C C . LYS A 1 334 ? -12.182 -3.610 18.320 1.00 90.12 334 LYS A C 1
ATOM 2618 O O . LYS A 1 334 ? -12.639 -3.529 19.463 1.00 90.12 334 LYS A O 1
ATOM 2623 N N . CYS A 1 335 ? -12.740 -4.407 17.410 1.00 82.44 335 CYS A N 1
ATOM 2624 C CA . CYS A 1 335 ? -13.945 -5.197 17.655 1.00 82.44 335 CYS A CA 1
ATOM 2625 C C . CYS A 1 335 ? -13.751 -6.343 18.664 1.00 82.44 335 CYS A C 1
ATOM 2627 O O . CYS A 1 335 ? -14.711 -6.775 19.308 1.00 82.44 335 CYS A O 1
ATOM 2629 N N . LYS A 1 336 ? -12.516 -6.829 18.870 1.00 67.88 336 LYS A N 1
ATOM 2630 C CA . LYS A 1 336 ? -12.216 -7.880 19.864 1.00 67.88 336 LYS A CA 1
ATOM 2631 C C . LYS A 1 336 ? -12.474 -7.412 21.304 1.00 67.88 336 LYS A C 1
ATOM 2633 O O . LYS A 1 336 ? -12.860 -8.226 22.141 1.00 67.88 336 LYS A O 1
ATOM 2638 N N . LYS A 1 337 ? -12.286 -6.119 21.594 1.00 62.03 337 LYS A N 1
ATOM 2639 C CA . LYS A 1 337 ? -12.543 -5.535 22.923 1.00 62.03 337 LYS A CA 1
ATOM 2640 C C . LYS A 1 337 ? -14.047 -5.410 23.212 1.00 62.03 337 LYS A C 1
ATOM 2642 O O . LYS A 1 337 ? -14.468 -5.658 24.338 1.00 62.03 337 LYS A O 1
ATOM 2647 N N . MET A 1 338 ? -14.847 -5.120 22.183 1.00 58.62 338 MET A N 1
ATOM 2648 C CA . MET A 1 338 ? -16.285 -4.838 22.297 1.00 58.62 338 MET A CA 1
ATOM 2649 C C . MET A 1 338 ? -17.173 -6.092 22.308 1.00 58.62 338 MET A C 1
ATOM 2651 O O . MET A 1 338 ? -18.202 -6.116 22.977 1.00 58.62 338 MET A O 1
ATOM 2655 N N . ALA A 1 339 ? -16.755 -7.177 21.646 1.00 55.19 339 ALA A N 1
ATOM 2656 C CA . ALA A 1 339 ? -17.505 -8.441 21.595 1.00 55.19 339 ALA A CA 1
ATOM 2657 C C . ALA A 1 339 ? -17.686 -9.139 22.965 1.00 55.19 339 ALA A C 1
ATOM 2659 O O . ALA A 1 339 ? -18.463 -10.088 23.078 1.00 55.19 339 ALA A O 1
ATOM 2660 N N . ARG A 1 340 ? -16.998 -8.669 24.018 1.00 58.50 340 ARG A N 1
ATOM 2661 C CA . ARG A 1 340 ? -17.209 -9.118 25.405 1.00 58.50 340 ARG A CA 1
ATOM 2662 C C . ARG A 1 340 ? -18.599 -8.741 25.940 1.00 58.50 340 ARG A C 1
ATOM 2664 O O . ARG A 1 340 ? -19.092 -9.405 26.844 1.00 58.50 340 ARG A O 1
ATOM 2671 N N . TYR A 1 341 ? -19.262 -7.751 25.337 1.00 57.62 341 TYR A N 1
ATOM 2672 C CA . TYR A 1 341 ? -20.584 -7.263 25.733 1.00 57.62 341 TYR A CA 1
ATOM 2673 C C . TYR A 1 341 ? -21.654 -7.674 24.712 1.00 57.62 341 TYR A C 1
ATOM 2675 O O . TYR A 1 341 ? -22.220 -6.845 24.008 1.00 57.62 341 TYR A O 1
ATOM 2683 N N . LYS A 1 342 ? -21.947 -8.980 24.627 1.00 57.81 342 LYS A N 1
ATOM 2684 C CA . LYS A 1 342 ? -22.785 -9.618 23.582 1.00 57.81 342 LYS A CA 1
ATOM 2685 C C . LYS A 1 342 ? -24.206 -9.047 23.376 1.00 57.81 342 LYS A C 1
ATOM 2687 O O . LYS A 1 342 ? -24.878 -9.466 22.441 1.00 57.81 342 LYS A O 1
ATOM 2692 N N . LYS A 1 343 ? -24.684 -8.134 24.228 1.00 65.75 343 LYS A N 1
ATOM 2693 C CA . LYS A 1 343 ? -26.058 -7.601 24.192 1.00 65.75 343 LYS A CA 1
ATOM 2694 C C . LYS A 1 343 ? -26.194 -6.200 23.578 1.00 65.75 343 LYS A C 1
ATOM 2696 O O . LYS A 1 343 ? -27.318 -5.717 23.498 1.00 65.75 343 LYS A O 1
ATOM 2701 N N . THR A 1 344 ? -25.110 -5.552 23.144 1.00 75.75 344 THR A N 1
ATOM 2702 C CA . THR A 1 344 ? -25.188 -4.200 22.561 1.00 75.75 344 THR A CA 1
ATOM 2703 C C . THR A 1 344 ? -25.248 -4.217 21.029 1.00 75.75 344 THR A C 1
ATOM 2705 O O . THR A 1 344 ? -24.811 -5.174 20.381 1.00 75.75 344 THR A O 1
ATOM 2708 N N . ASP A 1 345 ? -25.770 -3.142 20.433 1.00 78.19 345 ASP A N 1
ATOM 2709 C CA . ASP A 1 345 ? -25.755 -2.927 18.980 1.00 78.19 345 ASP A CA 1
ATOM 2710 C C . ASP A 1 345 ? -24.333 -2.923 18.409 1.00 78.19 345 ASP A C 1
ATOM 2712 O O . ASP A 1 345 ? -24.087 -3.398 17.302 1.00 78.19 345 ASP A O 1
ATOM 2716 N N . GLU A 1 346 ? -23.364 -2.427 19.174 1.00 76.56 346 GLU A N 1
ATOM 2717 C CA . GLU A 1 346 ? -21.945 -2.429 18.816 1.00 76.56 346 GLU A CA 1
ATOM 2718 C C . GLU A 1 346 ? -21.400 -3.855 18.702 1.00 76.56 346 GLU A C 1
ATOM 2720 O O . GLU A 1 346 ? -20.670 -4.161 17.760 1.00 76.56 346 GLU A O 1
ATOM 2725 N N . ALA A 1 347 ? -21.778 -4.757 19.615 1.00 79.69 347 ALA A N 1
ATOM 2726 C CA . ALA A 1 347 ? -21.346 -6.151 19.558 1.00 79.69 347 ALA A CA 1
ATOM 2727 C C . ALA A 1 347 ? -21.927 -6.884 18.338 1.00 79.69 347 ALA A C 1
ATOM 2729 O O . ALA A 1 347 ? -21.204 -7.641 17.682 1.00 79.69 347 ALA A O 1
ATOM 2730 N N . ARG A 1 348 ? -23.193 -6.617 17.982 1.00 81.62 348 ARG A N 1
ATOM 2731 C CA . ARG A 1 348 ? -23.812 -7.133 16.747 1.00 81.62 348 ARG A CA 1
ATOM 2732 C C . ARG A 1 348 ? -23.085 -6.632 15.502 1.00 81.62 348 ARG A C 1
ATOM 2734 O O . ARG A 1 348 ? -22.684 -7.440 14.665 1.00 81.62 348 ARG A O 1
ATOM 2741 N N . ARG A 1 349 ? -22.841 -5.321 15.416 1.00 84.56 349 ARG A N 1
ATOM 2742 C CA . ARG A 1 349 ? -22.088 -4.703 14.314 1.00 84.56 349 ARG A CA 1
ATOM 2743 C C . ARG A 1 349 ? -20.685 -5.301 14.179 1.00 84.56 349 ARG A C 1
ATOM 2745 O O . ARG A 1 349 ? -20.297 -5.720 13.094 1.00 84.56 349 ARG A O 1
ATOM 2752 N N . CYS A 1 350 ? -19.960 -5.456 15.285 1.00 87.88 350 CYS A N 1
ATOM 2753 C CA . CYS A 1 350 ? -18.651 -6.106 15.287 1.00 87.88 350 CYS A CA 1
ATOM 2754 C C . CYS A 1 350 ? -18.692 -7.579 14.858 1.00 87.88 350 CYS A C 1
ATOM 2756 O O . CYS A 1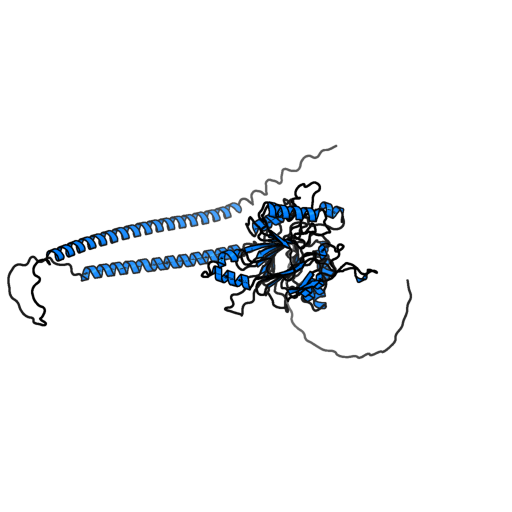 350 ? -17.765 -8.051 14.201 1.00 87.88 350 CYS A O 1
ATOM 2758 N N . SER A 1 351 ? -19.745 -8.321 15.210 1.00 86.62 351 SER A N 1
ATOM 2759 C CA . SER A 1 351 ? -19.915 -9.699 14.746 1.00 86.62 351 SER A CA 1
ATOM 2760 C C . SER A 1 351 ? -20.102 -9.766 13.228 1.00 86.62 351 SER A C 1
ATOM 2762 O O . SER A 1 351 ? -19.481 -10.621 12.597 1.00 86.62 351 SER A O 1
ATOM 2764 N N . ARG A 1 352 ? -20.882 -8.846 12.643 1.00 87.56 352 ARG A N 1
ATOM 2765 C CA . ARG A 1 352 ? -21.052 -8.728 11.185 1.00 87.56 352 ARG A CA 1
ATOM 2766 C C . ARG A 1 352 ? -19.730 -8.405 10.489 1.00 87.56 352 ARG A C 1
ATOM 2768 O O . ARG A 1 352 ? -19.329 -9.148 9.599 1.00 87.56 352 ARG A O 1
ATOM 2775 N N . LEU A 1 353 ? -18.994 -7.394 10.964 1.00 91.62 353 LEU A N 1
ATOM 2776 C CA . LEU A 1 353 ? -17.690 -7.033 10.388 1.00 91.62 353 LEU A CA 1
ATOM 2777 C C . LEU A 1 353 ? -16.703 -8.205 10.389 1.00 91.62 35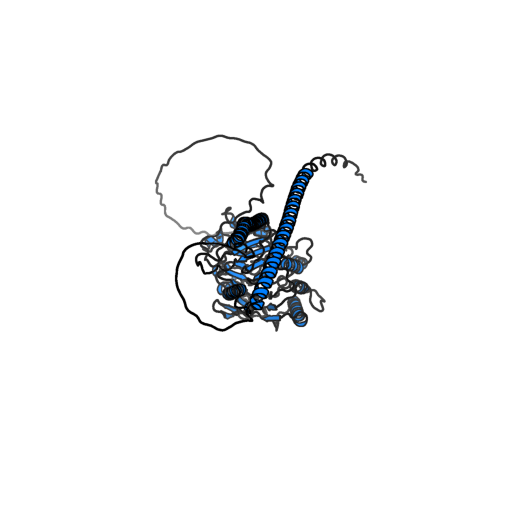3 LEU A C 1
ATOM 2779 O O . LEU A 1 353 ? -16.037 -8.454 9.392 1.00 91.62 353 LEU A O 1
ATOM 2783 N N . ARG A 1 354 ? -16.639 -8.974 11.483 1.00 90.56 354 ARG A N 1
ATOM 2784 C CA . ARG A 1 354 ? -15.743 -10.139 11.586 1.00 90.56 354 ARG A CA 1
ATOM 2785 C C . ARG A 1 354 ? -16.111 -11.290 10.651 1.00 90.56 354 ARG A C 1
ATOM 2787 O O . ARG A 1 354 ? -15.247 -12.111 10.376 1.00 90.56 354 ARG A O 1
ATOM 2794 N N . ARG A 1 355 ? -17.374 -11.389 10.226 1.00 91.06 355 ARG A N 1
ATOM 2795 C CA . ARG A 1 355 ? -17.818 -12.372 9.225 1.00 91.06 355 ARG A CA 1
ATOM 2796 C C . ARG A 1 355 ? -17.546 -11.893 7.802 1.00 91.06 355 ARG A C 1
ATOM 2798 O O . ARG A 1 355 ? -17.254 -12.718 6.950 1.00 91.06 355 ARG A O 1
ATOM 2805 N N . ALA A 1 356 ? -17.662 -10.588 7.569 1.00 93.50 356 ALA A N 1
ATOM 2806 C CA . ALA A 1 356 ? -17.483 -9.978 6.258 1.00 93.50 356 ALA A CA 1
ATOM 2807 C C . ALA A 1 356 ? -16.013 -9.732 5.889 1.00 93.50 356 ALA A C 1
ATOM 2809 O O . ALA A 1 356 ? -15.699 -9.643 4.709 1.00 93.50 356 ALA A O 1
ATOM 2810 N N . PHE A 1 357 ? -15.126 -9.580 6.875 1.00 96.44 357 PHE A N 1
ATOM 2811 C CA . PHE A 1 357 ? -13.720 -9.261 6.649 1.00 96.44 357 PHE A CA 1
ATOM 2812 C C . PHE A 1 357 ? -12.835 -10.509 6.608 1.00 96.44 357 PHE A C 1
ATOM 2814 O O . PHE A 1 357 ? -12.828 -11.300 7.557 1.00 96.44 357 PHE A O 1
ATOM 2821 N N . ARG A 1 358 ? -12.002 -10.617 5.571 1.00 96.25 358 ARG A N 1
ATOM 2822 C CA . ARG A 1 358 ? -10.861 -11.535 5.517 1.00 96.25 358 ARG A CA 1
ATOM 2823 C C . ARG A 1 358 ? -9.649 -10.843 4.910 1.00 96.25 358 ARG A C 1
ATOM 2825 O O . ARG A 1 358 ? -9.764 -10.061 3.978 1.00 96.25 358 ARG A O 1
ATOM 2832 N N . PHE A 1 359 ? -8.473 -11.172 5.424 1.00 97.38 359 PHE A N 1
ATOM 2833 C CA . PHE A 1 359 ? -7.200 -10.753 4.852 1.00 97.38 359 PHE A CA 1
ATOM 2834 C C . PHE A 1 359 ? -6.461 -12.013 4.433 1.00 97.38 359 PHE A C 1
ATOM 2836 O O . PHE A 1 359 ? -6.052 -12.771 5.304 1.00 97.38 359 PHE A O 1
ATOM 2843 N N . ARG A 1 360 ? -6.367 -12.285 3.134 1.00 97.12 360 ARG A N 1
ATOM 2844 C CA . ARG A 1 360 ? -5.775 -13.510 2.595 1.00 97.12 360 ARG A CA 1
ATOM 2845 C C . ARG A 1 360 ? -4.327 -13.281 2.207 1.00 97.12 360 ARG A C 1
ATOM 2847 O O . ARG A 1 360 ? -4.035 -12.450 1.349 1.00 97.12 360 ARG A O 1
ATOM 2854 N N . ASN A 1 361 ? -3.454 -14.106 2.757 1.00 98.31 361 ASN A N 1
ATOM 2855 C CA . ASN A 1 361 ? -2.063 -14.155 2.362 1.00 98.31 361 ASN A CA 1
ATOM 2856 C C . ASN A 1 361 ? -1.913 -14.998 1.100 1.00 98.31 361 ASN A C 1
ATOM 2858 O O . ASN A 1 361 ? -2.095 -16.214 1.151 1.00 98.31 361 ASN A O 1
ATOM 2862 N N . LEU A 1 362 ? -1.597 -14.369 -0.029 1.00 97.88 362 LEU A N 1
ATOM 2863 C CA . LEU A 1 362 ? -1.488 -15.074 -1.304 1.00 97.88 362 LEU A CA 1
ATOM 2864 C C . LEU A 1 362 ? -0.083 -15.582 -1.567 1.00 97.88 362 LEU A C 1
ATOM 2866 O O . LEU A 1 362 ? 0.061 -16.721 -1.982 1.00 97.88 362 LEU A O 1
ATOM 2870 N N . LYS A 1 363 ? 0.946 -14.764 -1.355 1.00 98.06 363 LYS A N 1
ATOM 2871 C CA . LYS A 1 363 ? 2.317 -15.130 -1.718 1.00 98.06 363 LYS A CA 1
ATOM 2872 C C . LYS A 1 363 ? 3.331 -14.613 -0.714 1.00 98.06 363 LYS A C 1
ATOM 2874 O O . LYS A 1 363 ? 3.126 -13.544 -0.151 1.00 98.06 363 LYS A O 1
ATOM 2879 N N . ALA A 1 364 ? 4.411 -15.370 -0.544 1.00 95.94 364 ALA A N 1
ATOM 2880 C CA . ALA A 1 364 ? 5.675 -14.946 0.047 1.00 95.94 364 ALA A CA 1
ATOM 2881 C C . ALA A 1 364 ? 6.806 -15.778 -0.570 1.00 95.94 364 ALA A C 1
ATOM 2883 O O . ALA A 1 364 ? 6.651 -16.994 -0.712 1.00 95.94 364 ALA A O 1
ATOM 2884 N N . ASP A 1 365 ? 7.925 -15.142 -0.930 1.00 93.62 365 ASP A N 1
ATOM 2885 C CA . ASP A 1 365 ? 9.034 -15.810 -1.625 1.00 93.62 365 ASP A CA 1
ATOM 2886 C C . ASP A 1 365 ? 8.524 -16.605 -2.849 1.00 93.62 365 ASP A C 1
ATOM 2888 O O . ASP A 1 365 ? 7.834 -16.043 -3.698 1.00 93.62 365 ASP A O 1
ATOM 2892 N N . ALA A 1 366 ? 8.824 -17.903 -2.943 1.00 91.94 366 ALA A N 1
ATOM 2893 C CA . ALA A 1 366 ? 8.407 -18.775 -4.041 1.00 91.94 366 ALA A CA 1
ATOM 2894 C C . ALA A 1 366 ? 7.041 -19.450 -3.831 1.00 91.94 366 ALA A C 1
ATOM 2896 O O . ALA A 1 366 ? 6.590 -20.180 -4.711 1.00 91.94 366 ALA A O 1
ATOM 2897 N N . MET A 1 367 ? 6.392 -19.255 -2.681 1.00 95.88 367 MET A N 1
ATOM 2898 C CA . MET A 1 367 ? 5.169 -19.976 -2.322 1.00 95.88 367 MET A CA 1
ATOM 2899 C C . MET A 1 367 ? 3.934 -19.128 -2.614 1.00 95.88 367 MET A C 1
ATOM 2901 O O . MET A 1 367 ? 3.846 -17.987 -2.160 1.00 95.88 367 MET A O 1
ATOM 2905 N N . VAL A 1 368 ? 2.956 -19.701 -3.316 1.00 97.50 368 VAL A N 1
ATOM 2906 C CA . VAL A 1 368 ? 1.668 -19.078 -3.638 1.00 97.50 368 VAL A CA 1
ATOM 2907 C C . VAL A 1 368 ? 0.510 -19.948 -3.155 1.00 97.50 368 VAL A C 1
ATOM 2909 O O . VAL A 1 368 ? 0.566 -21.174 -3.231 1.00 97.50 368 VAL A O 1
ATOM 2912 N N . ALA A 1 369 ? -0.539 -19.312 -2.648 1.00 97.81 369 ALA A N 1
ATOM 2913 C CA . ALA A 1 369 ? -1.756 -19.948 -2.177 1.00 97.81 369 ALA A CA 1
ATOM 2914 C C . ALA A 1 369 ? -2.931 -19.626 -3.098 1.00 97.81 369 ALA A C 1
ATOM 2916 O O . ALA A 1 369 ? -3.228 -18.453 -3.331 1.00 97.81 369 ALA A O 1
ATOM 2917 N N . ASP A 1 370 ? -3.609 -20.661 -3.585 1.00 90.69 370 ASP A N 1
ATOM 2918 C CA . ASP A 1 370 ? -4.788 -20.529 -4.440 1.00 90.69 370 ASP A CA 1
ATOM 2919 C C . ASP A 1 370 ? -6.037 -20.035 -3.672 1.00 90.69 370 ASP A C 1
ATOM 2921 O O . ASP A 1 370 ? -5.991 -19.655 -2.495 1.00 90.69 370 ASP A O 1
ATOM 2925 N N . ARG A 1 371 ? -7.194 -20.006 -4.345 1.00 83.44 371 ARG A N 1
ATOM 2926 C CA . ARG A 1 371 ? -8.468 -19.576 -3.743 1.00 83.44 371 ARG A CA 1
ATOM 2927 C C . ARG A 1 371 ? -8.942 -20.476 -2.603 1.00 83.44 371 ARG A C 1
ATOM 2929 O O . ARG A 1 371 ? -9.552 -19.949 -1.673 1.00 83.44 371 ARG A O 1
ATOM 2936 N N . ASP A 1 372 ? -8.600 -21.754 -2.620 1.00 84.69 372 ASP A N 1
ATOM 2937 C CA . ASP A 1 372 ? -8.983 -22.714 -1.584 1.00 84.69 372 ASP A CA 1
ATOM 2938 C C . ASP A 1 372 ? -7.985 -22.728 -0.413 1.00 84.69 372 ASP A C 1
ATOM 2940 O O . ASP A 1 372 ? -8.249 -23.311 0.638 1.00 84.69 372 ASP A O 1
ATOM 2944 N N . GLY A 1 373 ? -6.867 -22.010 -0.560 1.00 88.25 373 GLY A N 1
ATOM 2945 C CA . GLY A 1 373 ? -5.807 -21.905 0.435 1.00 88.25 373 GLY A CA 1
ATOM 2946 C C . GLY A 1 373 ? -4.739 -22.986 0.290 1.00 88.25 373 GLY A C 1
ATOM 2947 O O . GLY A 1 373 ? -3.876 -23.086 1.164 1.00 88.25 373 GLY A O 1
ATOM 2948 N N . ASN A 1 374 ? -4.758 -23.769 -0.795 1.00 94.25 374 ASN A N 1
ATOM 2949 C CA . ASN A 1 374 ? -3.707 -24.741 -1.067 1.00 94.25 374 ASN A CA 1
ATOM 2950 C C . ASN A 1 374 ? -2.440 -24.003 -1.479 1.00 94.25 374 ASN A C 1
ATOM 2952 O O . ASN A 1 374 ? -2.451 -23.159 -2.377 1.00 94.25 374 ASN A O 1
ATOM 2956 N N . VAL A 1 375 ? -1.339 -24.338 -0.814 1.00 97.75 375 VAL A N 1
ATOM 2957 C CA . VAL A 1 375 ? -0.050 -23.681 -1.011 1.00 97.75 375 VAL A CA 1
ATOM 2958 C C . VAL A 1 375 ? 0.816 -24.531 -1.933 1.00 97.75 375 VAL A C 1
ATOM 2960 O O . VAL A 1 375 ? 1.011 -25.720 -1.692 1.00 97.75 375 VAL A O 1
ATOM 2963 N N . SER A 1 376 ? 1.364 -23.909 -2.971 1.00 95.50 376 SER A N 1
ATOM 2964 C CA . SER A 1 376 ? 2.262 -24.537 -3.940 1.00 95.50 376 SER A CA 1
ATOM 2965 C C . SER A 1 376 ? 3.454 -23.631 -4.241 1.00 95.50 376 SER A C 1
ATOM 2967 O O . SER A 1 376 ? 3.399 -22.419 -4.027 1.00 95.50 376 SER A O 1
ATOM 2969 N N . ALA A 1 377 ? 4.558 -24.220 -4.692 1.00 93.88 377 ALA A N 1
ATOM 2970 C CA . ALA A 1 377 ? 5.714 -23.458 -5.142 1.00 93.88 377 ALA A CA 1
ATOM 2971 C C . ALA A 1 377 ? 5.510 -23.019 -6.600 1.00 93.88 377 ALA A C 1
ATOM 2973 O O . ALA A 1 377 ? 5.154 -23.839 -7.444 1.00 93.88 377 ALA A O 1
ATOM 2974 N N . ILE A 1 378 ? 5.773 -21.745 -6.902 1.00 90.25 378 ILE A N 1
ATOM 2975 C CA . ILE A 1 378 ? 5.813 -21.216 -8.277 1.00 90.25 378 ILE A CA 1
ATOM 2976 C C . ILE A 1 378 ? 7.051 -21.765 -9.008 1.00 90.25 378 ILE A C 1
ATOM 2978 O O . ILE A 1 378 ? 7.021 -22.026 -10.206 1.00 90.25 378 ILE A O 1
ATOM 2982 N N . GLY A 1 379 ? 8.137 -21.973 -8.263 1.00 84.75 379 GLY A N 1
ATOM 2983 C CA . GLY A 1 379 ? 9.382 -22.578 -8.718 1.00 84.75 379 GLY A CA 1
ATOM 2984 C C . GLY A 1 379 ? 10.340 -22.797 -7.543 1.00 84.75 379 GLY A C 1
ATOM 2985 O O . GLY A 1 379 ? 9.978 -22.505 -6.398 1.00 84.75 379 GLY A O 1
ATOM 2986 N N . PRO A 1 380 ? 11.552 -23.325 -7.782 1.00 82.88 380 PRO A N 1
ATOM 2987 C CA . PRO A 1 380 ? 12.544 -23.482 -6.726 1.00 82.88 380 PRO A CA 1
ATOM 2988 C C . PRO A 1 380 ? 12.975 -22.107 -6.206 1.00 82.88 380 PRO A C 1
ATOM 2990 O O . PRO A 1 380 ? 13.318 -21.223 -6.989 1.00 82.88 380 PRO A O 1
ATOM 2993 N N . LEU A 1 381 ? 12.976 -21.931 -4.883 1.00 80.88 381 LEU A N 1
ATOM 2994 C CA . LEU A 1 381 ? 13.512 -20.719 -4.274 1.00 80.88 381 LEU A CA 1
ATOM 2995 C C . LEU A 1 381 ? 15.028 -20.674 -4.499 1.00 80.88 381 LEU A C 1
ATOM 2997 O O . LEU A 1 381 ? 15.759 -21.481 -3.927 1.00 80.88 381 LEU A O 1
ATOM 3001 N N . ASP A 1 382 ? 15.495 -19.728 -5.309 1.00 76.25 382 ASP A N 1
ATOM 3002 C CA . ASP A 1 382 ? 16.919 -19.537 -5.583 1.00 76.25 382 ASP A CA 1
ATOM 3003 C C . ASP A 1 382 ? 17.433 -18.294 -4.847 1.00 76.25 382 ASP A C 1
ATOM 3005 O O . ASP A 1 382 ? 16.758 -17.266 -4.800 1.00 76.25 382 ASP A O 1
ATOM 3009 N N . ALA A 1 383 ? 18.634 -18.359 -4.267 1.00 75.56 383 ALA A N 1
ATOM 3010 C CA . ALA A 1 383 ? 19.276 -17.215 -3.618 1.00 75.56 383 ALA A CA 1
ATOM 3011 C C . ALA A 1 383 ? 19.514 -16.038 -4.586 1.00 75.56 383 ALA A C 1
ATOM 3013 O O . ALA A 1 383 ? 19.546 -14.894 -4.145 1.00 75.56 383 ALA A O 1
ATOM 3014 N N . ARG A 1 384 ? 19.623 -16.311 -5.894 1.00 74.31 384 ARG A N 1
ATOM 3015 C CA . ARG A 1 384 ? 19.795 -15.319 -6.966 1.00 74.31 384 ARG A CA 1
ATOM 3016 C C . ARG A 1 384 ? 18.496 -14.634 -7.393 1.00 74.31 384 ARG A C 1
ATOM 3018 O O . ARG A 1 384 ? 18.547 -13.776 -8.268 1.00 74.31 384 ARG A O 1
ATOM 3025 N N . TRP A 1 385 ? 17.339 -15.010 -6.837 1.00 81.19 385 TRP A N 1
ATOM 3026 C CA . TRP A 1 385 ? 16.110 -14.261 -7.103 1.00 81.19 385 TRP A CA 1
ATOM 3027 C C . TRP A 1 385 ? 16.256 -12.826 -6.625 1.00 81.19 385 TRP A C 1
ATOM 3029 O O . TRP A 1 385 ? 16.561 -12.596 -5.451 1.00 81.19 385 TRP A O 1
ATOM 3039 N N . ASP A 1 386 ? 15.946 -11.911 -7.536 1.00 86.56 386 ASP A N 1
ATOM 3040 C CA . ASP A 1 386 ? 15.730 -10.506 -7.237 1.00 86.56 386 ASP A CA 1
ATOM 3041 C C . ASP A 1 386 ? 14.684 -10.330 -6.121 1.00 86.56 386 ASP A C 1
ATOM 3043 O O . ASP A 1 386 ? 13.713 -11.094 -6.026 1.00 86.56 386 ASP A O 1
ATOM 3047 N N . GLU A 1 387 ? 14.891 -9.332 -5.264 1.00 91.88 387 GLU A N 1
ATOM 3048 C CA . GLU A 1 387 ? 14.067 -9.099 -4.077 1.00 91.88 387 GLU A CA 1
ATOM 3049 C C . GLU A 1 387 ? 12.610 -8.760 -4.449 1.00 91.88 387 GLU A C 1
ATOM 3051 O O . GLU A 1 387 ? 11.698 -9.186 -3.736 1.00 91.88 387 GLU A O 1
ATOM 3056 N N . ASN A 1 388 ? 12.357 -8.153 -5.619 1.00 94.31 388 ASN A N 1
ATOM 3057 C CA . ASN A 1 388 ? 11.008 -7.896 -6.144 1.00 94.31 388 ASN A CA 1
ATOM 3058 C C . ASN A 1 388 ? 10.191 -9.190 -6.246 1.00 94.31 388 ASN A C 1
ATOM 3060 O O . ASN A 1 388 ? 9.069 -9.297 -5.742 1.00 94.31 388 ASN A O 1
ATOM 3064 N N . ARG A 1 389 ? 10.793 -10.252 -6.796 1.00 91.75 389 ARG A N 1
ATOM 3065 C CA . ARG A 1 389 ? 10.149 -11.571 -6.959 1.00 91.75 389 ARG A CA 1
ATOM 3066 C C . ARG A 1 389 ? 9.877 -12.268 -5.635 1.00 91.75 389 ARG A C 1
ATOM 3068 O O . ARG A 1 389 ? 9.099 -13.220 -5.600 1.00 91.75 389 ARG A O 1
ATOM 3075 N N . ARG A 1 390 ? 10.456 -11.803 -4.529 1.00 93.69 390 ARG A N 1
ATOM 3076 C CA . ARG A 1 390 ? 10.187 -12.327 -3.184 1.00 93.69 390 ARG A CA 1
ATOM 3077 C C . ARG A 1 390 ? 9.016 -11.629 -2.495 1.00 93.69 390 ARG A C 1
ATOM 3079 O O . ARG A 1 390 ? 8.562 -12.119 -1.459 1.00 93.69 390 ARG A O 1
ATOM 3086 N N . SER A 1 391 ? 8.473 -10.582 -3.123 1.00 96.94 391 SER A N 1
ATOM 3087 C CA . SER A 1 391 ? 7.355 -9.781 -2.625 1.00 96.94 391 SER A CA 1
ATOM 3088 C C . SER A 1 391 ? 6.191 -10.607 -2.107 1.00 96.94 391 SER A C 1
ATOM 3090 O O . SER A 1 391 ? 5.736 -11.571 -2.746 1.00 96.94 391 SER A O 1
ATOM 3092 N N . LEU A 1 392 ? 5.663 -10.170 -0.966 1.00 98.62 392 LEU A N 1
ATOM 3093 C CA . LEU A 1 392 ? 4.361 -10.602 -0.495 1.00 98.62 392 LEU A CA 1
ATOM 3094 C C . LEU A 1 392 ? 3.270 -10.208 -1.500 1.00 98.62 392 LEU A C 1
ATOM 3096 O O . LEU A 1 392 ? 3.332 -9.147 -2.115 1.00 98.62 392 LEU A O 1
ATOM 3100 N N . ALA A 1 393 ? 2.231 -11.032 -1.610 1.00 98.56 393 ALA A N 1
ATOM 3101 C CA . ALA A 1 393 ? 0.971 -10.632 -2.235 1.00 98.56 393 ALA A CA 1
ATOM 3102 C C . ALA A 1 393 ? -0.201 -10.986 -1.324 1.00 98.56 393 ALA A C 1
ATOM 3104 O O . ALA A 1 393 ? -0.165 -11.992 -0.605 1.00 98.56 393 ALA A O 1
ATOM 3105 N N . MET A 1 394 ? -1.252 -10.172 -1.359 1.00 98.44 394 MET A N 1
ATOM 3106 C CA . MET A 1 394 ? -2.408 -10.312 -0.476 1.00 98.44 394 MET A CA 1
ATOM 3107 C C . MET A 1 394 ? -3.701 -9.828 -1.134 1.00 98.44 394 MET A C 1
ATOM 3109 O O . MET A 1 394 ? -3.692 -8.939 -1.985 1.00 98.44 394 MET A O 1
ATOM 3113 N N . VAL A 1 395 ? -4.823 -10.401 -0.694 1.00 98.44 395 VAL A N 1
ATOM 3114 C CA . VAL A 1 395 ? -6.170 -9.907 -1.017 1.00 98.44 395 VAL A CA 1
ATOM 3115 C C . VAL A 1 395 ? -6.889 -9.547 0.272 1.00 98.44 395 VAL A C 1
ATOM 3117 O O . VAL A 1 395 ? -7.028 -10.377 1.174 1.00 98.44 395 VAL A O 1
ATOM 3120 N N . LEU A 1 396 ? -7.382 -8.316 0.341 1.00 98.31 396 LEU A N 1
ATOM 3121 C CA . LEU A 1 396 ? -8.288 -7.858 1.382 1.00 98.31 396 LEU A CA 1
ATOM 3122 C C . LEU A 1 396 ? -9.725 -8.021 0.878 1.00 98.31 396 LEU A C 1
ATOM 3124 O O . LEU A 1 396 ? -10.112 -7.429 -0.126 1.00 98.31 396 LEU A O 1
ATOM 3128 N N . GLU A 1 397 ? -10.512 -8.827 1.582 1.00 97.44 397 GLU A N 1
ATOM 3129 C CA . GLU A 1 397 ? -11.926 -9.080 1.305 1.00 97.44 397 GLU A CA 1
ATOM 3130 C C . GLU A 1 397 ? -12.781 -8.407 2.384 1.00 97.44 397 GLU A C 1
ATOM 3132 O O . GLU A 1 397 ? -12.561 -8.612 3.583 1.00 97.44 397 GLU A O 1
ATOM 3137 N N . TYR A 1 398 ? -13.765 -7.608 1.974 1.00 97.12 398 TYR A N 1
ATOM 3138 C CA . TYR A 1 398 ? -14.719 -6.976 2.876 1.00 97.12 398 TYR A CA 1
ATOM 3139 C C . TYR A 1 398 ? -16.132 -6.970 2.286 1.00 97.12 398 TYR A C 1
ATOM 3141 O O . TYR A 1 398 ? -16.493 -6.093 1.503 1.00 97.12 398 TYR A O 1
ATOM 3149 N N . GLY A 1 399 ? -16.947 -7.944 2.695 1.00 94.50 399 GLY A N 1
ATOM 3150 C CA . GLY A 1 399 ? -18.230 -8.204 2.046 1.00 94.50 399 GLY A CA 1
ATOM 3151 C C . GLY A 1 399 ? -17.998 -8.678 0.612 1.00 94.50 399 GLY A C 1
ATOM 3152 O O . GLY A 1 399 ? -17.254 -9.631 0.398 1.00 94.50 399 GLY A O 1
ATOM 3153 N N . ASN A 1 400 ? -18.596 -7.986 -0.352 1.00 93.75 400 ASN A N 1
ATOM 3154 C CA . ASN A 1 400 ? -18.398 -8.217 -1.781 1.00 93.75 400 ASN A CA 1
ATOM 3155 C C . ASN A 1 400 ? -17.172 -7.482 -2.338 1.00 93.75 400 ASN A C 1
ATOM 3157 O O . ASN A 1 400 ? -16.764 -7.775 -3.456 1.00 93.75 400 ASN A O 1
ATOM 3161 N N . PHE A 1 401 ? -16.598 -6.529 -1.593 1.00 97.56 401 PHE A N 1
ATOM 3162 C CA . PHE A 1 401 ? -15.437 -5.767 -2.047 1.00 97.56 401 PHE A CA 1
ATOM 3163 C C . PHE A 1 401 ? -14.142 -6.571 -1.909 1.00 97.56 401 PHE A C 1
ATOM 3165 O O . PHE A 1 401 ? -13.850 -7.098 -0.830 1.00 97.56 401 PHE A O 1
ATOM 3172 N N . ARG A 1 402 ? -13.341 -6.623 -2.979 1.00 98.12 402 ARG A N 1
ATOM 3173 C CA . ARG A 1 402 ? -12.015 -7.265 -2.993 1.00 98.12 402 ARG A CA 1
ATOM 3174 C C . ARG A 1 402 ? -10.939 -6.290 -3.473 1.00 98.12 402 ARG A C 1
ATOM 3176 O O . ARG A 1 402 ? -11.076 -5.689 -4.536 1.00 98.12 402 ARG A O 1
ATOM 3183 N N . TYR A 1 403 ? -9.852 -6.179 -2.714 1.00 98.75 403 TYR A N 1
ATOM 3184 C CA . TYR A 1 403 ? -8.685 -5.361 -3.045 1.00 98.75 403 TYR A CA 1
ATOM 3185 C C . TYR A 1 403 ? -7.416 -6.217 -3.104 1.00 98.75 403 TYR A C 1
ATOM 3187 O O . TYR A 1 403 ? -7.133 -6.953 -2.157 1.00 98.75 403 TYR A O 1
ATOM 3195 N N . PHE A 1 404 ? -6.655 -6.113 -4.193 1.00 98.75 404 PHE A N 1
ATOM 3196 C CA . PHE A 1 404 ? -5.380 -6.806 -4.391 1.00 98.75 404 PHE A CA 1
ATOM 3197 C C . PHE A 1 404 ? -4.193 -5.849 -4.229 1.00 98.75 404 PHE A C 1
ATOM 3199 O O . PHE A 1 404 ? -4.189 -4.759 -4.796 1.00 98.75 404 PHE A O 1
ATOM 3206 N N . THR A 1 405 ? -3.151 -6.296 -3.527 1.00 98.50 405 THR A N 1
ATOM 3207 C CA . THR A 1 405 ? -1.814 -5.698 -3.638 1.00 98.50 405 THR A CA 1
ATOM 3208 C C . THR A 1 405 ? -0.750 -6.783 -3.710 1.00 98.50 405 THR A C 1
ATOM 3210 O O . THR A 1 405 ? -0.783 -7.757 -2.949 1.00 98.50 405 THR A O 1
ATOM 3213 N N . GLY A 1 406 ? 0.171 -6.629 -4.660 1.00 97.88 406 GLY A N 1
ATOM 3214 C CA . GLY A 1 406 ? 1.220 -7.599 -4.952 1.00 97.88 406 GLY A CA 1
ATOM 3215 C C . GLY A 1 406 ? 2.635 -7.107 -4.670 1.00 97.88 406 GLY A C 1
ATOM 3216 O O . GLY A 1 406 ? 3.565 -7.797 -5.079 1.00 97.88 406 GLY A O 1
ATOM 3217 N N . GLY A 1 407 ? 2.816 -5.950 -4.021 1.00 97.94 407 GLY A N 1
ATOM 3218 C CA . GLY A 1 407 ? 4.141 -5.335 -3.884 1.00 97.94 407 GLY A CA 1
ATOM 3219 C C . GLY A 1 407 ? 4.831 -5.260 -5.246 1.00 97.94 407 GLY A C 1
ATOM 3220 O O . GLY A 1 407 ? 4.207 -4.867 -6.233 1.00 97.94 407 GLY A O 1
ATOM 3221 N N . ASP A 1 408 ? 6.054 -5.773 -5.321 1.00 97.62 408 ASP A N 1
ATOM 3222 C CA . ASP A 1 408 ? 6.848 -5.743 -6.547 1.00 97.62 408 ASP A CA 1
ATOM 3223 C C . ASP A 1 408 ? 6.951 -7.104 -7.223 1.00 97.62 408 ASP A C 1
ATOM 3225 O O . ASP A 1 408 ? 7.948 -7.439 -7.844 1.00 97.62 408 ASP A O 1
ATOM 3229 N N . ASN A 1 409 ? 5.902 -7.926 -7.150 1.00 96.56 409 ASN A N 1
ATOM 3230 C CA . ASN A 1 409 ? 5.866 -9.128 -7.984 1.00 96.56 409 ASN A CA 1
ATOM 3231 C C . ASN A 1 409 ? 6.122 -8.784 -9.463 1.00 96.56 409 ASN A C 1
ATOM 3233 O O . ASN A 1 409 ? 5.628 -7.786 -9.980 1.00 96.56 409 ASN A O 1
ATOM 3237 N N . ASP A 1 410 ? 6.929 -9.600 -10.132 1.00 92.50 410 ASP A N 1
ATOM 3238 C CA . ASP A 1 410 ? 7.542 -9.210 -11.395 1.00 92.50 410 ASP A CA 1
ATOM 3239 C C . ASP A 1 410 ? 7.316 -10.266 -12.476 1.00 92.50 410 ASP A C 1
ATOM 3241 O O . ASP A 1 410 ? 7.011 -11.433 -12.206 1.00 92.50 410 ASP A O 1
ATOM 3245 N N . VAL A 1 411 ? 7.459 -9.828 -13.719 1.00 89.06 411 VAL A N 1
ATOM 3246 C CA . VAL A 1 411 ? 7.290 -10.636 -14.926 1.00 89.06 411 VAL A CA 1
ATOM 3247 C C . VAL A 1 411 ? 8.658 -11.054 -15.467 1.00 89.06 411 VAL A C 1
ATOM 3249 O O . VAL A 1 411 ? 9.635 -10.315 -15.353 1.00 89.06 411 VAL A O 1
ATOM 3252 N N . ASP A 1 412 ? 8.770 -12.232 -16.082 1.00 80.00 412 ASP A N 1
ATOM 3253 C CA . ASP A 1 412 ? 9.988 -12.597 -16.822 1.00 80.00 412 ASP A CA 1
ATOM 3254 C C . ASP A 1 412 ? 9.966 -11.953 -18.221 1.00 80.00 412 ASP A C 1
ATOM 3256 O O . ASP A 1 412 ? 9.489 -12.539 -19.198 1.00 80.00 412 ASP A O 1
ATOM 3260 N N . ARG A 1 413 ? 10.472 -10.715 -18.311 1.00 66.81 413 ARG A N 1
ATOM 3261 C CA . ARG A 1 413 ? 10.499 -9.922 -19.556 1.00 66.81 413 ARG A CA 1
ATOM 3262 C C . ARG A 1 413 ? 11.490 -10.450 -20.594 1.00 66.81 413 ARG A C 1
ATOM 3264 O O . ARG A 1 413 ? 11.360 -10.115 -21.768 1.00 66.81 413 ARG A O 1
ATOM 3271 N N . PHE A 1 414 ? 12.473 -11.254 -20.190 1.00 65.25 414 PHE A N 1
ATOM 3272 C CA . PHE A 1 414 ? 13.617 -11.609 -21.035 1.00 65.25 414 PHE A CA 1
ATOM 3273 C C . PHE A 1 414 ? 13.727 -13.106 -21.335 1.00 65.25 414 PHE A C 1
ATOM 3275 O O . PHE A 1 414 ? 14.660 -13.503 -22.033 1.00 65.25 414 PHE A O 1
ATOM 3282 N N . SER A 1 415 ? 12.776 -13.920 -20.873 1.00 64.75 415 SER A N 1
ATOM 3283 C CA . SER A 1 415 ? 12.674 -15.359 -21.165 1.00 64.75 415 SER A CA 1
ATOM 3284 C C . SER A 1 415 ? 12.944 -15.709 -22.633 1.00 64.75 415 SER A C 1
ATOM 3286 O O . SER A 1 415 ? 13.695 -16.634 -22.921 1.00 64.75 415 SER A O 1
ATOM 3288 N N . HIS A 1 416 ? 12.390 -14.935 -23.569 1.00 57.84 416 HIS A N 1
ATOM 3289 C CA . HIS A 1 416 ? 12.505 -15.168 -25.012 1.00 57.84 416 HIS A CA 1
ATOM 3290 C C . HIS A 1 416 ? 13.842 -14.726 -25.638 1.00 57.84 416 HIS A C 1
ATOM 3292 O O . HIS A 1 416 ? 14.141 -15.121 -26.762 1.00 57.84 416 HIS A O 1
ATOM 3298 N N . LEU A 1 417 ? 14.645 -13.910 -24.945 1.00 62.75 417 LEU A N 1
ATOM 3299 C CA . LEU A 1 417 ? 15.943 -13.421 -25.440 1.00 62.75 417 LEU A CA 1
ATOM 3300 C C . LEU A 1 417 ? 17.134 -14.211 -24.886 1.00 62.75 417 LEU A C 1
ATOM 3302 O O . LEU A 1 417 ? 18.266 -14.017 -25.332 1.00 62.75 417 LEU A O 1
ATOM 3306 N N . LYS A 1 418 ? 16.913 -15.084 -23.902 1.00 59.34 418 LYS A N 1
ATOM 3307 C CA . LYS A 1 418 ? 17.989 -15.770 -23.184 1.00 59.34 418 LYS A CA 1
ATOM 3308 C C . LYS A 1 418 ? 18.223 -17.170 -23.766 1.00 59.34 418 LYS A C 1
ATOM 3310 O O . LYS A 1 418 ? 17.296 -17.947 -23.954 1.00 59.34 418 LYS A O 1
ATOM 3315 N N . ARG A 1 419 ? 19.494 -17.477 -24.072 1.00 54.09 419 ARG A N 1
ATOM 3316 C CA . ARG A 1 419 ? 19.949 -18.780 -24.608 1.00 54.09 419 ARG A CA 1
ATOM 3317 C C . ARG A 1 419 ? 20.016 -19.893 -23.550 1.00 54.09 419 ARG A C 1
ATOM 3319 O O . ARG A 1 419 ? 20.028 -21.056 -23.929 1.00 54.09 419 ARG A O 1
ATOM 3326 N N . GLU A 1 420 ? 20.044 -19.539 -22.265 1.00 55.72 420 GLU A N 1
ATOM 3327 C CA . GLU A 1 420 ? 20.106 -20.468 -21.127 1.00 55.72 420 GLU A CA 1
ATOM 3328 C C . GLU A 1 420 ? 18.841 -20.343 -20.252 1.00 55.72 420 GLU A C 1
ATOM 3330 O O . GLU A 1 420 ? 18.296 -19.235 -20.156 1.00 55.72 420 GLU A O 1
ATOM 3335 N N . PRO A 1 421 ? 18.386 -21.425 -19.581 1.00 54.06 421 PRO A N 1
ATOM 3336 C CA . PRO A 1 421 ? 17.263 -21.377 -18.645 1.00 54.06 421 PRO A CA 1
ATOM 3337 C C . PRO A 1 421 ? 17.499 -20.329 -17.552 1.00 54.06 421 PRO A C 1
ATOM 3339 O O . PRO A 1 421 ? 18.527 -20.337 -16.872 1.00 54.06 421 PRO A O 1
ATOM 3342 N N . THR A 1 422 ? 16.551 -19.411 -17.382 1.00 57.50 422 THR A N 1
ATOM 3343 C CA . THR A 1 422 ? 16.655 -18.332 -16.395 1.00 57.50 422 THR A CA 1
ATOM 3344 C C . THR A 1 422 ? 16.319 -18.853 -14.993 1.00 57.50 422 THR A C 1
ATOM 3346 O O . THR A 1 422 ? 15.581 -19.823 -14.822 1.00 57.50 422 THR A O 1
ATOM 3349 N N . THR A 1 423 ? 16.833 -18.184 -13.958 1.00 57.22 423 THR A N 1
ATOM 3350 C CA . THR A 1 423 ? 16.263 -18.264 -12.599 1.00 57.22 423 THR A CA 1
ATOM 3351 C C . THR A 1 423 ? 15.135 -17.249 -12.388 1.00 57.22 423 THR A C 1
ATOM 3353 O O . THR A 1 423 ? 14.634 -17.118 -11.273 1.00 57.22 423 THR A O 1
ATOM 3356 N N . GLU A 1 424 ? 14.785 -16.477 -13.420 1.00 66.19 424 GLU A N 1
ATOM 3357 C CA . GLU A 1 424 ? 13.728 -15.471 -13.372 1.00 66.19 424 GLU A CA 1
ATOM 3358 C C . GLU A 1 424 ? 12.385 -16.171 -13.559 1.00 66.19 424 GLU A C 1
ATOM 3360 O O . GLU A 1 424 ? 12.177 -16.923 -14.502 1.00 66.19 424 GLU A O 1
ATOM 3365 N N . ILE A 1 425 ? 11.472 -15.955 -12.618 1.00 80.19 425 ILE A N 1
ATOM 3366 C CA . ILE A 1 425 ? 10.143 -16.562 -12.636 1.00 80.19 425 ILE A CA 1
ATOM 3367 C C . ILE A 1 425 ? 9.111 -15.444 -12.705 1.00 80.19 425 ILE A C 1
ATOM 3369 O O . ILE A 1 425 ? 9.239 -14.436 -12.007 1.00 80.19 425 ILE A O 1
ATOM 3373 N N . ASP A 1 426 ? 8.103 -15.631 -13.556 1.00 89.00 426 ASP A N 1
ATOM 3374 C CA . ASP A 1 426 ? 6.922 -14.773 -13.614 1.00 89.00 426 ASP A CA 1
ATOM 3375 C C . ASP A 1 426 ? 6.061 -15.023 -12.372 1.00 89.00 426 ASP A C 1
ATOM 3377 O O . ASP A 1 426 ? 5.265 -15.967 -12.300 1.00 89.00 426 ASP A O 1
ATOM 3381 N N . THR A 1 427 ? 6.248 -14.180 -11.359 1.00 93.75 427 THR A N 1
ATOM 3382 C CA . THR A 1 427 ? 5.454 -14.252 -10.137 1.00 93.75 427 THR A CA 1
ATOM 3383 C C . THR A 1 427 ? 4.135 -13.506 -10.274 1.00 93.75 427 THR A C 1
ATOM 3385 O O . THR A 1 427 ? 3.168 -13.871 -9.603 1.00 93.75 427 THR A O 1
ATOM 3388 N N . THR A 1 428 ? 4.057 -12.521 -11.171 1.00 95.31 428 THR A N 1
ATOM 3389 C CA . THR A 1 428 ? 2.847 -11.740 -11.451 1.00 95.31 428 THR A CA 1
ATOM 3390 C C . THR A 1 428 ? 1.700 -12.606 -11.951 1.00 95.31 428 THR A C 1
ATOM 3392 O O . THR A 1 428 ? 0.599 -12.535 -11.400 1.00 95.31 428 THR A O 1
ATOM 3395 N N . THR A 1 429 ? 1.938 -13.473 -12.935 1.00 93.19 429 THR A N 1
ATOM 3396 C CA . THR A 1 429 ? 0.899 -14.374 -13.457 1.00 93.19 429 THR A CA 1
ATOM 3397 C C . THR A 1 429 ? 0.391 -15.323 -12.371 1.00 93.19 429 THR A C 1
ATOM 3399 O O . THR A 1 429 ? -0.816 -15.553 -12.254 1.00 93.19 429 THR A O 1
ATOM 3402 N N . ALA A 1 430 ? 1.295 -15.846 -11.537 1.00 94.06 430 ALA A N 1
ATOM 3403 C CA . ALA A 1 430 ? 0.940 -16.757 -10.454 1.00 94.06 430 ALA A CA 1
ATOM 3404 C C . ALA A 1 430 ? 0.045 -16.080 -9.403 1.00 94.06 430 ALA A C 1
ATOM 3406 O O . ALA A 1 430 ? -0.997 -16.632 -9.040 1.00 94.06 430 ALA A O 1
ATOM 3407 N N . VAL A 1 431 ? 0.403 -14.873 -8.945 1.00 97.19 431 VAL A N 1
ATOM 3408 C CA . VAL A 1 431 ? -0.404 -14.152 -7.944 1.00 97.19 431 VAL A CA 1
ATOM 3409 C C . VAL A 1 431 ? -1.726 -13.648 -8.511 1.00 97.19 431 VAL A C 1
ATOM 3411 O O . VAL A 1 431 ? -2.735 -13.715 -7.810 1.00 97.19 431 VAL A O 1
ATOM 3414 N N . ALA A 1 432 ? -1.750 -13.205 -9.772 1.00 96.19 432 ALA A N 1
ATOM 3415 C CA . ALA A 1 432 ? -2.970 -12.755 -10.434 1.00 96.19 432 ALA A CA 1
ATOM 3416 C C . ALA A 1 432 ? -3.983 -13.901 -10.551 1.00 96.19 432 ALA A C 1
ATOM 3418 O O . ALA A 1 432 ? -5.136 -13.754 -10.146 1.00 96.19 432 ALA A O 1
ATOM 3419 N N . ARG A 1 433 ? -3.536 -15.083 -10.999 1.00 95.06 433 ARG A N 1
ATOM 3420 C CA . ARG A 1 433 ? -4.372 -16.291 -11.058 1.00 95.06 433 ARG A CA 1
ATOM 3421 C C . ARG A 1 433 ? -4.879 -16.707 -9.676 1.00 95.06 433 ARG A C 1
ATOM 3423 O O . ARG A 1 433 ? -6.055 -17.028 -9.524 1.00 95.06 433 ARG A O 1
ATOM 3430 N N . ALA A 1 434 ? -4.004 -16.698 -8.672 1.00 96.12 434 ALA A N 1
ATOM 3431 C CA . ALA A 1 434 ? -4.339 -17.107 -7.310 1.00 96.12 434 ALA A CA 1
ATOM 3432 C C . ALA A 1 434 ? -5.352 -16.168 -6.626 1.00 96.12 434 ALA A C 1
ATOM 3434 O O . ALA A 1 434 ? -6.241 -16.622 -5.901 1.00 96.12 434 ALA A O 1
ATOM 3435 N N . ALA A 1 435 ? -5.256 -14.860 -6.875 1.00 96.81 435 ALA A N 1
ATOM 3436 C CA . ALA A 1 435 ? -6.243 -13.879 -6.431 1.00 96.81 435 ALA A CA 1
ATOM 3437 C C . ALA A 1 435 ? -7.580 -14.034 -7.187 1.00 96.81 435 ALA A C 1
ATOM 3439 O O . ALA A 1 435 ? -8.671 -14.074 -6.588 1.00 96.81 435 ALA A O 1
ATOM 3440 N N . GLY A 1 436 ? -7.472 -14.144 -8.515 1.00 94.50 436 GLY A N 1
ATOM 3441 C CA . GLY A 1 436 ? -8.522 -13.919 -9.505 1.00 94.50 436 GLY A CA 1
ATOM 3442 C C . GLY A 1 436 ? -9.254 -12.581 -9.313 1.00 94.50 436 GLY A C 1
ATOM 3443 O O . GLY A 1 436 ? -8.741 -11.698 -8.638 1.00 94.50 436 GLY A O 1
ATOM 3444 N N . GLU A 1 437 ? -10.468 -12.458 -9.853 1.00 95.19 437 GLU A N 1
ATOM 3445 C CA . GLU A 1 437 ? -11.172 -11.168 -9.992 1.00 95.19 437 GLU A CA 1
ATOM 3446 C C . GLU A 1 437 ? -11.263 -10.302 -8.723 1.00 95.19 437 GLU A C 1
ATOM 3448 O O . GLU A 1 437 ? -11.723 -10.758 -7.677 1.00 95.19 437 GLU A O 1
ATOM 3453 N N . VAL A 1 438 ? -10.907 -9.025 -8.818 1.00 96.75 438 VAL A N 1
ATOM 3454 C CA . VAL A 1 438 ? -10.980 -8.046 -7.725 1.00 96.75 438 VAL A CA 1
ATOM 3455 C C . VAL A 1 438 ? -11.652 -6.754 -8.179 1.00 96.75 438 VAL A C 1
ATOM 3457 O O . VAL A 1 438 ? -11.789 -6.487 -9.366 1.00 96.75 438 VAL A O 1
ATOM 3460 N N . ASP A 1 439 ? -12.071 -5.917 -7.232 1.00 97.50 439 ASP A N 1
ATOM 3461 C CA . ASP A 1 439 ? -12.651 -4.612 -7.554 1.00 97.50 439 ASP A CA 1
ATOM 3462 C C . ASP A 1 439 ? -11.573 -3.546 -7.757 1.00 97.50 439 ASP A C 1
ATOM 3464 O O . ASP A 1 439 ? -11.673 -2.724 -8.669 1.00 97.50 439 ASP A O 1
ATOM 3468 N N . ALA A 1 440 ? -10.535 -3.570 -6.920 1.00 98.12 440 ALA A N 1
ATOM 3469 C CA . ALA A 1 440 ? -9.418 -2.639 -6.986 1.00 98.12 440 ALA A CA 1
ATOM 3470 C C . ALA A 1 440 ? -8.072 -3.362 -6.830 1.00 98.12 440 ALA A C 1
ATOM 3472 O O . ALA A 1 440 ? -7.969 -4.328 -6.074 1.00 98.12 440 ALA A O 1
ATOM 3473 N N . ALA A 1 441 ? -7.036 -2.890 -7.522 1.00 98.25 441 ALA A N 1
ATOM 3474 C CA . ALA A 1 441 ? -5.694 -3.470 -7.462 1.00 98.25 441 ALA A CA 1
ATOM 3475 C C . ALA A 1 441 ? -4.594 -2.400 -7.502 1.00 98.25 441 ALA A C 1
ATOM 3477 O O . ALA A 1 441 ? -4.762 -1.372 -8.158 1.00 98.25 441 ALA A O 1
ATOM 3478 N N . THR A 1 442 ? -3.449 -2.658 -6.870 1.00 98.19 442 THR A N 1
ATOM 3479 C CA . THR A 1 442 ? -2.206 -1.932 -7.179 1.00 98.19 442 THR A CA 1
ATOM 3480 C C . THR A 1 442 ? -1.464 -2.601 -8.325 1.00 98.19 442 THR A C 1
ATOM 3482 O O . THR A 1 442 ? -1.452 -3.827 -8.431 1.00 98.19 442 THR A O 1
ATOM 3485 N N . MET A 1 443 ? -0.841 -1.809 -9.198 1.00 97.31 443 MET A N 1
ATOM 3486 C CA . MET A 1 443 ? 0.074 -2.351 -10.206 1.00 97.31 443 MET A CA 1
ATOM 3487 C C . MET A 1 443 ? 1.349 -2.838 -9.529 1.00 97.31 443 MET A C 1
ATOM 3489 O O . MET A 1 443 ? 1.974 -2.076 -8.793 1.00 97.31 443 MET A O 1
ATOM 3493 N N . ASN A 1 444 ? 1.757 -4.075 -9.808 1.00 97.88 444 ASN A N 1
ATOM 3494 C CA . ASN A 1 444 ? 2.989 -4.591 -9.228 1.00 97.88 444 ASN A CA 1
ATOM 3495 C C . ASN A 1 444 ? 4.215 -3.830 -9.753 1.00 97.88 444 ASN A C 1
ATOM 3497 O O . ASN A 1 444 ? 4.259 -3.479 -10.942 1.00 97.88 444 ASN A O 1
ATOM 3501 N N . ASN A 1 445 ? 5.213 -3.627 -8.886 1.00 97.25 445 ASN A N 1
ATOM 3502 C CA . ASN A 1 445 ? 6.502 -3.006 -9.217 1.00 97.25 445 ASN A CA 1
ATOM 3503 C C . ASN A 1 445 ? 6.294 -1.684 -9.962 1.00 97.25 445 ASN A C 1
ATOM 3505 O O . ASN A 1 445 ? 6.794 -1.474 -11.067 1.00 97.25 445 ASN A O 1
ATOM 3509 N N . HIS A 1 446 ? 5.405 -0.845 -9.422 1.00 97.12 446 HIS A N 1
ATOM 3510 C CA . HIS A 1 446 ? 5.054 0.467 -9.977 1.00 97.12 446 HIS A CA 1
ATOM 3511 C C . HIS A 1 446 ? 4.610 0.437 -11.458 1.00 97.12 446 HIS A C 1
ATOM 3513 O O . HIS A 1 446 ? 4.783 1.404 -12.210 1.00 97.12 446 HIS A O 1
ATOM 3519 N N . GLY A 1 447 ? 4.062 -0.700 -11.901 1.00 95.44 447 GLY A N 1
ATOM 3520 C CA . GLY A 1 447 ? 3.659 -0.963 -13.283 1.00 95.44 447 GLY A CA 1
ATOM 3521 C C . GLY A 1 447 ? 4.785 -1.404 -14.223 1.00 95.44 447 GLY A C 1
ATOM 3522 O O . GLY A 1 447 ? 4.607 -1.422 -15.443 1.00 95.44 447 GLY A O 1
ATOM 3523 N N . LEU A 1 448 ? 5.936 -1.792 -13.683 1.00 94.81 448 LEU A N 1
ATOM 3524 C CA . LEU A 1 448 ? 6.973 -2.563 -14.373 1.00 94.81 448 LEU A CA 1
ATOM 3525 C C . LEU A 1 448 ? 6.729 -4.075 -14.240 1.00 94.81 448 LEU A C 1
ATOM 3527 O O . LEU A 1 448 ? 7.187 -4.842 -15.081 1.00 94.81 448 LEU A O 1
ATOM 3531 N N . GLY A 1 449 ? 5.954 -4.508 -13.247 1.00 94.25 449 GLY A N 1
ATOM 3532 C CA . GLY A 1 449 ? 5.700 -5.919 -12.959 1.00 94.25 449 GLY A CA 1
ATOM 3533 C C . GLY A 1 449 ? 4.363 -6.437 -13.479 1.00 94.25 449 GLY A C 1
ATOM 3534 O O . GLY A 1 449 ? 3.862 -7.417 -12.945 1.00 94.25 449 GLY A O 1
ATOM 3535 N N . VAL A 1 450 ? 3.726 -5.790 -14.460 1.00 93.12 450 VAL A N 1
ATOM 3536 C CA . VAL A 1 450 ? 2.401 -6.197 -14.974 1.00 93.12 450 VAL A CA 1
ATOM 3537 C C . VAL A 1 450 ? 2.479 -6.778 -16.388 1.00 93.12 450 VAL A C 1
ATOM 3539 O O . VAL A 1 450 ? 3.333 -6.396 -17.183 1.00 93.12 450 VAL A O 1
ATOM 3542 N N . ASN A 1 451 ? 1.559 -7.689 -16.709 1.00 90.19 451 ASN A N 1
ATOM 3543 C CA . ASN A 1 451 ? 1.375 -8.288 -18.034 1.00 90.19 451 ASN A CA 1
ATOM 3544 C C . ASN A 1 451 ? -0.126 -8.457 -18.346 1.00 90.19 451 ASN A C 1
ATOM 3546 O O . ASN A 1 451 ? -0.982 -8.083 -17.546 1.00 90.19 451 ASN A O 1
ATOM 3550 N N . ARG A 1 452 ? -0.471 -9.047 -19.497 1.00 87.38 452 ARG A N 1
ATOM 3551 C CA . ARG A 1 452 ? -1.873 -9.322 -19.863 1.00 87.38 452 ARG A CA 1
ATOM 3552 C C . ARG A 1 452 ? -2.598 -10.185 -18.823 1.00 87.38 452 ARG A C 1
ATOM 3554 O O . ARG A 1 452 ? -3.720 -9.857 -18.450 1.00 87.38 452 ARG A O 1
ATOM 3561 N N . ALA A 1 453 ? -1.945 -11.234 -18.317 1.00 88.31 453 ALA A N 1
ATOM 3562 C CA . ALA A 1 453 ? -2.528 -12.145 -17.333 1.00 88.31 453 ALA A CA 1
ATOM 3563 C C . ALA A 1 453 ? -2.917 -11.434 -16.026 1.00 88.31 453 ALA A C 1
ATOM 3565 O O . ALA A 1 453 ? -3.908 -11.805 -15.399 1.00 88.31 453 ALA A O 1
ATOM 3566 N N . PHE A 1 454 ? -2.184 -10.385 -15.637 1.00 93.38 454 PHE A N 1
ATOM 3567 C CA . PHE A 1 454 ? -2.553 -9.521 -14.518 1.00 93.38 454 PHE A CA 1
ATOM 3568 C C . PHE A 1 454 ? -3.955 -8.928 -14.711 1.00 93.38 454 PHE A C 1
ATOM 3570 O O . PHE A 1 454 ? -4.811 -9.095 -13.848 1.00 93.38 454 PHE A O 1
ATOM 3577 N N . PHE A 1 455 ? -4.216 -8.289 -15.855 1.00 90.75 455 PHE A N 1
ATOM 3578 C CA . PHE A 1 455 ? -5.512 -7.660 -16.133 1.00 90.75 455 PHE A CA 1
ATOM 3579 C C . PHE A 1 455 ? -6.612 -8.671 -16.461 1.00 90.75 455 PHE A C 1
ATOM 3581 O O . PHE A 1 455 ? -7.770 -8.419 -16.145 1.00 90.75 455 PHE A O 1
ATOM 3588 N N . GLU A 1 456 ? -6.264 -9.820 -17.037 1.00 88.75 456 GLU A N 1
ATOM 3589 C CA . GLU A 1 456 ? -7.216 -10.886 -17.354 1.00 88.75 456 GLU A CA 1
ATOM 3590 C C . GLU A 1 456 ? -7.721 -11.604 -16.096 1.00 88.75 456 GLU A C 1
ATOM 3592 O O . GLU A 1 456 ? -8.926 -11.731 -15.905 1.00 88.75 456 GLU A O 1
ATOM 3597 N N . TYR A 1 457 ? -6.823 -12.041 -15.206 1.00 92.81 457 TYR A N 1
ATOM 3598 C CA . TYR A 1 457 ? -7.237 -12.774 -14.009 1.00 92.81 457 TYR A CA 1
ATOM 3599 C C . TYR A 1 457 ? -7.801 -11.866 -12.921 1.00 92.81 457 TYR A C 1
ATOM 3601 O O . TYR A 1 457 ? -8.745 -12.266 -12.241 1.00 92.81 457 TYR A O 1
ATOM 3609 N N . LEU A 1 458 ? -7.221 -10.676 -12.720 1.00 94.50 458 LEU A N 1
ATOM 3610 C CA . LEU A 1 458 ? -7.700 -9.748 -11.695 1.00 94.50 458 LEU A CA 1
ATOM 3611 C C . LEU A 1 458 ? -8.919 -8.948 -12.152 1.00 94.50 458 LEU A C 1
ATOM 3613 O O . LEU A 1 458 ? -9.694 -8.544 -11.294 1.00 94.50 458 LEU A O 1
ATOM 3617 N N . ALA A 1 459 ? -9.071 -8.689 -13.455 1.00 91.88 459 ALA A N 1
ATOM 3618 C CA . ALA A 1 459 ? -10.163 -7.904 -14.040 1.00 91.88 459 ALA A CA 1
ATOM 3619 C C . ALA A 1 459 ? -10.607 -6.681 -13.194 1.00 91.88 459 ALA A C 1
ATOM 3621 O O . ALA A 1 459 ? -11.803 -6.521 -12.927 1.00 91.88 459 ALA A O 1
ATOM 3622 N N . PRO A 1 460 ? -9.674 -5.825 -12.719 1.00 93.06 460 PRO A N 1
ATOM 3623 C CA . PRO A 1 460 ? -10.014 -4.785 -11.758 1.00 93.06 460 PRO A CA 1
ATOM 3624 C C . PRO A 1 460 ? -10.904 -3.705 -12.385 1.00 93.06 460 PRO A C 1
ATOM 3626 O O . PRO A 1 460 ? -10.736 -3.334 -13.544 1.00 93.06 460 PRO A O 1
ATOM 3629 N N . LYS A 1 461 ? -11.811 -3.117 -11.597 1.00 91.19 461 LYS A N 1
ATOM 3630 C CA . LYS A 1 461 ? -12.528 -1.884 -11.991 1.00 91.19 461 LYS A CA 1
ATOM 3631 C C . LYS A 1 461 ? -11.646 -0.659 -11.848 1.00 91.19 461 LYS A C 1
ATOM 3633 O O . LYS A 1 461 ? -11.785 0.300 -12.604 1.00 91.19 461 LYS A O 1
ATOM 3638 N N . VAL A 1 462 ? -10.780 -0.684 -10.841 1.00 93.56 462 VAL A N 1
ATOM 3639 C CA . VAL A 1 462 ? -9.870 0.396 -10.479 1.00 93.56 462 VAL A CA 1
ATOM 3640 C C . VAL A 1 462 ? -8.472 -0.175 -10.336 1.00 93.56 462 VAL A C 1
ATOM 3642 O O . VAL A 1 462 ? -8.264 -1.158 -9.629 1.00 93.56 462 VAL A O 1
ATOM 3645 N N . VAL A 1 463 ? -7.499 0.473 -10.957 1.00 95.50 463 VAL A N 1
ATOM 3646 C CA . VAL A 1 463 ? -6.091 0.163 -10.751 1.00 95.50 463 VAL A CA 1
ATOM 3647 C C . VAL A 1 463 ? -5.350 1.414 -10.284 1.00 95.50 463 VAL A C 1
ATOM 3649 O O . VAL A 1 463 ? -5.561 2.505 -10.818 1.00 95.50 463 VAL A O 1
ATOM 3652 N N . VAL A 1 464 ? -4.508 1.260 -9.263 1.00 97.69 464 VAL A N 1
ATOM 3653 C CA . VAL A 1 464 ? -3.689 2.337 -8.700 1.00 97.69 464 VAL A CA 1
ATOM 3654 C C . VAL A 1 464 ? -2.217 2.042 -8.958 1.00 97.69 464 VAL A C 1
ATOM 3656 O O . VAL A 1 464 ? -1.731 0.958 -8.640 1.00 97.69 464 VAL A O 1
ATOM 3659 N N . ASN A 1 465 ? -1.494 3.010 -9.513 1.00 97.25 465 ASN A N 1
ATOM 3660 C CA . ASN A 1 465 ? -0.048 2.941 -9.655 1.00 97.25 465 ASN A CA 1
ATOM 3661 C C . ASN A 1 465 ? 0.658 3.833 -8.629 1.00 97.25 465 ASN A C 1
ATOM 3663 O O . ASN A 1 465 ? 0.369 5.025 -8.541 1.00 97.25 465 ASN A O 1
ATOM 3667 N N . GLN A 1 466 ? 1.609 3.280 -7.882 1.00 97.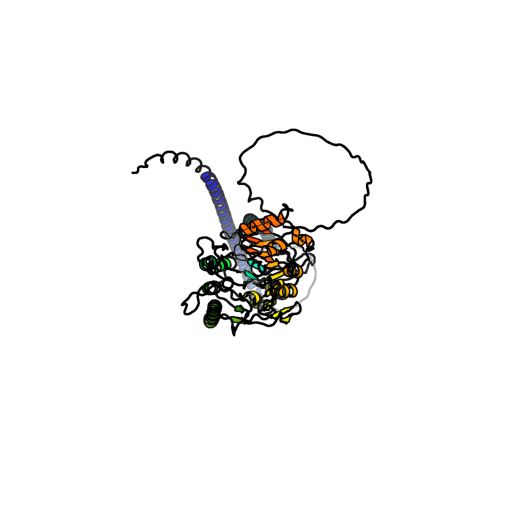25 466 GLN A N 1
ATOM 3668 C CA . GLN A 1 466 ? 2.394 4.030 -6.897 1.00 97.25 466 GLN A CA 1
ATOM 3669 C C . GLN A 1 466 ? 3.767 4.392 -7.470 1.00 97.25 466 GLN A C 1
ATOM 3671 O O . GLN A 1 466 ? 4.783 3.937 -6.964 1.00 97.25 466 GLN A O 1
ATOM 3676 N N . ALA A 1 467 ? 3.808 5.144 -8.570 1.00 95.75 467 ALA A N 1
ATOM 3677 C CA . ALA A 1 467 ? 5.066 5.475 -9.239 1.00 95.75 467 ALA A CA 1
ATOM 3678 C C . ALA A 1 467 ? 5.819 6.619 -8.556 1.00 95.75 467 ALA A C 1
ATOM 3680 O O . ALA A 1 467 ? 5.223 7.575 -8.056 1.00 95.75 467 ALA A O 1
ATOM 3681 N N . TRP A 1 468 ? 7.146 6.534 -8.619 1.00 94.69 468 TRP A N 1
ATOM 3682 C CA . TRP A 1 468 ? 8.060 7.557 -8.113 1.00 94.69 468 TRP A CA 1
ATOM 3683 C C . TRP A 1 468 ? 9.213 7.870 -9.076 1.00 94.69 468 TRP A C 1
ATOM 3685 O O . TRP A 1 468 ? 9.979 8.790 -8.808 1.00 94.69 468 TRP A O 1
ATOM 3695 N N . ARG A 1 469 ? 9.329 7.181 -10.222 1.00 94.00 469 ARG A N 1
ATOM 3696 C CA . ARG A 1 469 ? 10.290 7.511 -11.300 1.00 94.00 469 ARG A CA 1
ATOM 3697 C C . ARG A 1 469 ? 9.644 7.641 -12.680 1.00 94.00 469 ARG A C 1
ATOM 3699 O O . ARG A 1 469 ? 8.560 7.119 -12.931 1.00 94.00 469 ARG A O 1
ATOM 3706 N N . SER A 1 470 ? 10.298 8.377 -13.577 1.00 92.94 470 SER A N 1
ATOM 3707 C CA . SER A 1 470 ? 9.720 8.836 -14.849 1.00 92.94 470 SER A CA 1
ATOM 3708 C C . SER A 1 470 ? 9.486 7.770 -15.910 1.00 92.94 470 SER A C 1
ATOM 3710 O O . SER A 1 470 ? 8.901 8.056 -16.946 1.00 92.94 470 SER A O 1
ATOM 3712 N N . ASP A 1 471 ? 9.943 6.552 -15.695 1.00 92.12 471 ASP A N 1
ATOM 3713 C CA . ASP A 1 471 ? 9.710 5.387 -16.546 1.00 92.12 471 ASP A CA 1
ATOM 3714 C C . ASP A 1 471 ? 8.746 4.376 -15.896 1.00 92.12 471 ASP A C 1
ATOM 3716 O O . ASP A 1 471 ? 8.512 3.305 -16.455 1.00 92.12 471 ASP A O 1
ATOM 3720 N N . GLN A 1 472 ? 8.140 4.734 -14.757 1.00 94.88 472 GLN A N 1
ATOM 3721 C CA . GLN A 1 472 ? 7.039 4.005 -14.134 1.00 94.88 472 GLN A CA 1
ATOM 3722 C C . GLN A 1 472 ? 5.690 4.684 -14.454 1.00 94.88 472 GLN A C 1
ATOM 3724 O O . GLN A 1 472 ? 5.535 5.890 -14.246 1.00 94.88 472 GLN A O 1
ATOM 3729 N N . PRO A 1 473 ? 4.682 3.936 -14.934 1.00 94.31 473 PRO A N 1
ATOM 3730 C CA . PRO A 1 473 ? 4.740 2.532 -15.322 1.00 94.31 473 PRO A CA 1
ATOM 3731 C C . PRO A 1 473 ? 5.424 2.346 -16.693 1.00 94.31 473 PRO A C 1
ATOM 3733 O O . PRO A 1 473 ? 5.653 3.306 -17.440 1.00 94.31 473 PRO A O 1
ATOM 3736 N N . SER A 1 474 ? 5.722 1.089 -17.034 1.00 91.50 474 SER A N 1
ATOM 3737 C CA . SER A 1 474 ? 6.290 0.730 -18.344 1.00 91.50 474 SER A CA 1
ATOM 3738 C C . SER A 1 474 ? 5.336 1.068 -19.496 1.00 91.50 474 SER A C 1
ATOM 3740 O O . SER A 1 474 ? 4.124 1.176 -19.305 1.00 91.50 474 SER A O 1
ATOM 3742 N N . GLU A 1 475 ? 5.860 1.203 -20.716 1.00 87.25 475 GLU A N 1
ATOM 3743 C CA . GLU A 1 475 ? 5.021 1.474 -21.895 1.00 87.25 475 GLU A CA 1
ATOM 3744 C C . GLU A 1 475 ? 4.052 0.326 -22.188 1.00 87.25 475 GLU A C 1
ATOM 3746 O O . GLU A 1 475 ? 2.888 0.584 -22.488 1.00 87.25 475 GLU A O 1
ATOM 3751 N N . ASP A 1 476 ? 4.479 -0.925 -21.985 1.00 85.25 476 ASP A N 1
ATOM 3752 C CA . ASP A 1 476 ? 3.604 -2.103 -22.075 1.00 85.25 476 ASP A CA 1
ATOM 3753 C C . ASP A 1 476 ? 2.426 -1.995 -21.106 1.00 85.25 476 ASP A C 1
ATOM 3755 O O . ASP A 1 476 ? 1.283 -2.304 -21.435 1.00 85.25 476 ASP A O 1
ATOM 3759 N N . ALA A 1 477 ? 2.689 -1.519 -19.892 1.00 89.69 477 ALA A N 1
ATOM 3760 C CA . ALA A 1 477 ? 1.654 -1.340 -18.898 1.00 89.69 477 ALA A CA 1
ATOM 3761 C C . ALA A 1 477 ? 0.693 -0.205 -19.272 1.00 89.69 477 ALA A C 1
ATOM 3763 O O . ALA A 1 477 ? -0.515 -0.376 -19.122 1.00 89.69 477 ALA A O 1
ATOM 3764 N N . LEU A 1 478 ? 1.202 0.911 -19.815 1.00 87.75 478 LEU A N 1
ATOM 3765 C CA . LEU A 1 478 ? 0.373 1.987 -20.375 1.00 87.75 478 LEU A CA 1
ATOM 3766 C C . LEU A 1 478 ? -0.494 1.488 -21.539 1.00 87.75 478 LEU A C 1
ATOM 3768 O O . LEU A 1 478 ? -1.663 1.862 -21.639 1.00 87.75 478 LEU A O 1
ATOM 3772 N N . TYR A 1 479 ? 0.052 0.618 -22.389 1.00 83.06 479 TYR A N 1
ATOM 3773 C CA . TYR A 1 479 ? -0.689 -0.037 -23.462 1.00 83.06 479 TYR A CA 1
ATOM 3774 C C . TYR A 1 479 ? -1.828 -0.895 -22.900 1.00 83.06 479 TYR A C 1
ATOM 3776 O O . TYR A 1 479 ? -2.975 -0.735 -23.318 1.00 83.06 479 TYR A O 1
ATOM 3784 N N . LEU A 1 480 ? -1.550 -1.728 -21.894 1.00 82.81 480 LEU A N 1
ATOM 3785 C CA . LEU A 1 480 ? -2.534 -2.628 -21.284 1.00 82.81 480 LEU A CA 1
ATOM 3786 C C . LEU A 1 480 ? -3.665 -1.903 -20.540 1.00 82.81 480 LEU A C 1
ATOM 3788 O O . LEU A 1 480 ? -4.766 -2.429 -20.478 1.00 82.81 480 LEU A O 1
ATOM 3792 N N . ILE A 1 481 ? -3.443 -0.702 -20.003 1.00 82.00 481 ILE A N 1
ATOM 3793 C CA . ILE A 1 481 ? -4.513 0.096 -19.367 1.00 82.00 481 ILE A CA 1
ATOM 3794 C C . ILE A 1 481 ? -5.226 1.042 -20.342 1.00 82.00 481 ILE A C 1
ATOM 3796 O O . ILE A 1 481 ? -6.226 1.665 -19.981 1.00 82.00 481 ILE A O 1
ATOM 3800 N N . SER A 1 482 ? -4.716 1.195 -21.567 1.00 76.25 482 SER A N 1
ATOM 3801 C CA . SER A 1 482 ? -5.327 2.074 -22.563 1.00 76.25 482 SER A CA 1
ATOM 3802 C C . SER A 1 482 ? -6.611 1.451 -23.117 1.00 76.25 482 SER A C 1
ATOM 3804 O O . SER A 1 482 ? -6.622 0.316 -23.596 1.00 76.25 482 SER A O 1
ATOM 3806 N N . THR A 1 483 ? -7.710 2.208 -23.066 1.00 64.50 483 THR A N 1
ATOM 3807 C CA . THR A 1 483 ? -9.067 1.728 -23.388 1.00 64.50 483 THR A CA 1
ATOM 3808 C C . THR A 1 483 ? -9.183 1.094 -24.764 1.00 64.50 483 THR A C 1
ATOM 3810 O O . THR A 1 483 ? -9.887 0.102 -24.923 1.00 64.50 483 THR A O 1
ATOM 3813 N N . ASP A 1 484 ? -8.508 1.663 -25.762 1.00 62.25 484 ASP A N 1
ATOM 3814 C CA . ASP A 1 484 ? -8.619 1.199 -27.142 1.00 62.25 484 ASP A CA 1
ATOM 3815 C C . ASP A 1 484 ? -7.912 -0.138 -27.362 1.00 62.25 484 ASP A C 1
ATOM 3817 O O . ASP A 1 484 ? -8.345 -0.913 -28.212 1.00 62.25 484 ASP A O 1
ATOM 3821 N N . ASN A 1 485 ? -6.855 -0.428 -26.604 1.00 64.06 485 ASN A N 1
ATOM 3822 C CA . ASN A 1 485 ? -6.084 -1.655 -26.767 1.00 64.06 485 ASN A CA 1
ATOM 3823 C C . ASN A 1 485 ? -6.645 -2.782 -25.899 1.00 64.06 485 ASN A C 1
ATOM 3825 O O . ASN A 1 485 ? -6.912 -3.863 -26.416 1.00 64.06 485 ASN A O 1
ATOM 3829 N N . ILE A 1 486 ? -6.971 -2.504 -24.634 1.00 64.12 486 ILE A N 1
ATOM 3830 C CA . ILE A 1 486 ? -7.576 -3.511 -23.754 1.00 64.12 486 ILE A CA 1
ATOM 3831 C C . ILE A 1 486 ? -8.955 -3.968 -24.262 1.00 64.12 486 ILE A C 1
ATOM 3833 O O . ILE A 1 486 ? -9.266 -5.156 -24.220 1.00 64.12 486 ILE A O 1
ATOM 3837 N N . ALA A 1 487 ? -9.749 -3.062 -24.854 1.00 61.84 487 ALA A N 1
ATOM 3838 C CA . ALA A 1 487 ? -11.027 -3.426 -25.465 1.00 61.84 487 ALA A CA 1
ATOM 3839 C C . ALA A 1 487 ? -10.860 -4.230 -26.767 1.00 61.84 487 ALA A C 1
ATOM 3841 O O . ALA A 1 487 ? -11.668 -5.119 -27.033 1.00 61.84 487 ALA A O 1
ATOM 3842 N N . ARG A 1 488 ? -9.818 -3.962 -27.573 1.00 61.03 488 ARG A N 1
ATOM 3843 C CA . ARG A 1 488 ? -9.470 -4.813 -28.732 1.00 61.03 488 ARG A CA 1
ATOM 3844 C C . ARG A 1 488 ? -9.092 -6.223 -28.301 1.00 61.03 488 ARG A C 1
ATOM 3846 O O . ARG A 1 488 ? -9.389 -7.171 -29.018 1.00 61.03 488 ARG A O 1
ATOM 3853 N N . ASP A 1 489 ? -8.500 -6.343 -27.122 1.00 63.25 489 ASP A N 1
ATOM 3854 C CA . ASP A 1 489 ? -8.156 -7.614 -26.495 1.00 63.25 489 ASP A CA 1
ATOM 3855 C C . ASP A 1 489 ? -9.341 -8.311 -25.802 1.00 63.25 489 ASP A C 1
ATOM 3857 O O . ASP A 1 489 ? -9.158 -9.389 -25.235 1.00 63.25 489 ASP A O 1
ATOM 3861 N N . GLY A 1 490 ? -10.550 -7.735 -25.861 1.00 64.31 490 GLY A N 1
ATOM 3862 C CA . GLY A 1 490 ? -11.763 -8.298 -25.260 1.00 64.31 490 GLY A CA 1
ATOM 3863 C C . GLY A 1 490 ? -11.849 -8.136 -23.739 1.00 64.31 490 GLY A C 1
ATOM 3864 O O . GLY A 1 490 ? -12.676 -8.788 -23.105 1.00 64.31 490 GLY A O 1
ATOM 3865 N N . LEU A 1 491 ? -11.011 -7.281 -23.149 1.00 67.25 491 LEU A N 1
ATOM 3866 C CA . LEU A 1 491 ? -10.936 -7.036 -21.710 1.00 67.25 491 LEU A CA 1
ATOM 3867 C C . LEU A 1 491 ? -11.590 -5.692 -21.339 1.00 67.25 491 LEU A C 1
ATOM 3869 O O . LEU A 1 491 ? -11.600 -4.732 -22.114 1.00 67.25 491 LEU A O 1
ATOM 3873 N N . ALA A 1 492 ? -12.133 -5.604 -20.123 1.00 69.25 492 ALA A N 1
ATOM 3874 C CA . ALA A 1 492 ? -12.680 -4.358 -19.593 1.00 69.25 492 ALA A CA 1
ATOM 3875 C C . ALA A 1 492 ? -11.550 -3.434 -19.110 1.00 69.25 492 ALA A C 1
ATOM 3877 O O . ALA A 1 492 ? -10.713 -3.837 -18.305 1.00 69.25 492 ALA A O 1
ATOM 3878 N N . ALA A 1 493 ? -11.547 -2.181 -19.570 1.00 73.88 493 ALA A N 1
ATOM 3879 C CA . ALA A 1 493 ? -10.551 -1.198 -19.153 1.00 73.88 493 ALA A CA 1
ATOM 3880 C C . ALA A 1 493 ? -10.763 -0.768 -17.685 1.00 73.88 493 ALA A C 1
ATOM 3882 O O . ALA A 1 493 ? -11.838 -0.241 -17.372 1.00 73.88 493 ALA A O 1
ATOM 3883 N N . PRO A 1 494 ? -9.766 -0.922 -16.791 1.00 85.88 494 PRO A N 1
ATOM 3884 C CA . PRO A 1 494 ? -9.851 -0.382 -15.440 1.00 85.88 494 PRO A CA 1
ATOM 3885 C C . PRO A 1 494 ? -9.743 1.144 -15.463 1.00 85.88 494 PRO A C 1
ATOM 3887 O O . PRO A 1 494 ? -8.977 1.710 -16.246 1.00 85.88 494 PRO A O 1
ATOM 3890 N N . GLN A 1 495 ? -10.423 1.835 -14.546 1.00 87.12 495 GLN A N 1
ATOM 3891 C CA . GLN A 1 495 ? -10.079 3.227 -14.255 1.00 87.12 495 GLN A CA 1
ATOM 3892 C C . GLN A 1 495 ? -8.686 3.286 -13.622 1.00 87.12 495 GLN A C 1
ATOM 3894 O O . GLN A 1 495 ? -8.406 2.583 -12.652 1.00 87.12 495 GLN A O 1
ATOM 3899 N N . PHE A 1 496 ? -7.819 4.122 -14.190 1.00 90.38 496 PHE A N 1
ATOM 3900 C CA . PHE A 1 496 ? -6.415 4.233 -13.809 1.00 90.38 496 PHE A CA 1
ATOM 3901 C C . PHE A 1 496 ? -6.187 5.471 -12.945 1.00 90.38 496 PHE A C 1
ATOM 3903 O O . PHE A 1 496 ? -6.530 6.582 -13.352 1.00 90.38 496 PHE A O 1
ATOM 3910 N N . PHE A 1 497 ? -5.563 5.264 -11.789 1.00 94.62 497 PHE A N 1
ATOM 3911 C CA . PHE A 1 497 ? -5.130 6.314 -10.874 1.00 94.62 497 PHE A CA 1
ATOM 3912 C C . PHE A 1 497 ? -3.644 6.156 -10.578 1.00 94.62 497 PHE A C 1
ATOM 3914 O O . PHE A 1 497 ? -3.117 5.044 -10.616 1.00 94.62 497 PHE A O 1
ATOM 3921 N N . ALA A 1 498 ? -2.968 7.249 -10.238 1.00 95.31 498 ALA A N 1
ATOM 3922 C CA . ALA A 1 498 ? -1.574 7.190 -9.822 1.00 95.31 498 ALA A CA 1
ATOM 3923 C C . ALA A 1 498 ? -1.257 8.195 -8.717 1.00 95.31 498 ALA A C 1
ATOM 3925 O O . ALA A 1 498 ? -1.812 9.295 -8.701 1.00 95.31 498 ALA A O 1
ATOM 3926 N N . THR A 1 499 ? -0.332 7.831 -7.824 1.00 95.75 499 THR A N 1
ATOM 3927 C CA . THR A 1 499 ? 0.220 8.782 -6.844 1.00 95.75 499 THR A CA 1
ATOM 3928 C C . THR A 1 499 ? 1.019 9.881 -7.533 1.00 95.75 499 THR A C 1
ATOM 3930 O O . THR A 1 499 ? 0.970 11.053 -7.149 1.00 95.75 499 THR A O 1
ATOM 3933 N N . TRP A 1 500 ? 1.720 9.508 -8.597 1.00 94.38 500 TRP A N 1
ATOM 3934 C CA . TRP A 1 500 ? 2.399 10.401 -9.511 1.00 94.38 500 TRP A CA 1
ATOM 3935 C C . TRP A 1 500 ? 2.563 9.721 -10.865 1.00 94.38 500 TRP A C 1
ATOM 3937 O O . TRP A 1 500 ? 2.744 8.509 -10.953 1.00 94.38 500 TRP A O 1
ATOM 3947 N N . LEU A 1 501 ? 2.515 10.513 -11.926 1.00 91.75 501 LEU A N 1
ATOM 3948 C CA . LEU A 1 501 ? 2.881 10.093 -13.264 1.00 91.75 501 LEU A CA 1
ATOM 3949 C C . LEU A 1 501 ? 3.707 11.218 -13.869 1.00 91.75 501 LEU A C 1
ATOM 3951 O O . LEU A 1 501 ? 3.209 12.338 -13.986 1.00 91.75 501 LEU A O 1
ATOM 3955 N N . ALA A 1 502 ? 4.953 10.933 -14.242 1.00 91.38 502 ALA A N 1
ATOM 3956 C CA . ALA A 1 502 ? 5.816 11.941 -14.844 1.00 91.38 502 ALA A CA 1
ATOM 3957 C C . ALA A 1 502 ? 5.194 12.513 -16.134 1.00 91.38 502 ALA A C 1
ATOM 3959 O O . ALA A 1 502 ? 4.506 11.771 -16.849 1.00 91.38 502 ALA A O 1
ATOM 3960 N N . PRO A 1 503 ? 5.444 13.793 -16.471 1.00 87.81 503 PRO A N 1
ATOM 3961 C CA . PRO A 1 503 ? 4.889 14.424 -17.670 1.00 87.81 503 PRO A CA 1
ATOM 3962 C C . PRO A 1 503 ? 5.122 13.616 -18.955 1.00 87.81 503 PRO A C 1
ATOM 3964 O O . PRO A 1 503 ? 4.241 13.522 -19.807 1.00 87.81 503 PRO A O 1
ATOM 3967 N N . GLU A 1 504 ? 6.277 12.962 -19.074 1.00 86.50 504 GLU A N 1
ATOM 3968 C CA . GLU A 1 504 ? 6.626 12.116 -20.214 1.00 86.50 504 GLU A CA 1
ATOM 3969 C C . GLU A 1 504 ? 5.704 10.894 -20.319 1.00 86.50 504 GLU A C 1
ATOM 3971 O O . GLU A 1 504 ? 5.204 10.579 -21.397 1.00 86.50 504 GLU A O 1
ATOM 3976 N N . ARG A 1 505 ? 5.409 10.227 -19.196 1.00 87.62 505 ARG A N 1
ATOM 3977 C CA . ARG A 1 505 ? 4.490 9.076 -19.161 1.00 87.62 505 ARG A CA 1
ATOM 3978 C C . ARG A 1 505 ? 3.042 9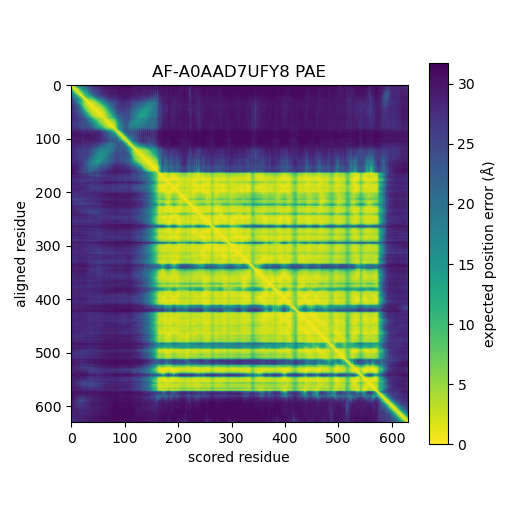.506 -19.373 1.00 87.62 505 ARG A C 1
ATOM 3980 O O . ARG A 1 505 ? 2.284 8.777 -20.012 1.00 87.62 505 ARG A O 1
ATOM 3987 N N . GLN A 1 506 ? 2.658 10.689 -18.885 1.00 86.38 506 GLN A N 1
ATOM 3988 C CA . GLN A 1 506 ? 1.353 11.283 -19.192 1.00 86.38 506 GLN A CA 1
ATOM 3989 C C . GLN A 1 506 ? 1.197 11.487 -20.706 1.00 86.38 506 GLN A C 1
ATOM 3991 O O . GLN A 1 506 ? 0.175 11.095 -21.271 1.00 86.38 506 GLN A O 1
ATOM 3996 N N . ALA A 1 507 ? 2.226 12.023 -21.372 1.00 83.94 507 ALA A N 1
ATOM 3997 C CA . ALA A 1 507 ? 2.237 12.218 -22.818 1.00 83.94 507 ALA A CA 1
ATOM 3998 C C . ALA A 1 507 ? 2.155 10.889 -23.591 1.00 83.94 507 ALA A C 1
ATOM 4000 O O . ALA A 1 507 ? 1.336 10.774 -24.506 1.00 83.94 507 ALA A O 1
ATOM 4001 N N . THR A 1 508 ? 2.921 9.864 -23.193 1.00 85.19 508 THR A N 1
ATOM 4002 C CA . THR A 1 508 ? 2.829 8.518 -23.790 1.00 85.19 508 THR A CA 1
ATOM 4003 C C . THR A 1 508 ? 1.414 7.951 -23.664 1.00 85.19 508 THR A C 1
ATOM 4005 O O . THR A 1 508 ? 0.824 7.519 -24.656 1.00 85.19 508 THR A O 1
ATOM 4008 N N . LEU A 1 509 ? 0.823 8.007 -22.465 1.00 81.81 509 LEU A N 1
ATOM 4009 C CA . LEU A 1 509 ? -0.539 7.526 -22.234 1.00 81.81 509 LEU A CA 1
ATOM 4010 C C . LEU A 1 509 ? -1.572 8.302 -23.068 1.00 81.81 509 LEU A C 1
ATOM 4012 O O . LEU A 1 509 ? -2.498 7.697 -23.611 1.00 81.81 509 LEU A O 1
ATOM 4016 N N . HIS A 1 510 ? -1.408 9.622 -23.217 1.00 78.62 510 HIS A N 1
ATOM 4017 C CA . HIS A 1 510 ? -2.259 10.455 -24.077 1.00 78.62 510 HIS A CA 1
ATOM 4018 C C . HIS A 1 510 ? -2.170 10.056 -25.553 1.00 78.62 510 HIS A C 1
ATOM 4020 O O . HIS A 1 510 ? -3.198 9.977 -26.227 1.00 78.62 510 HIS A O 1
ATOM 4026 N N . GLY A 1 511 ? -0.969 9.749 -26.051 1.00 77.75 511 GLY A N 1
ATOM 4027 C CA . GLY A 1 511 ? -0.776 9.260 -27.417 1.00 77.75 511 GLY A CA 1
ATOM 4028 C C . GLY A 1 511 ? -1.538 7.958 -27.687 1.00 77.75 511 GLY A C 1
ATOM 4029 O O . GLY A 1 511 ? -2.220 7.839 -28.710 1.00 77.75 511 GLY A O 1
ATOM 4030 N N . LEU A 1 512 ? -1.499 7.021 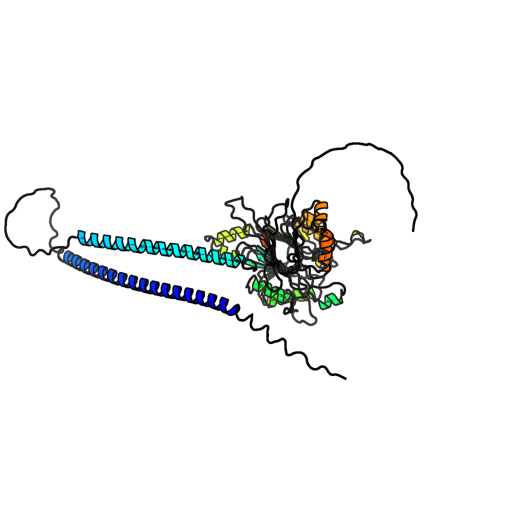-26.733 1.00 75.38 512 LEU A N 1
ATOM 4031 C CA . LEU A 1 512 ? -2.135 5.699 -26.835 1.00 75.38 512 LEU A CA 1
ATOM 4032 C C . LEU A 1 512 ? -3.672 5.725 -26.785 1.00 75.38 512 LEU A C 1
ATOM 4034 O O . LEU A 1 512 ? -4.311 4.778 -27.232 1.00 75.38 512 LEU A O 1
ATOM 4038 N N . THR A 1 513 ? -4.273 6.788 -26.250 1.00 67.62 513 THR A N 1
ATOM 4039 C CA . THR A 1 513 ? -5.721 6.875 -25.959 1.00 67.62 513 THR A CA 1
ATOM 4040 C C . THR A 1 513 ? -6.471 7.862 -26.873 1.00 67.62 513 THR A C 1
ATOM 4042 O O . THR A 1 513 ? -7.675 8.085 -26.736 1.00 67.62 513 THR A O 1
ATOM 4045 N N . SER A 1 514 ? -5.773 8.432 -27.860 1.00 54.59 514 SER A N 1
ATOM 4046 C CA . SER A 1 514 ? -6.196 9.547 -28.722 1.00 54.59 514 SER A CA 1
ATOM 4047 C C . SER A 1 514 ? -7.454 9.339 -29.592 1.00 54.59 514 SER A C 1
ATOM 4049 O O . SER A 1 514 ? -7.900 10.300 -30.224 1.00 54.59 514 SER A O 1
ATOM 4051 N N . ARG A 1 515 ? -8.088 8.153 -29.622 1.00 51.50 515 ARG A N 1
ATOM 4052 C CA . ARG A 1 515 ? -9.318 7.923 -30.414 1.00 51.50 515 ARG A CA 1
ATOM 4053 C C . ARG A 1 515 ? -10.628 8.138 -29.649 1.00 51.50 515 ARG A C 1
ATOM 4055 O O . ARG A 1 515 ? -11.668 8.217 -30.299 1.00 51.50 515 ARG A O 1
ATOM 4062 N N . ARG A 1 516 ? -10.606 8.315 -28.320 1.00 48.16 516 ARG A N 1
ATOM 4063 C CA . ARG A 1 516 ? -11.799 8.645 -27.511 1.00 48.16 516 ARG A CA 1
ATOM 4064 C C . ARG A 1 516 ? -11.529 9.801 -26.547 1.00 48.16 516 ARG A C 1
ATOM 4066 O O . ARG A 1 516 ? -11.143 9.588 -25.403 1.00 48.16 516 ARG A O 1
ATOM 4073 N N . ARG A 1 517 ? -11.754 11.045 -26.992 1.00 46.03 517 ARG A N 1
ATOM 4074 C CA . ARG A 1 517 ? -11.651 12.273 -26.158 1.00 46.03 517 ARG A CA 1
ATOM 4075 C C . ARG A 1 517 ? -12.648 12.319 -24.985 1.00 46.03 517 ARG A C 1
ATOM 4077 O O . ARG A 1 517 ? -12.568 13.198 -24.135 1.00 46.03 517 ARG A O 1
ATOM 4084 N N . ASP A 1 518 ? -13.586 11.390 -24.971 1.00 45.72 518 ASP A N 1
ATOM 4085 C CA . ASP A 1 518 ? -14.727 11.233 -24.079 1.00 45.72 518 ASP A CA 1
ATOM 4086 C C . ASP A 1 518 ? -14.527 10.139 -23.012 1.00 45.72 518 ASP A C 1
ATOM 4088 O O . ASP A 1 518 ? -15.369 9.988 -22.126 1.00 45.72 518 ASP A O 1
ATOM 4092 N N . ALA A 1 519 ? -13.409 9.402 -23.040 1.00 45.59 519 ALA A N 1
ATOM 4093 C CA . ALA A 1 519 ? -13.132 8.385 -22.032 1.00 45.59 519 ALA A CA 1
ATOM 4094 C C . ALA A 1 519 ? -12.629 9.009 -20.703 1.00 45.59 519 ALA A C 1
ATOM 4096 O O . ALA A 1 519 ? -11.835 9.944 -20.707 1.00 45.59 519 ALA A O 1
ATOM 4097 N N . PRO A 1 520 ? -13.034 8.492 -19.533 1.00 47.72 520 PRO A N 1
ATOM 4098 C CA . PRO A 1 520 ? -12.741 9.064 -18.209 1.00 47.72 520 PRO A CA 1
ATOM 4099 C C . PRO A 1 520 ? -11.258 9.069 -17.775 1.00 47.72 520 PRO A C 1
ATOM 4101 O O . PRO A 1 520 ? -10.931 9.606 -16.720 1.00 47.72 520 PRO A O 1
ATOM 4104 N N . HIS A 1 521 ? -10.343 8.507 -18.568 1.00 52.41 521 HIS A N 1
ATOM 4105 C CA . HIS A 1 521 ? -8.952 8.273 -18.162 1.00 52.41 521 HIS A CA 1
ATOM 4106 C C . HIS A 1 521 ? -8.060 9.523 -18.209 1.00 52.41 521 HIS A C 1
ATOM 4108 O O . HIS A 1 521 ? -6.921 9.435 -17.771 1.00 52.41 521 HIS A O 1
ATOM 4114 N N . PHE A 1 522 ? -8.537 10.667 -18.713 1.00 55.03 522 PHE A N 1
ATOM 4115 C CA . PHE A 1 522 ? -7.735 11.869 -19.022 1.00 55.03 522 PHE A CA 1
ATOM 4116 C C . PHE A 1 522 ? -7.768 12.982 -17.968 1.00 55.03 522 PHE A C 1
ATOM 4118 O O . PHE A 1 522 ? -7.548 14.148 -18.290 1.00 55.03 522 PHE A O 1
ATOM 4125 N N . LEU A 1 523 ? -8.105 12.673 -16.720 1.00 63.22 523 LEU A N 1
ATOM 4126 C CA . LEU A 1 523 ? -7.986 13.673 -15.665 1.00 63.22 523 LEU A CA 1
ATOM 4127 C C . LEU A 1 523 ? -6.555 13.641 -15.143 1.00 63.22 523 LEU A C 1
ATOM 4129 O O . LEU A 1 523 ? -6.166 12.662 -14.512 1.00 63.22 523 LEU A O 1
ATOM 4133 N N . ASP A 1 524 ? -5.786 14.701 -15.384 1.00 67.19 524 ASP A N 1
ATOM 4134 C CA . ASP A 1 524 ? -4.472 14.887 -14.751 1.00 67.19 524 ASP A CA 1
ATOM 4135 C C . ASP A 1 524 ? -4.599 14.774 -13.219 1.00 67.19 524 ASP A C 1
ATOM 4137 O O . ASP A 1 524 ? -3.768 14.152 -12.558 1.00 67.19 524 ASP A O 1
ATOM 4141 N N . ASP A 1 525 ? -5.735 15.226 -12.674 1.00 70.50 525 ASP A N 1
ATOM 4142 C CA . ASP A 1 525 ? -6.119 15.073 -11.267 1.00 70.50 525 ASP A CA 1
ATOM 4143 C C . ASP A 1 525 ? -6.239 13.615 -10.794 1.00 70.50 525 ASP A C 1
ATOM 4145 O O . ASP A 1 525 ? -6.175 13.370 -9.594 1.00 70.50 525 ASP A O 1
ATOM 4149 N N . ALA A 1 526 ? -6.405 12.639 -11.694 1.00 80.19 526 ALA A N 1
ATOM 4150 C CA . ALA A 1 526 ? -6.415 11.214 -11.351 1.00 80.19 526 ALA A CA 1
ATOM 4151 C C . ALA A 1 526 ? -5.003 10.624 -11.194 1.00 80.19 526 ALA A C 1
ATOM 4153 O O . ALA A 1 526 ? -4.846 9.535 -10.642 1.00 80.19 526 ALA A O 1
ATOM 4154 N N . ARG A 1 527 ? -3.978 11.309 -11.717 1.00 83.88 527 ARG A N 1
ATOM 4155 C CA . ARG A 1 527 ? -2.634 10.754 -11.949 1.00 83.88 527 ARG A CA 1
ATOM 4156 C C . ARG A 1 527 ? -1.546 11.427 -11.110 1.00 83.88 527 ARG A C 1
ATOM 4158 O O . ARG A 1 527 ? -0.361 11.197 -11.338 1.00 83.88 527 ARG A O 1
ATOM 4165 N N . GLN A 1 528 ? -1.945 12.261 -10.156 1.00 90.12 528 GLN A N 1
ATOM 4166 C CA . GLN A 1 528 ? -1.052 12.871 -9.183 1.00 90.12 528 GLN A CA 1
ATOM 4167 C C . GLN A 1 528 ? -1.814 13.194 -7.898 1.00 90.12 528 GLN A C 1
ATOM 4169 O O . GLN A 1 528 ? -2.840 13.868 -7.949 1.00 90.12 528 GLN A O 1
ATOM 4174 N N . GLY A 1 529 ? -1.284 12.800 -6.742 1.00 94.00 529 GLY A N 1
ATOM 4175 C CA . GLY A 1 529 ? -1.868 13.062 -5.421 1.00 94.00 529 GLY A CA 1
ATOM 4176 C C . GLY A 1 529 ? -2.001 11.798 -4.574 1.00 94.00 529 GLY A C 1
ATOM 4177 O O . GLY A 1 529 ? -1.661 10.708 -5.016 1.00 94.00 529 GLY A O 1
ATOM 4178 N N . HIS A 1 530 ? -2.505 11.913 -3.348 1.00 97.38 530 HIS A N 1
ATOM 4179 C CA . HIS A 1 530 ? -2.790 10.724 -2.531 1.00 97.38 530 HIS A CA 1
ATOM 4180 C C . HIS A 1 530 ? -4.053 10.037 -3.054 1.00 97.38 530 HIS A C 1
ATOM 4182 O O . HIS A 1 530 ? -5.070 10.705 -3.227 1.00 97.38 530 HIS A O 1
ATOM 4188 N N . VAL A 1 531 ? -4.036 8.721 -3.271 1.00 98.38 531 VAL A N 1
ATOM 4189 C CA . VAL A 1 531 ? -5.192 7.988 -3.826 1.00 98.38 531 VAL A CA 1
ATOM 4190 C C . VAL A 1 531 ? -5.866 7.162 -2.737 1.00 98.38 531 VAL A C 1
ATOM 4192 O O . VAL A 1 531 ? -5.268 6.240 -2.190 1.00 98.38 531 VAL A O 1
ATOM 4195 N N . VAL A 1 532 ? -7.134 7.440 -2.438 1.00 98.69 532 VAL A N 1
ATOM 4196 C CA . VAL A 1 532 ? -7.906 6.735 -1.407 1.00 98.69 532 VAL A CA 1
ATOM 4197 C C . VAL A 1 532 ? -9.005 5.902 -2.045 1.00 98.69 532 VAL A C 1
ATOM 4199 O O . VAL A 1 532 ? -9.923 6.446 -2.652 1.00 98.69 532 VAL A O 1
ATOM 4202 N N . VAL A 1 533 ? -8.959 4.586 -1.857 1.00 98.69 533 VAL A N 1
ATOM 4203 C CA . VAL A 1 533 ? -10.055 3.675 -2.201 1.00 98.69 533 VAL A CA 1
ATOM 4204 C C . VAL A 1 533 ? -10.870 3.412 -0.940 1.00 98.69 533 VAL A C 1
ATOM 4206 O O . VAL A 1 533 ? -10.352 2.871 0.036 1.00 98.69 533 VAL A O 1
ATOM 4209 N N . ARG A 1 534 ? -12.148 3.793 -0.948 1.00 98.56 534 ARG A N 1
ATOM 4210 C CA . ARG A 1 534 ? -13.067 3.624 0.182 1.00 98.56 534 ARG A CA 1
ATOM 4211 C C . ARG A 1 534 ? -14.176 2.649 -0.165 1.00 98.56 534 ARG A C 1
ATOM 4213 O O . ARG A 1 534 ? -15.038 2.975 -0.977 1.00 98.56 534 ARG A O 1
ATOM 4220 N N . ALA A 1 535 ? -14.225 1.510 0.516 1.00 98.12 535 ALA A N 1
ATOM 4221 C CA . ALA A 1 535 ? -15.378 0.619 0.476 1.00 98.12 535 ALA A CA 1
ATOM 4222 C C . ALA A 1 535 ? -16.385 0.993 1.571 1.00 98.12 535 ALA A C 1
ATOM 4224 O O . ALA A 1 535 ? -16.048 1.154 2.750 1.00 98.12 535 ALA A O 1
ATOM 4225 N N . HIS A 1 536 ? -17.646 1.134 1.173 1.00 95.56 536 HIS A N 1
ATOM 4226 C CA . HIS A 1 536 ? -18.745 1.430 2.080 1.00 95.56 536 HIS A CA 1
ATOM 4227 C C . HIS A 1 536 ? -19.114 0.201 2.926 1.00 95.56 536 HIS A C 1
ATOM 4229 O O . HIS A 1 536 ? -18.767 -0.932 2.565 1.00 95.56 536 HIS A O 1
ATOM 4235 N N . PRO A 1 537 ? -19.809 0.408 4.064 1.00 93.06 537 PRO A N 1
ATOM 4236 C CA . PRO A 1 537 ? -20.275 -0.695 4.889 1.00 93.06 537 PRO A CA 1
ATOM 4237 C C . PRO A 1 537 ? -21.067 -1.718 4.086 1.00 93.06 537 PRO A C 1
ATOM 4239 O O . PRO A 1 537 ? -21.815 -1.352 3.179 1.00 93.06 537 PRO A O 1
ATOM 4242 N N . VAL A 1 538 ? -20.921 -2.988 4.462 1.00 89.19 538 VAL A N 1
ATOM 4243 C CA . VAL A 1 538 ? -21.779 -4.053 3.938 1.00 89.19 538 VAL A CA 1
ATOM 4244 C C . VAL A 1 538 ? -23.239 -3.674 4.228 1.00 89.19 538 VAL A C 1
ATOM 4246 O O . VAL A 1 538 ? -23.538 -3.367 5.389 1.00 89.19 538 VAL A O 1
ATOM 4249 N N . PRO A 1 539 ? -24.121 -3.643 3.212 1.00 84.19 539 PRO A N 1
ATOM 4250 C CA . PRO A 1 539 ? -25.540 -3.369 3.404 1.00 84.19 539 PRO A CA 1
ATOM 4251 C C . PRO A 1 539 ? -26.154 -4.315 4.444 1.00 84.19 539 PRO A C 1
ATOM 4253 O O . PRO A 1 539 ? -25.772 -5.483 4.539 1.00 84.19 539 PRO A O 1
ATOM 4256 N N . ASP A 1 540 ? -27.092 -3.817 5.249 1.00 72.06 540 ASP A N 1
ATOM 4257 C CA . ASP A 1 540 ? -27.836 -4.683 6.163 1.00 72.06 540 ASP A CA 1
ATOM 4258 C C . ASP A 1 540 ? -28.793 -5.562 5.336 1.00 72.06 540 ASP A C 1
ATOM 4260 O O . ASP A 1 540 ? -29.675 -5.055 4.652 1.00 72.06 540 ASP A O 1
ATOM 4264 N N . HIS A 1 541 ? -28.606 -6.883 5.421 1.00 60.44 541 HIS A N 1
ATOM 4265 C CA . HIS A 1 541 ? -29.315 -7.945 4.681 1.00 60.44 541 HIS A CA 1
ATOM 4266 C C . HIS A 1 541 ? -30.845 -8.034 4.900 1.00 60.44 541 HIS A C 1
ATOM 4268 O O . HIS A 1 541 ? -31.446 -9.060 4.601 1.00 60.44 541 HIS A O 1
ATOM 4274 N N . GLU A 1 542 ? -31.499 -7.017 5.468 1.00 55.22 542 GLU A N 1
ATOM 4275 C CA . GLU A 1 542 ? -32.972 -6.978 5.509 1.00 55.22 542 GLU A CA 1
ATOM 4276 C C . GLU A 1 542 ? -33.568 -6.579 4.148 1.00 55.22 542 GLU A C 1
ATOM 4278 O O . GLU A 1 542 ? -34.749 -6.819 3.909 1.00 55.22 542 GLU A O 1
ATOM 4283 N N . ASP A 1 543 ? -32.745 -6.040 3.243 1.00 49.16 543 ASP A N 1
ATOM 4284 C CA . ASP A 1 543 ? -33.115 -5.717 1.869 1.00 49.16 543 ASP A CA 1
ATOM 4285 C C . ASP A 1 543 ? -31.972 -6.139 0.919 1.00 49.16 543 ASP A C 1
ATOM 4287 O O . ASP A 1 543 ? -31.035 -5.378 0.666 1.00 49.16 543 ASP A O 1
ATOM 4291 N N . ASP A 1 544 ? -32.017 -7.379 0.411 1.00 55.81 544 ASP A N 1
ATOM 4292 C CA . ASP A 1 544 ? -31.021 -7.975 -0.512 1.00 55.81 544 ASP A CA 1
ATOM 4293 C C . ASP A 1 544 ? -30.925 -7.242 -1.878 1.00 55.81 544 ASP A C 1
ATOM 4295 O O . ASP A 1 544 ? -30.261 -7.706 -2.805 1.00 55.81 544 ASP A O 1
ATOM 4299 N N . THR A 1 545 ? -31.575 -6.085 -2.032 1.00 65.44 545 THR A N 1
ATOM 4300 C CA . THR A 1 545 ? -31.617 -5.300 -3.270 1.00 65.44 545 THR A CA 1
ATOM 4301 C C . THR A 1 545 ? -30.492 -4.269 -3.394 1.00 65.44 545 THR A C 1
ATOM 4303 O O . THR A 1 545 ? -30.205 -3.820 -4.506 1.00 65.44 545 THR A O 1
ATOM 4306 N N . LEU A 1 546 ? -29.834 -3.876 -2.294 1.00 77.31 546 LEU A N 1
ATOM 4307 C CA . LEU A 1 546 ? -28.810 -2.827 -2.331 1.00 77.31 546 LEU A CA 1
ATOM 4308 C C . LEU A 1 546 ? -27.393 -3.405 -2.510 1.00 77.31 546 LEU A C 1
ATOM 4310 O O . LEU A 1 546 ? -26.930 -4.163 -1.655 1.00 77.31 546 LEU A O 1
ATOM 4314 N N . PRO A 1 547 ? -26.649 -3.017 -3.567 1.00 87.81 547 PRO A N 1
ATOM 4315 C CA . PRO A 1 547 ? -25.263 -3.437 -3.733 1.00 87.81 547 PRO A CA 1
ATOM 4316 C C . PRO A 1 547 ? -24.339 -2.775 -2.702 1.00 87.81 547 PRO A C 1
ATOM 4318 O O . PRO A 1 547 ? -24.522 -1.613 -2.330 1.00 87.81 547 PRO A O 1
ATOM 4321 N N . GLN A 1 548 ? -23.277 -3.477 -2.295 1.00 91.88 548 GLN A N 1
ATOM 4322 C CA . GLN A 1 548 ? -22.158 -2.827 -1.612 1.00 91.88 548 GLN A CA 1
ATOM 4323 C C . GLN A 1 548 ? -21.420 -1.923 -2.604 1.00 91.88 548 GLN A C 1
ATOM 4325 O O . GLN A 1 548 ? -21.168 -2.319 -3.742 1.00 91.88 548 GLN A O 1
ATOM 4330 N N . LEU A 1 549 ? -21.068 -0.715 -2.169 1.00 94.75 549 LEU A N 1
ATOM 4331 C CA . LEU A 1 549 ? -20.433 0.294 -3.013 1.00 94.75 549 LEU A CA 1
ATOM 4332 C C . LEU A 1 549 ? -18.997 0.588 -2.570 1.00 94.75 549 LEU A C 1
ATOM 4334 O O . LEU A 1 549 ? -18.660 0.436 -1.394 1.00 94.75 549 LEU A O 1
ATOM 4338 N N . PHE A 1 550 ? -18.176 1.101 -3.482 1.00 97.00 550 PHE A N 1
ATOM 4339 C CA . PHE A 1 550 ? -16.896 1.734 -3.161 1.00 97.00 550 PHE A CA 1
ATOM 4340 C C . PHE A 1 550 ? -16.652 2.973 -4.032 1.00 97.00 550 PHE A C 1
ATOM 4342 O O . PHE A 1 550 ? -17.242 3.096 -5.100 1.00 97.00 550 PHE A O 1
ATOM 4349 N N . SER A 1 551 ? -15.789 3.883 -3.589 1.00 96.44 551 SER A N 1
ATOM 4350 C CA . SER A 1 551 ? -15.403 5.098 -4.321 1.00 96.44 551 SER A CA 1
ATOM 4351 C C . SER A 1 551 ? -13.892 5.299 -4.270 1.00 96.44 551 SER A C 1
ATOM 4353 O O . SER A 1 551 ? -13.222 4.786 -3.372 1.00 96.44 551 SER A O 1
ATOM 4355 N N . VAL A 1 552 ? -13.362 6.072 -5.215 1.00 97.00 552 VAL A N 1
ATOM 4356 C CA . VAL A 1 552 ? -11.955 6.480 -5.266 1.00 97.00 552 VAL A CA 1
ATOM 4357 C C . VAL A 1 552 ? -11.872 7.992 -5.138 1.00 97.00 552 VAL A C 1
ATOM 4359 O O . VAL A 1 552 ? -12.604 8.712 -5.813 1.00 97.00 552 VAL A O 1
ATOM 4362 N N . PHE A 1 553 ? -10.969 8.474 -4.295 1.00 96.25 553 PHE A N 1
ATOM 4363 C CA . PHE A 1 553 ? -10.675 9.890 -4.129 1.00 96.25 553 PHE A CA 1
ATOM 4364 C C . PHE A 1 553 ? -9.212 10.143 -4.468 1.00 96.25 553 PHE A C 1
ATOM 4366 O O . PHE A 1 553 ? -8.355 9.358 -4.065 1.00 96.25 553 PHE A O 1
ATOM 4373 N N . VAL A 1 554 ? -8.918 11.251 -5.142 1.00 96.25 554 VAL A N 1
ATOM 4374 C CA . VAL A 1 554 ? -7.549 11.766 -5.243 1.00 96.25 554 VAL A CA 1
ATOM 4375 C C . VAL A 1 554 ? -7.457 13.050 -4.452 1.00 96.25 554 VAL A C 1
ATOM 4377 O O . VAL A 1 554 ? -8.219 13.989 -4.685 1.00 96.25 554 VAL A O 1
ATOM 4380 N N . LEU A 1 555 ? -6.544 13.063 -3.490 1.00 95.31 555 LEU A N 1
ATOM 4381 C CA . LEU A 1 555 ? -6.286 14.201 -2.631 1.00 95.31 555 LEU A CA 1
ATOM 4382 C C . LEU A 1 555 ? -5.073 14.960 -3.145 1.00 95.31 555 LEU A C 1
ATOM 4384 O O . LEU A 1 555 ? -4.088 14.371 -3.591 1.00 95.31 555 LEU A O 1
ATOM 4388 N N . ASP A 1 556 ? -5.142 16.273 -3.045 1.00 91.12 556 ASP A N 1
ATOM 4389 C CA . ASP A 1 556 ? -3.996 17.139 -3.196 1.00 91.12 556 ASP A CA 1
ATOM 4390 C C . ASP A 1 556 ? -2.898 16.756 -2.199 1.00 91.12 556 ASP A C 1
ATOM 4392 O O . ASP A 1 556 ? -3.172 16.380 -1.056 1.00 91.12 556 ASP A O 1
ATOM 4396 N N . GLU A 1 557 ? -1.654 16.818 -2.657 1.00 85.75 557 GLU A N 1
ATOM 4397 C CA . GLU A 1 557 ? -0.515 16.292 -1.911 1.00 85.75 557 GLU A CA 1
ATOM 4398 C C . GLU A 1 557 ? -0.175 17.111 -0.663 1.00 85.75 557 GLU A C 1
ATOM 4400 O O . GLU A 1 557 ? 0.286 16.531 0.319 1.00 85.75 557 GLU A O 1
ATOM 4405 N N . THR A 1 558 ? -0.489 18.412 -0.681 1.00 85.56 558 THR A N 1
ATOM 4406 C CA . THR A 1 558 ? -0.159 19.362 0.389 1.00 85.56 558 THR A CA 1
ATOM 4407 C C . THR A 1 558 ? -1.390 19.752 1.208 1.00 85.56 558 THR A C 1
ATOM 4409 O O . THR A 1 558 ? -1.370 19.725 2.437 1.00 85.56 558 THR A O 1
ATOM 4412 N N . SER A 1 559 ? -2.493 20.122 0.550 1.00 88.44 559 SER A N 1
ATOM 4413 C CA . SER A 1 559 ? -3.712 20.592 1.231 1.00 88.44 559 SER A CA 1
ATOM 4414 C C . SER A 1 559 ? -4.627 19.460 1.711 1.00 88.44 559 SER A C 1
ATOM 4416 O O . SER A 1 559 ? -5.504 19.686 2.555 1.00 88.44 559 SER A O 1
ATOM 4418 N N . PHE A 1 560 ? -4.434 18.245 1.183 1.00 91.19 560 PHE A N 1
ATOM 4419 C CA . PHE A 1 560 ? -5.291 17.073 1.400 1.00 91.19 560 PHE A CA 1
ATOM 4420 C C . PHE A 1 560 ? -6.755 17.270 0.968 1.00 91.19 560 PHE A C 1
ATOM 4422 O O . PHE A 1 560 ? -7.636 16.493 1.351 1.00 91.19 560 PHE A O 1
ATOM 4429 N N . GLU A 1 561 ? -7.033 18.301 0.167 1.00 92.38 561 GLU A N 1
ATOM 4430 C CA . GLU A 1 561 ? -8.331 18.496 -0.469 1.00 92.38 561 GLU A CA 1
ATOM 4431 C C . GLU A 1 561 ? -8.549 17.462 -1.577 1.00 92.38 561 GLU A C 1
ATOM 4433 O O . GLU A 1 561 ? -7.659 17.162 -2.360 1.00 92.38 561 GLU A O 1
ATOM 4438 N N . VAL A 1 562 ? -9.755 16.917 -1.661 1.00 92.31 562 VAL A N 1
ATOM 4439 C CA . VAL A 1 562 ? -10.250 16.089 -2.755 1.00 92.31 562 VAL A CA 1
ATOM 4440 C C . VAL A 1 562 ? -10.234 16.915 -4.039 1.00 92.31 562 VAL A C 1
ATOM 4442 O O . VAL A 1 562 ? -11.030 17.839 -4.209 1.00 92.31 562 VAL A O 1
ATOM 4445 N N . LYS A 1 563 ? -9.341 16.537 -4.952 1.00 90.06 563 LYS A N 1
ATOM 4446 C CA . LYS A 1 563 ? -9.275 17.040 -6.329 1.00 90.06 563 LYS A CA 1
ATOM 4447 C C . LYS A 1 563 ? -10.224 16.278 -7.243 1.00 90.06 563 LYS A C 1
ATOM 4449 O O . LYS A 1 563 ? -10.806 16.844 -8.161 1.00 90.06 563 LYS A O 1
ATOM 4454 N N . LEU A 1 564 ? -10.390 14.985 -6.967 1.00 89.62 564 LEU A N 1
ATOM 4455 C CA . LEU A 1 564 ? -11.208 14.085 -7.764 1.00 89.62 564 LEU A CA 1
ATOM 4456 C C . LEU A 1 564 ? -11.945 13.090 -6.874 1.00 89.62 564 LEU A C 1
ATOM 4458 O O . LEU A 1 564 ? -11.347 12.481 -5.992 1.00 89.62 564 LEU A O 1
ATOM 4462 N N . GLU A 1 565 ? -13.224 12.878 -7.170 1.00 91.06 565 GLU A N 1
ATOM 4463 C CA . GLU A 1 565 ? -14.007 11.736 -6.705 1.00 91.06 565 GLU A CA 1
ATOM 4464 C C . GLU A 1 565 ? -14.468 10.931 -7.926 1.00 91.06 565 GLU A C 1
ATOM 4466 O O . GLU A 1 565 ? -14.999 11.482 -8.893 1.00 91.06 565 GLU A O 1
ATOM 4471 N N . SER A 1 566 ? -14.257 9.619 -7.886 1.00 87.88 566 SER A N 1
ATOM 4472 C CA . SER A 1 566 ? -14.691 8.675 -8.908 1.00 87.88 566 SER A CA 1
ATOM 4473 C C . SER A 1 566 ? -15.501 7.538 -8.281 1.00 87.88 566 SER A C 1
ATOM 4475 O O . SER A 1 566 ? -15.136 7.000 -7.232 1.00 87.88 566 SER A O 1
ATOM 4477 N N . GLY A 1 567 ? -16.607 7.171 -8.931 1.00 86.75 567 GLY A N 1
ATOM 4478 C CA . GLY A 1 567 ? -17.613 6.244 -8.415 1.00 86.75 567 GLY A CA 1
ATOM 4479 C C . GLY A 1 567 ? -18.939 6.943 -8.062 1.00 86.75 567 GLY A C 1
ATOM 4480 O O . GLY A 1 567 ? -19.203 8.043 -8.551 1.00 86.75 567 GLY A O 1
ATOM 4481 N N . PRO A 1 568 ? -19.796 6.317 -7.234 1.00 89.69 568 PRO A N 1
ATOM 4482 C CA . PRO A 1 568 ? -19.586 5.017 -6.603 1.00 89.69 568 PRO A CA 1
ATOM 4483 C C . PRO A 1 568 ? -19.624 3.866 -7.617 1.00 89.69 568 PRO A C 1
ATOM 4485 O O . PRO A 1 568 ? -20.378 3.880 -8.587 1.00 89.69 568 PRO A O 1
ATOM 4488 N N . TYR A 1 569 ? -18.816 2.849 -7.359 1.00 90.56 569 TYR A N 1
ATOM 4489 C CA . TYR A 1 569 ? -18.779 1.578 -8.068 1.00 90.56 569 TYR A CA 1
ATOM 4490 C C . TYR A 1 569 ? -19.511 0.518 -7.255 1.00 90.56 569 TYR A C 1
ATOM 4492 O O . TYR A 1 569 ? -19.426 0.508 -6.028 1.00 90.56 569 TYR A O 1
ATOM 4500 N N . VAL A 1 570 ? -20.174 -0.416 -7.931 1.00 92.44 570 VAL A N 1
ATOM 4501 C CA . VAL A 1 570 ? -20.726 -1.615 -7.290 1.00 92.44 570 VAL A CA 1
ATOM 4502 C C . VAL A 1 570 ? -19.600 -2.615 -7.049 1.00 92.44 570 VAL A C 1
ATOM 4504 O O . VAL A 1 570 ? -18.889 -2.952 -7.989 1.00 92.44 570 VAL A O 1
ATOM 4507 N N . ALA A 1 571 ? -19.437 -3.107 -5.824 1.00 93.06 571 ALA A N 1
ATOM 4508 C CA . ALA A 1 571 ? -18.472 -4.150 -5.477 1.00 93.06 571 ALA A CA 1
ATOM 4509 C C . ALA A 1 571 ? -18.949 -5.546 -5.928 1.00 93.06 571 ALA A C 1
ATOM 4511 O O . ALA A 1 571 ? -20.144 -5.842 -5.879 1.00 93.06 571 ALA A O 1
ATOM 4512 N N . GLY A 1 572 ? -18.027 -6.405 -6.369 1.00 86.06 572 GLY A N 1
ATOM 4513 C CA . GLY A 1 572 ? -18.281 -7.815 -6.699 1.00 86.06 572 GLY A CA 1
ATOM 4514 C C . GLY A 1 572 ? -19.031 -8.105 -8.011 1.00 86.06 572 GLY A C 1
ATOM 4515 O O . GLY A 1 572 ? -19.133 -9.264 -8.393 1.00 86.06 572 GLY A O 1
ATOM 4516 N N . GLN A 1 573 ? -19.551 -7.098 -8.727 1.00 68.56 573 GLN A N 1
ATOM 4517 C CA . GLN A 1 573 ? -20.113 -7.298 -10.076 1.00 68.56 573 GLN A CA 1
ATOM 4518 C C . GLN A 1 573 ? -19.019 -7.347 -11.149 1.00 68.56 573 GLN A C 1
ATOM 4520 O O . GLN A 1 573 ? -18.176 -6.452 -11.193 1.00 68.56 573 GLN A O 1
ATOM 4525 N N . THR A 1 574 ? -19.068 -8.325 -12.051 1.00 56.22 574 THR A N 1
ATOM 4526 C CA . THR A 1 574 ? -18.256 -8.338 -13.275 1.00 56.22 574 THR A CA 1
ATOM 4527 C C . THR A 1 574 ? -18.661 -7.170 -14.179 1.00 56.22 574 THR A C 1
ATOM 4529 O O . THR A 1 574 ? -19.843 -6.866 -14.364 1.00 56.22 574 THR A O 1
ATOM 4532 N N . THR A 1 575 ? -17.674 -6.432 -14.682 1.00 49.84 575 THR A N 1
ATOM 4533 C CA . THR A 1 575 ? -17.880 -5.204 -15.455 1.00 49.84 575 THR A CA 1
ATOM 4534 C C . THR A 1 575 ? -18.525 -5.509 -16.803 1.00 49.84 575 THR A C 1
ATOM 4536 O O . THR A 1 575 ? -17.886 -6.036 -17.704 1.00 49.84 575 THR A O 1
ATOM 4539 N N . SER A 1 576 ? -19.787 -5.111 -16.976 1.00 34.22 576 SER A N 1
ATOM 4540 C CA . SER A 1 576 ? -20.358 -4.904 -18.314 1.00 34.22 576 SER A CA 1
ATOM 4541 C C . SER A 1 576 ? -20.462 -3.424 -18.703 1.00 34.22 576 SER A C 1
ATOM 4543 O O . SER A 1 576 ? -20.562 -3.155 -19.894 1.00 34.22 576 SER A O 1
ATOM 4545 N N . GLN A 1 577 ? -20.357 -2.457 -17.770 1.00 33.06 577 GLN A N 1
ATOM 4546 C CA . GLN A 1 577 ? -20.274 -1.014 -18.080 1.00 33.06 577 GLN A CA 1
ATOM 4547 C C . GLN A 1 577 ? -19.541 -0.188 -16.992 1.00 33.06 577 GLN A C 1
ATOM 4549 O O . GLN A 1 577 ? -19.724 -0.461 -15.803 1.00 33.06 577 GLN A O 1
ATOM 4554 N N . PRO A 1 578 ? -18.740 0.838 -17.355 1.00 36.50 578 PRO A N 1
ATOM 4555 C CA . PRO A 1 578 ? -18.119 1.760 -16.398 1.00 36.50 578 PRO A CA 1
ATOM 4556 C C . PRO A 1 578 ? -19.094 2.861 -15.909 1.00 36.50 578 PRO A C 1
ATOM 4558 O O . PRO A 1 578 ? -19.890 3.365 -16.703 1.00 36.50 578 PRO A O 1
ATOM 4561 N N . PRO A 1 579 ? -19.036 3.283 -14.627 1.00 40.75 579 PRO A N 1
ATOM 4562 C CA . PRO A 1 579 ? -19.859 4.373 -14.094 1.00 40.75 579 PRO A CA 1
ATOM 4563 C C . PRO A 1 579 ? -19.372 5.780 -14.502 1.00 40.75 579 PRO A C 1
ATOM 4565 O O . PRO A 1 579 ? -18.207 5.996 -14.834 1.00 40.75 579 PRO A O 1
ATOM 4568 N N . VAL A 1 580 ? -20.295 6.747 -14.441 1.00 37.16 580 VAL A N 1
ATOM 4569 C CA . VAL A 1 580 ? -20.142 8.149 -14.877 1.00 37.16 580 VAL A CA 1
ATOM 4570 C C . VAL A 1 580 ? -19.322 8.973 -13.873 1.00 37.16 580 VAL A C 1
ATOM 4572 O O . VAL A 1 580 ? -19.730 9.129 -12.723 1.00 37.16 580 VAL A O 1
ATOM 4575 N N . LEU A 1 581 ? -18.205 9.567 -14.314 1.00 37.28 581 LEU A N 1
ATOM 4576 C CA . LEU A 1 581 ? -17.444 10.555 -13.536 1.00 37.28 581 LEU A CA 1
ATOM 4577 C C . LEU A 1 581 ? -18.241 11.860 -13.364 1.00 37.28 581 LEU A C 1
ATOM 4579 O O . LEU A 1 581 ? -18.719 12.433 -14.345 1.00 37.28 581 LEU A O 1
ATOM 4583 N N . ARG A 1 582 ? -18.322 12.388 -12.138 1.00 35.38 582 ARG A N 1
ATOM 4584 C CA . ARG A 1 582 ? -18.828 13.744 -11.873 1.00 35.38 582 ARG A CA 1
ATOM 4585 C C . ARG A 1 582 ? -17.652 14.688 -11.631 1.00 35.38 582 ARG A C 1
ATOM 4587 O O . ARG A 1 582 ? -16.977 14.578 -10.617 1.00 35.38 582 ARG A O 1
ATOM 4594 N N . ARG A 1 583 ? -17.420 15.636 -12.545 1.00 35.38 583 ARG A N 1
ATOM 4595 C CA . ARG A 1 583 ? -16.518 16.773 -12.290 1.00 35.38 583 ARG A CA 1
ATOM 4596 C C . ARG A 1 583 ? -17.217 17.787 -11.382 1.00 35.38 583 ARG A C 1
ATOM 4598 O O . ARG A 1 583 ? -18.378 18.115 -11.625 1.00 35.38 583 ARG A O 1
ATOM 4605 N N . ASP A 1 584 ? -16.505 18.310 -10.387 1.00 34.28 584 ASP A N 1
ATOM 4606 C CA . ASP A 1 584 ? -16.916 19.511 -9.653 1.00 34.28 584 ASP A CA 1
ATOM 4607 C C . ASP A 1 584 ? -16.830 20.721 -10.613 1.00 34.28 584 ASP A C 1
ATOM 4609 O O . ASP A 1 584 ? -15.748 21.031 -11.117 1.00 34.28 584 ASP A O 1
ATOM 4613 N N . PRO A 1 585 ? -17.944 21.408 -10.923 1.00 31.69 585 PRO A N 1
ATOM 4614 C CA . PRO A 1 585 ? -17.965 22.503 -11.894 1.00 31.69 585 PRO A CA 1
ATOM 4615 C C . PRO A 1 585 ? -17.250 23.787 -11.427 1.00 31.69 585 PRO A C 1
ATOM 4617 O O . PRO A 1 585 ? -17.306 24.797 -12.131 1.00 31.69 585 PRO A O 1
ATOM 4620 N N . THR A 1 586 ? -16.583 23.793 -10.268 1.00 34.84 586 THR A N 1
ATOM 4621 C CA . THR A 1 586 ? -15.920 24.993 -9.724 1.00 34.84 586 THR A CA 1
ATOM 4622 C C . THR A 1 586 ? -14.438 25.153 -10.080 1.00 34.84 586 THR A C 1
ATOM 4624 O O . THR A 1 586 ? -13.871 26.207 -9.796 1.00 34.84 586 THR A O 1
ATOM 4627 N N . TYR A 1 587 ? -13.814 24.194 -10.771 1.00 32.09 587 TYR A N 1
ATOM 4628 C CA . TYR A 1 587 ? -12.431 24.309 -11.259 1.00 32.09 587 TYR A CA 1
ATOM 4629 C C . TYR A 1 587 ? -12.399 24.389 -12.791 1.00 32.09 587 TYR A C 1
ATOM 4631 O O . TYR A 1 587 ? -12.351 23.388 -13.499 1.00 32.09 587 TYR A O 1
ATOM 4639 N N . GLY A 1 588 ? -12.508 25.609 -13.322 1.00 31.08 588 GLY A N 1
ATOM 4640 C CA . GLY A 1 588 ? -12.484 25.841 -14.773 1.00 31.08 588 GLY A CA 1
ATOM 4641 C C . GLY A 1 588 ? -12.825 27.254 -15.250 1.00 31.08 588 GLY A C 1
ATOM 4642 O O . GLY A 1 588 ? -13.035 27.452 -16.443 1.00 31.08 588 GLY A O 1
ATOM 4643 N N . ARG A 1 589 ? -12.899 28.257 -14.365 1.00 31.89 589 ARG A N 1
ATOM 4644 C CA . ARG A 1 589 ? -13.130 29.658 -14.761 1.00 31.89 589 ARG A CA 1
ATOM 4645 C C . ARG A 1 589 ? -11.993 30.579 -14.339 1.00 31.89 589 ARG A C 1
ATOM 4647 O O . ARG A 1 589 ? -12.228 31.504 -13.589 1.00 31.89 589 ARG A O 1
ATOM 4654 N N . HIS A 1 590 ? -10.793 30.359 -14.866 1.00 31.98 590 HIS A N 1
ATOM 4655 C CA . HIS A 1 590 ? -9.804 31.429 -15.056 1.00 31.98 590 HIS A CA 1
ATOM 4656 C C . HIS A 1 590 ? -8.914 31.123 -16.270 1.00 31.98 590 HIS A C 1
ATOM 4658 O O . HIS A 1 590 ? -7.698 31.067 -16.185 1.00 31.98 590 HIS A O 1
ATOM 4664 N N . SER A 1 591 ? -9.530 30.909 -17.432 1.00 33.59 591 SER A N 1
ATOM 4665 C CA . SER A 1 591 ? -8.876 31.125 -18.728 1.00 33.59 591 SER A CA 1
ATOM 4666 C C . SER A 1 591 ? -9.951 31.253 -19.806 1.00 33.59 591 SER A C 1
ATOM 4668 O O . SER A 1 591 ? -10.468 30.262 -20.308 1.00 33.59 591 SER A O 1
ATOM 4670 N N . ARG A 1 592 ? -10.362 32.499 -20.075 1.00 30.42 592 ARG A N 1
ATOM 4671 C CA . ARG A 1 592 ? -11.041 33.011 -21.289 1.00 30.42 592 ARG A CA 1
ATOM 4672 C C . ARG A 1 592 ? -11.857 34.245 -20.920 1.00 30.42 592 ARG A C 1
ATOM 4674 O O . ARG A 1 592 ? -13.071 34.202 -20.752 1.00 30.42 592 ARG A O 1
ATOM 4681 N N . LEU A 1 593 ? -11.163 35.366 -20.841 1.00 27.22 593 LEU A N 1
ATOM 4682 C CA . LEU A 1 593 ? -11.737 36.666 -21.140 1.00 27.22 593 LEU A CA 1
ATOM 4683 C C . LEU A 1 593 ? -10.713 37.350 -22.027 1.00 27.22 593 LEU A C 1
ATOM 4685 O O . LEU A 1 593 ? -9.698 37.801 -21.524 1.00 27.22 593 LEU A O 1
ATOM 4689 N N . LEU A 1 594 ? -10.949 37.297 -23.337 1.00 29.42 594 LEU A N 1
ATOM 4690 C CA . LEU A 1 594 ? -10.643 38.324 -24.333 1.00 29.42 594 LEU A CA 1
ATOM 4691 C C . LEU A 1 594 ? -11.150 37.806 -25.690 1.00 29.42 594 LEU A C 1
ATOM 4693 O O . LEU A 1 594 ? -10.873 36.672 -26.070 1.00 29.42 594 LEU A O 1
ATOM 4697 N N . GLY A 1 595 ? -11.927 38.638 -26.389 1.00 25.14 595 GLY A N 1
ATOM 4698 C CA . GLY A 1 595 ? -12.331 38.409 -27.781 1.00 25.14 595 GLY A CA 1
ATOM 4699 C C . GLY A 1 595 ? -13.800 38.049 -28.002 1.00 25.14 595 GLY A C 1
ATOM 4700 O O . GLY A 1 595 ? -14.115 36.961 -28.469 1.00 25.14 595 GLY A O 1
ATOM 4701 N N . ARG A 1 596 ? -14.711 38.982 -27.704 1.00 29.98 596 ARG A N 1
ATOM 4702 C CA . ARG A 1 596 ? -16.049 39.021 -28.313 1.00 29.98 596 ARG A CA 1
ATOM 4703 C C . ARG A 1 596 ? -15.925 39.504 -29.761 1.00 29.98 596 ARG A C 1
ATOM 4705 O O . ARG A 1 596 ? -15.454 40.618 -29.964 1.00 29.98 596 ARG A O 1
ATOM 4712 N N . SER A 1 597 ? -16.529 38.790 -30.702 1.00 26.39 597 SER A N 1
ATOM 4713 C CA . SER A 1 597 ? -17.215 39.414 -31.840 1.00 26.39 597 SER A CA 1
ATOM 4714 C C . SER A 1 597 ? -18.335 38.505 -32.345 1.00 26.39 597 SER A C 1
ATOM 4716 O O . SER A 1 597 ? -18.172 37.308 -32.547 1.00 26.39 597 SER A O 1
ATOM 4718 N N . ARG A 1 598 ? -19.513 39.122 -32.435 1.00 28.45 598 ARG A N 1
ATOM 4719 C CA . ARG A 1 598 ? -20.800 38.596 -32.896 1.00 28.45 598 ARG A CA 1
ATOM 4720 C C . ARG A 1 598 ? -20.738 38.256 -34.386 1.00 28.45 598 ARG A C 1
ATOM 4722 O O . ARG A 1 598 ? -20.090 39.006 -35.096 1.00 28.45 598 ARG A O 1
ATOM 4729 N N . PHE A 1 599 ? -21.528 37.284 -34.843 1.00 24.23 599 PHE A N 1
ATOM 4730 C CA . PHE A 1 599 ? -22.513 37.479 -35.917 1.00 24.23 599 PHE A CA 1
ATOM 4731 C C . PHE A 1 599 ? -23.603 36.395 -35.835 1.00 24.23 599 PHE A C 1
ATOM 4733 O O . PHE A 1 599 ? -23.326 35.223 -35.601 1.00 24.23 599 PHE A O 1
ATOM 4740 N N . ILE A 1 600 ? -24.842 36.867 -35.937 1.00 28.03 600 ILE A N 1
ATOM 4741 C CA . ILE A 1 600 ? -26.113 36.148 -36.099 1.00 28.03 600 ILE A CA 1
ATOM 4742 C C . ILE A 1 600 ? -26.293 35.898 -37.607 1.00 28.03 600 ILE A C 1
ATOM 4744 O O . ILE A 1 600 ? -25.851 36.765 -38.355 1.00 28.03 600 ILE A O 1
ATOM 4748 N N . VAL A 1 601 ? -26.909 34.785 -38.036 1.00 26.03 601 VAL A N 1
ATOM 4749 C CA . VAL A 1 601 ? -28.092 34.700 -38.938 1.00 26.03 601 VAL A CA 1
ATOM 4750 C C . VAL A 1 601 ? -28.514 33.224 -39.106 1.00 26.03 601 VAL A C 1
ATOM 4752 O O . VAL A 1 601 ? -27.688 32.315 -39.112 1.00 26.03 601 VAL A O 1
ATOM 4755 N N . ASP A 1 602 ? -29.834 33.088 -39.165 1.00 26.28 602 ASP A N 1
ATOM 4756 C CA . ASP A 1 602 ? -30.784 31.981 -39.242 1.00 26.28 602 ASP A CA 1
ATOM 4757 C C . ASP A 1 602 ? -30.690 30.937 -40.378 1.00 26.28 602 ASP A C 1
ATOM 4759 O O . ASP A 1 602 ? -30.026 31.130 -41.391 1.00 26.28 602 ASP A O 1
ATOM 4763 N N . GLU A 1 603 ? -31.496 29.882 -40.153 1.00 26.94 603 GLU A N 1
ATOM 4764 C CA . GLU A 1 603 ? -32.353 29.127 -41.095 1.00 26.94 603 GLU A CA 1
ATOM 4765 C C . GLU A 1 603 ? -31.734 28.358 -42.280 1.00 26.94 603 GLU A C 1
ATOM 4767 O O . GLU A 1 603 ? -31.144 28.921 -43.193 1.00 26.94 603 GLU A O 1
ATOM 4772 N N . ALA A 1 604 ? -32.013 27.048 -42.352 1.00 26.09 604 ALA A N 1
ATOM 4773 C CA . ALA A 1 604 ? -33.082 26.512 -43.213 1.00 26.09 604 ALA A CA 1
ATOM 4774 C C . ALA A 1 604 ? -33.028 24.973 -43.325 1.00 26.09 604 ALA A C 1
ATOM 4776 O O . ALA A 1 604 ? -31.979 24.334 -43.266 1.00 26.09 604 ALA A O 1
ATOM 4777 N N . GLU A 1 605 ? -34.223 24.411 -43.463 1.00 27.88 605 GLU A N 1
ATOM 4778 C CA . GLU A 1 605 ? -34.602 23.004 -43.511 1.00 27.88 605 GLU A CA 1
ATOM 4779 C C . GLU A 1 605 ? -34.179 22.244 -44.784 1.00 27.88 605 GLU A C 1
ATOM 4781 O O . GLU A 1 605 ? -33.938 22.832 -45.831 1.00 27.88 605 GLU A O 1
ATOM 4786 N N . ALA A 1 606 ? -34.230 20.909 -44.654 1.00 28.33 606 ALA A N 1
ATOM 4787 C CA . ALA A 1 606 ? -34.664 19.902 -45.634 1.00 28.33 606 ALA A CA 1
ATOM 4788 C C . ALA A 1 606 ? -34.016 19.858 -47.036 1.00 28.33 606 ALA A C 1
ATOM 4790 O O . ALA A 1 606 ? -34.113 20.790 -47.816 1.00 28.33 606 ALA A O 1
ATOM 4791 N N . PHE A 1 607 ? -33.534 18.674 -47.439 1.00 25.20 607 PHE A N 1
ATOM 4792 C CA . PHE A 1 607 ? -34.170 17.906 -48.523 1.00 25.20 607 PHE A CA 1
ATOM 4793 C C . PHE A 1 607 ? -33.628 16.468 -48.623 1.00 25.20 607 PHE A C 1
ATOM 4795 O O . PHE A 1 607 ? -32.587 16.106 -48.084 1.00 25.20 607 PHE A O 1
ATOM 4802 N N . SER A 1 608 ? -34.442 15.657 -49.285 1.00 27.66 608 SER A N 1
ATOM 4803 C CA . SER A 1 608 ? -34.555 14.204 -49.327 1.00 27.66 608 SER A CA 1
ATOM 4804 C C . SER A 1 608 ? -33.472 13.411 -50.076 1.00 27.66 608 SER A C 1
ATOM 4806 O O . SER A 1 608 ? -32.906 13.858 -51.066 1.00 27.66 608 SER A O 1
ATOM 4808 N N . SER A 1 609 ? -33.366 12.146 -49.661 1.00 30.61 609 SER A N 1
ATOM 4809 C CA . SER A 1 609 ? -33.090 10.908 -50.417 1.00 30.61 609 SER A CA 1
ATOM 4810 C C . SER A 1 609 ? -33.083 10.921 -51.960 1.00 30.61 609 SER A C 1
ATOM 4812 O O . SER A 1 609 ? -34.029 11.390 -52.588 1.00 30.61 609 SER A O 1
ATOM 4814 N N . SER A 1 610 ? -32.123 10.197 -52.547 1.00 28.20 610 SER A N 1
ATOM 4815 C CA . SER A 1 610 ? -32.294 9.162 -53.604 1.00 28.20 610 SER A CA 1
ATOM 4816 C C . SER A 1 610 ? -30.900 8.626 -53.990 1.00 28.20 610 SER A C 1
ATOM 4818 O O . SER A 1 610 ? -29.995 9.384 -54.306 1.00 28.20 610 SER A O 1
ATOM 4820 N N . SER A 1 611 ? -30.568 7.379 -53.648 1.00 29.83 611 SER A N 1
ATOM 4821 C CA . SER A 1 611 ? -30.589 6.200 -54.534 1.00 29.83 611 SER A CA 1
ATOM 4822 C C . SER A 1 611 ? -29.897 6.390 -55.890 1.00 29.83 611 SER A C 1
ATOM 4824 O O . SER A 1 611 ? -30.469 7.007 -56.781 1.00 29.83 611 SER A O 1
ATOM 4826 N N . LEU A 1 612 ? -28.755 5.723 -56.084 1.00 28.28 612 LEU A N 1
ATOM 4827 C CA . LEU A 1 612 ? -28.373 5.133 -57.369 1.00 28.28 612 LEU A CA 1
ATOM 4828 C C . LEU A 1 612 ? -27.460 3.925 -57.128 1.00 28.28 612 LEU A C 1
ATOM 4830 O O . LEU A 1 612 ? -26.455 3.993 -56.423 1.00 28.28 612 LEU A O 1
ATOM 4834 N N . SER A 1 613 ? -27.897 2.801 -57.680 1.00 29.06 613 SER A N 1
ATOM 4835 C CA . SER A 1 613 ? -27.249 1.501 -57.685 1.00 29.06 613 SER A CA 1
ATOM 4836 C C . SER A 1 613 ? -26.311 1.331 -58.882 1.00 29.06 613 SER A C 1
ATOM 4838 O O . SER A 1 613 ? -26.474 1.982 -59.909 1.00 29.06 613 SER A O 1
ATOM 4840 N N . SER A 1 614 ? -25.465 0.304 -58.752 1.00 29.12 614 SER A N 1
ATOM 4841 C CA . SER A 1 614 ? -24.911 -0.575 -59.795 1.00 29.12 614 SER A CA 1
ATOM 4842 C C . SER A 1 614 ? -23.851 -0.035 -60.760 1.00 29.12 614 SER A C 1
ATOM 4844 O O . SER A 1 614 ? -24.164 0.698 -61.687 1.00 29.12 614 SER A O 1
ATOM 4846 N N . SER A 1 615 ? -22.656 -0.630 -60.678 1.00 28.83 615 SER A N 1
ATOM 4847 C CA . SER A 1 615 ? -22.116 -1.435 -61.786 1.00 28.83 615 SER A CA 1
ATOM 4848 C C . SER A 1 615 ? -20.982 -2.350 -61.311 1.00 28.83 615 SER A C 1
ATOM 4850 O O . SER A 1 615 ? -20.048 -1.910 -60.643 1.00 28.83 615 SER A O 1
ATOM 4852 N N . LEU A 1 616 ? -21.105 -3.629 -61.671 1.00 30.25 616 LEU A N 1
ATOM 4853 C CA . LEU A 1 616 ? -20.110 -4.691 -61.548 1.00 30.25 616 LEU A CA 1
ATOM 4854 C C . LEU A 1 616 ? -18.805 -4.369 -62.293 1.00 30.25 616 LEU A C 1
ATOM 4856 O O . LEU A 1 616 ? -18.823 -3.730 -63.341 1.00 30.25 616 LEU A O 1
ATOM 4860 N N . GLY A 1 617 ? -17.711 -4.971 -61.825 1.00 26.89 617 GLY A N 1
ATOM 4861 C CA . GLY A 1 617 ? -16.476 -5.145 -62.586 1.00 26.89 617 GLY A CA 1
ATOM 4862 C C . GLY A 1 617 ? -15.525 -6.100 -61.871 1.00 26.89 617 GLY A C 1
ATOM 4863 O O . GLY A 1 617 ? -14.657 -5.668 -61.123 1.00 26.89 617 GLY A O 1
ATOM 4864 N N . ALA A 1 618 ? -15.719 -7.404 -62.068 1.00 31.22 618 ALA A N 1
ATOM 4865 C CA . ALA A 1 618 ? -14.758 -8.428 -61.681 1.00 31.22 618 ALA A CA 1
ATOM 4866 C C . ALA A 1 618 ? -13.57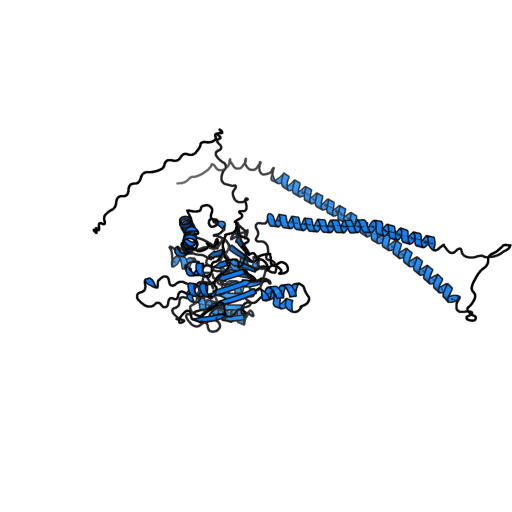7 -8.432 -62.664 1.00 31.22 618 ALA A C 1
ATOM 4868 O O . ALA A 1 618 ? -13.801 -8.455 -63.872 1.00 31.22 618 ALA A O 1
ATOM 4869 N N . TYR A 1 619 ? -12.343 -8.490 -62.158 1.00 26.42 619 TYR A N 1
ATOM 4870 C CA . TYR A 1 619 ? -11.198 -9.008 -62.906 1.00 26.42 619 TYR A CA 1
ATOM 4871 C C . TYR A 1 619 ? -10.268 -9.786 -61.968 1.00 26.42 619 TYR A C 1
ATOM 4873 O O . TYR A 1 619 ? -9.825 -9.291 -60.934 1.00 26.42 619 TYR A O 1
ATOM 4881 N N . HIS A 1 620 ? -10.039 -11.043 -62.340 1.00 31.06 620 HIS A N 1
ATOM 4882 C CA . HIS A 1 620 ? -9.037 -11.956 -61.805 1.00 31.06 620 HIS A CA 1
ATOM 4883 C C . HIS A 1 620 ? -7.611 -11.485 -62.127 1.00 31.06 620 HIS A C 1
ATOM 4885 O O . HIS A 1 620 ? -7.366 -10.991 -63.225 1.00 31.06 620 HIS A O 1
ATOM 4891 N N . GLY A 1 621 ? -6.665 -11.862 -61.261 1.00 27.12 621 GLY A N 1
ATOM 4892 C CA . GLY A 1 621 ? -5.463 -12.547 -61.738 1.00 27.12 621 GLY A CA 1
ATOM 4893 C C . GLY A 1 621 ? -4.108 -11.955 -61.349 1.00 27.12 621 GLY A C 1
ATOM 4894 O O . GLY A 1 621 ? -3.795 -10.820 -61.685 1.00 27.12 621 GLY A O 1
ATOM 4895 N N . ALA A 1 622 ? -3.289 -12.861 -60.809 1.00 29.22 622 ALA A N 1
ATOM 4896 C CA . ALA A 1 622 ? -1.834 -12.968 -60.925 1.00 29.22 622 ALA A CA 1
ATOM 4897 C C . ALA A 1 622 ? -0.956 -12.417 -59.788 1.00 29.22 622 ALA A C 1
ATOM 4899 O O . ALA A 1 622 ? -0.689 -11.225 -59.658 1.00 29.22 622 ALA A O 1
ATOM 4900 N N . ASP A 1 623 ? -0.425 -13.399 -59.054 1.00 32.41 623 ASP A N 1
ATOM 4901 C CA . ASP A 1 623 ? 0.907 -13.460 -58.459 1.00 32.41 623 ASP A CA 1
ATOM 4902 C C . ASP A 1 623 ? 1.982 -12.653 -59.197 1.00 32.41 623 ASP A C 1
ATOM 4904 O O . ASP A 1 623 ? 2.083 -12.715 -60.426 1.00 32.41 623 ASP A O 1
ATOM 4908 N N . ARG A 1 624 ? 2.896 -12.047 -58.425 1.00 32.16 624 ARG A N 1
ATOM 4909 C CA . ARG A 1 624 ? 4.326 -11.988 -58.765 1.00 32.16 624 ARG A CA 1
ATOM 4910 C C . ARG A 1 624 ? 5.205 -11.703 -57.543 1.00 32.16 624 ARG A C 1
ATOM 4912 O O . ARG A 1 624 ? 5.049 -10.704 -56.852 1.00 32.16 624 ARG A O 1
ATOM 4919 N N . HIS A 1 625 ? 6.160 -12.607 -57.345 1.00 33.59 625 HIS A N 1
ATOM 4920 C CA . HIS A 1 625 ? 7.380 -12.459 -56.554 1.00 33.59 625 HIS A CA 1
ATOM 4921 C C . HIS A 1 625 ? 8.358 -11.427 -57.153 1.00 33.59 625 HIS A C 1
ATOM 4923 O O . HIS A 1 625 ? 8.560 -11.426 -58.366 1.00 33.59 625 HIS A O 1
ATOM 4929 N N . SER A 1 626 ? 9.044 -10.678 -56.279 1.00 32.09 626 SER A N 1
ATOM 4930 C CA . SER A 1 626 ? 10.435 -10.153 -56.369 1.00 32.09 626 SER A CA 1
ATOM 4931 C C . SER A 1 626 ? 10.672 -9.338 -55.078 1.00 32.09 626 SER A C 1
ATOM 4933 O O . SER A 1 626 ? 9.836 -8.492 -54.785 1.00 32.09 626 SER A O 1
ATOM 4935 N N . VAL A 1 627 ? 11.607 -9.563 -54.144 1.00 36.41 627 VAL A N 1
ATOM 4936 C CA . VAL A 1 627 ? 13.057 -9.872 -54.136 1.00 36.41 627 VAL A CA 1
ATOM 4937 C C . VAL A 1 627 ? 13.921 -8.803 -54.822 1.00 36.41 627 VAL A C 1
ATOM 4939 O O . VAL A 1 627 ? 13.695 -8.508 -55.991 1.00 36.41 627 VAL A O 1
ATOM 4942 N N . TYR A 1 628 ? 14.932 -8.345 -54.059 1.00 35.66 628 TYR A N 1
ATOM 4943 C CA . TYR A 1 628 ? 15.900 -7.232 -54.194 1.00 35.66 628 TYR A CA 1
ATOM 4944 C C . TYR A 1 628 ? 15.405 -5.903 -53.591 1.00 35.66 628 TYR A C 1
ATOM 4946 O O . TYR A 1 628 ? 14.342 -5.427 -53.959 1.00 35.66 628 TYR A O 1
ATOM 4954 N N . GLY A 1 629 ? 16.079 -5.257 -52.636 1.00 35.06 629 GLY A N 1
ATOM 4955 C CA . GLY A 1 629 ? 17.443 -5.409 -52.120 1.00 35.06 629 GLY A CA 1
ATOM 4956 C C . GLY A 1 629 ? 18.095 -4.027 -52.043 1.00 35.06 629 GLY A C 1
ATOM 4957 O O . GLY A 1 629 ? 18.358 -3.460 -53.096 1.00 35.06 629 GLY A O 1
ATOM 4958 N N . ASP A 1 630 ? 18.236 -3.485 -50.830 1.00 40.88 630 ASP A N 1
ATOM 4959 C CA . ASP A 1 630 ? 19.439 -2.854 -50.244 1.00 40.88 630 ASP A CA 1
ATOM 4960 C C . ASP A 1 630 ? 19.145 -2.395 -48.804 1.00 40.88 630 ASP A C 1
ATOM 4962 O O . ASP A 1 630 ? 18.029 -1.870 -48.564 1.00 40.88 630 ASP A O 1
#

Radius of gyration: 40.1 Å; Cα contacts (8 Å, |Δi|>4): 988; chains: 1; bounding box: 124×82×137 Å

Secondary structure (DSSP, 8-state):
--------SSSSSSSSSSSSHHHHHHHHHHHHHHHHHHHHHHHHHHHHHHHHHHHHHHHHHHHHHHHHHHHHHHHHHHHHHTTSSS--------------------------PPPHHHHHHHHHHHHHHHHHHHHHHHHHHHHHHHHHHHHHHHHHHHHHHT--BPPPP-TT-EEEEE---SS--EEEEE-TTS-EEEEEE----HHHHHHH-TTS-BPPPPTT---HHHHHHHHHHHHS--SEEEEEE-----HHHH----TT-SS----THHHHHHHSEEEEEEESSTTT-PSP--HHHHHHHHHHHHHHHHH--EEEE--TT-S-SS---HHHHHTTSTTSHHHHHHHHHHHHEEEEEEEETTEEE-TT--EEESS---TTS-GGGG--EEEEEETTEEEEE-TT----SSGGG-SS--S---HHHHHHHHH---SEEEPGGGGTS--HHHHHHH--SEEEE---BTTPSPHHHHHHHSHHHHHHTT-PPPEEEES---HHHHHHHHHHTTT-TTSGGG-GGGSSSEEEEEEPPPPPTT-TTSPPEEEEEEE-TTT-BEEEEEEEEESS---SSPPPP---TTS--SS--S------------------------------------

Organism: NCBI:txid2483200

pLDDT: mean 72.61, std 24.87, range [24.23, 98.88]